Protein 3D36 (pdb70)

Foldseek 3Di:
DKDKDKAPDDDLCCQLVVLQVLLVVLQVCLVVCVPDPVSSVVSNVSSVLSVLSNVLSCLQPPPQDDPDDFDKDWDFPQVLLVVLCVVCVVVCPVQAEAEDEDDDRFTAIATSSLVSSLSNLVQVVQSVQRNRHWYWYWDWDDDPQWIKTKIKIQGQWDDPVLNVCQLPFQDDPPPSNDGSHNVVSNSVRLVVSVKMWMKMTDGNGIIMIMITGHTDD/DVQKDKDDWDDDDDDLCVQLVVLQVLLVVLVCVVPVDPDDPVSNVVSNVSSVLSVLSNVLSCLQPPPQDDPDDFDKDWDFPQVLLVVLCVVCVVVLVQQAEAEAEDDDRFIAIATSSLVSSLSNLVQVVQSVQRNNYWYWYWYWDDDPQKIKTKTKIQGQWDGNVLVVCQLPFQDDPPPSSDGSHRVVSNQVRLVVQVKIWMKMTGGNGIIMIIIIGHTDD/DLPDDPVVLLVVLVVCVVVVHDPVVNVVSCVSCVVVVNNVSD

Nearest PDB structures (foldseek):
  3d36-assembly1_B  TM=1.005E+00  e=6.137E-46  Geobacillus stearothermophilu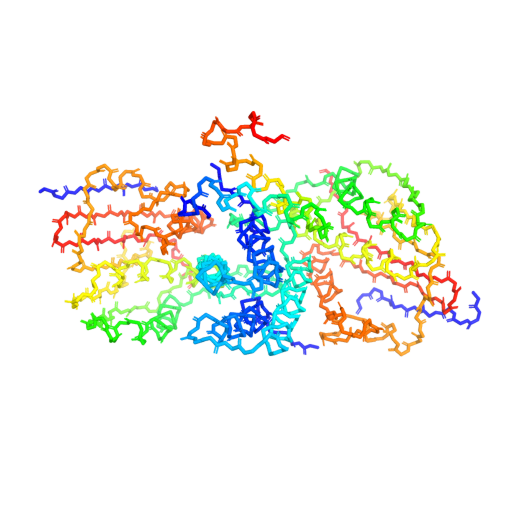s 10
  3d36-assembly1_A  TM=9.663E-01  e=4.145E-41  Geobacillus stearothermophilus 10
  4u7o-assembly1_A  TM=7.704E-01  e=1.238E-16  Lactiplantibacillus plantarum JDM1
  4zki-assembly1_B  TM=6.682E-01  e=3.887E-17  Lactiplantibacillus plantarum JDM1
  4zki-assembly1_A  TM=7.642E-01  e=3.774E-15  Lactiplantibacillus plantarum JDM1

Solvent-accessible surface area: 23468 Å² total; per-residue (Å²): 81,78,64,76,6,96,112,207,20,25,25,10,7,113,15,0,68,64,1,13,28,8,0,69,1,2,1,64,0,0,46,35,12,91,181,23,54,110,54,26,100,54,0,0,125,16,0,15,70,28,5,59,63,0,69,26,0,0,21,22,19,5,25,20,24,120,8,39,31,38,104,100,75,123,0,47,0,72,85,6,0,65,122,0,19,95,87,9,153,90,72,1,90,195,18,98,10,77,39,91,57,91,29,23,85,52,19,1,111,6,41,80,25,51,0,33,9,0,0,4,6,5,1,55,47,4,3,66,18,2,84,138,30,24,38,1,89,2,82,9,23,98,56,148,53,112,0,7,0,100,2,24,13,76,5,90,1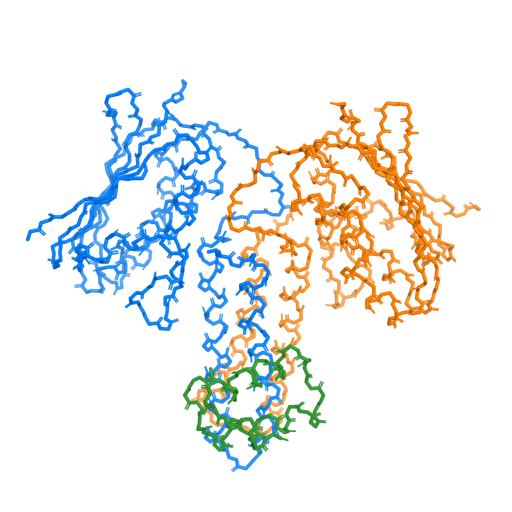0,36,49,104,142,55,1,89,113,28,12,77,36,91,42,51,98,91,56,95,185,6,11,17,0,9,13,4,3,0,34,76,8,2,134,58,18,114,13,56,2,96,0,83,3,32,77,146,143,8,14,44,12,14,0,40,0,49,90,14,133,60,130,113,84,30,78,61,69,60,220,202,161,31,25,32,10,7,98,14,0,62,86,4,11,94,33,0,83,35,55,0,52,65,10,22,86,99,120,40,68,42,82,91,15,127,68,44,10,142,57,0,21,66,35,4,56,58,0,66,25,0,0,16,19,18,5,18,12,25,112,19,35,30,38,97,77,81,121,0,47,0,73,107,4,0,60,113,0,4,78,60,8,123,89,64,0,112,153,22,100,9,70,43,94,51,91,36,26,94,62,20,1,96,6,43,69,25,54,0,52,7,0,0,3,5,3,0,59,46,5,1,63,18,2,86,139,24,26,28,1,83,2,96,7,27,73,66,143,49,76,0,6,0,85,1,15,14,68,8,87,10,33,50,118,100,56,3,106,112,21,17,71,16,92,42,47,97,86,55,128,173,7,16,17,0,9,15,7,8,0,54,70,8,2,126,61,16,124,14,27,3,80,0,58,2,10,61,147,123,7,12,34,12,5,0,20,0,64,73,16,136,38,145,149,3,61,72,133,8,0,30,51,0,7,87,49,0,96,139,80,131,12,36,104,111,2,23,71,48,0,40,113,16,0,100,135,50,90,28,71,140,120,77

Sequence (480 aa):
GPHMVIRLAASISHEIRNPLTAARGFIQLIEEQPLAADKRRQYARIAIEELDRAEAIITDYLTFAKPAPETPEKLNVKLEIERVIDILRPLANMSCVDIQATLAPFSVIGEREKFRQCLLNVMKNAIEAMPNGGTLQVYVSIDNGRVLIRIADTGVGMTKEQLERLGEPYFTTKGVKGTGLGMMVVYRIIESMNGTIRIESEIHKGTTVSIYLPLASGPHMVIRAEKHLAASISHEIRNPLTAARGFIQLIEEQPLAADKRRQYARIAIEELDRAEAIITDYLTFAKPAPETPEKLNVKLEIERVIDILRPLANMSCVDIQATLAPFSVIGEREKFRQCLLNVMKNAIEAMPNGGTLQVYVSIDNGRVLIRIADTGVGMTKEQLERLGEPYFTTKGVKGTGLGMMVVYRIIESMNGTIRIESEIHKGTTVSIYLPLASMKHLSDELLIESYFKAKELNLSPEFIELIEKEIQRRSLTHKI

CATH classification: 3.30.565.10 (+1 more: 1.10.287.130)

Structure (mmCIF, N/CA/C/O backbone):
data_3D36
#
_entry.id   3D36
#
_cell.length_a   66.111
_cell.length_b   66.111
_cell.length_c   315.572
_cell.angle_alpha   90.000
_cell.angle_beta   90.000
_cell.angle_gamma   120.000
#
_symmetry.space_group_name_H-M   'P 32 2 1'
#
loop_
_entity.id
_entity.type
_entity.pdbx_description
1 polymer 'Sporulation kinase B'
2 polymer 'Sporulation kinase inhibitor Sda'
3 non-polymer 'MAGNESIUM ION'
4 non-polymer "ADENOSINE-5'-DIPHOSPHATE"
5 non-polymer (4S)-2-METHYL-2,4-PENTANEDIOL
6 water water
#
loop_
_atom_site.group_PDB
_atom_site.id
_atom_site.type_symbol
_atom_site.label_atom_id
_atom_site.label_alt_id
_atom_site.label_comp_id
_atom_site.label_asym_id
_atom_site.label_entity_id
_atom_site.label_seq_id
_atom_site.pdbx_PDB_ins_code
_atom_site.Cartn_x
_atom_site.Cartn_y
_atom_site.Cartn_z
_atom_site.occupancy
_atom_site.B_iso_or_equiv
_atom_site.auth_seq_id
_atom_site.auth_comp_id
_atom_site.auth_asym_id
_atom_site.auth_atom_id
_atom_site.pdbx_PDB_model_num
ATOM 1 N N . GLY A 1 1 ? -11.253 -5.723 104.359 1.00 43.19 191 GLY A N 1
ATOM 2 C CA . GLY A 1 1 ? -10.366 -4.738 105.040 1.00 43.21 191 GLY A CA 1
ATOM 3 C C . GLY A 1 1 ? -9.510 -3.947 104.062 1.00 43.28 191 GLY A C 1
ATOM 4 O O . GLY A 1 1 ? -8.776 -4.536 103.266 1.00 43.14 191 GLY A O 1
ATOM 5 N N . PRO A 1 2 ? -9.601 -2.603 104.116 1.00 43.36 192 PRO A N 1
ATOM 6 C CA . PRO A 1 2 ? -8.773 -1.728 103.281 1.00 43.47 192 PRO A CA 1
ATOM 7 C C . PRO A 1 2 ? -7.333 -1.615 103.784 1.00 43.53 192 PRO A C 1
ATOM 8 O O . PRO A 1 2 ? -7.064 -1.843 104.966 1.00 43.33 192 PRO A O 1
ATOM 12 N N . HIS A 1 3 ? -6.424 -1.266 102.878 1.00 43.69 193 HIS A N 1
ATOM 13 C CA . HIS A 1 3 ? -5.009 -1.080 103.198 1.00 43.90 193 HIS A CA 1
ATOM 14 C C . HIS A 1 3 ? -4.466 0.170 102.501 1.00 43.99 193 HIS A C 1
ATOM 15 O O . HIS A 1 3 ? -5.094 0.687 101.577 1.00 43.91 193 HIS A O 1
ATOM 22 N N . MET A 1 4 ? -3.309 0.655 102.950 1.00 44.16 194 MET A N 1
ATOM 23 C CA . MET A 1 4 ? -2.689 1.841 102.359 1.00 44.57 194 MET A CA 1
ATOM 24 C C . MET A 1 4 ? -1.163 1.779 102.342 1.00 44.42 194 MET A C 1
ATOM 25 O O . MET A 1 4 ? -0.534 1.350 103.313 1.00 44.03 194 MET A O 1
ATOM 30 N N . VAL A 1 5 ? -0.590 2.211 101.218 1.00 44.50 195 VAL A N 1
ATOM 31 C CA . VAL A 1 5 ? 0.858 2.383 101.067 1.00 44.70 195 VAL A CA 1
ATOM 32 C C . VAL A 1 5 ? 1.213 3.860 100.860 1.00 44.84 195 VAL A C 1
ATOM 33 O O . VAL A 1 5 ? 0.512 4.581 100.145 1.00 44.74 195 VAL A O 1
ATOM 37 N N . ILE A 1 6 ? 2.294 4.299 101.501 1.00 45.14 196 ILE A N 1
ATOM 38 C CA . ILE A 1 6 ? 2.786 5.671 101.368 1.00 45.62 196 ILE A CA 1
ATOM 39 C C . ILE A 1 6 ? 4.168 5.669 100.710 1.00 46.05 196 ILE A C 1
ATOM 40 O O . ILE A 1 6 ? 5.070 4.953 101.153 1.00 46.02 196 ILE A O 1
ATOM 45 N N . ARG A 1 7 ? 4.321 6.467 99.653 1.00 46.55 197 ARG A N 1
ATOM 46 C CA . ARG A 1 7 ? 5.608 6.626 98.969 1.00 47.06 197 ARG A CA 1
ATOM 47 C C . ARG A 1 7 ? 6.081 8.078 99.022 1.00 47.13 197 ARG A C 1
ATOM 48 O O . ARG A 1 7 ? 6.472 8.577 100.080 1.00 47.36 197 ARG A O 1
ATOM 56 N N . LEU A 1 17 ? 14.980 -3.026 88.846 1.00 47.80 207 LEU A N 1
ATOM 57 C CA . LEU A 1 17 ? 15.506 -2.167 87.784 1.00 47.55 207 LEU A CA 1
ATOM 58 C C . LEU A 1 17 ? 14.745 -2.314 86.472 1.00 46.72 207 LEU A C 1
ATOM 59 O O . LEU A 1 17 ? 14.579 -3.419 85.955 1.00 47.41 207 LEU A O 1
ATOM 64 N N . ALA A 1 18 ? 14.292 -1.191 85.929 1.00 45.51 208 ALA A N 1
ATOM 65 C CA . ALA A 1 18 ? 13.642 -1.197 84.627 1.00 43.97 208 ALA A CA 1
ATOM 66 C C . ALA A 1 18 ? 14.683 -1.005 83.529 1.00 42.89 208 ALA A C 1
ATOM 67 O O . ALA A 1 18 ? 15.677 -0.304 83.722 1.00 42.48 208 ALA A O 1
ATOM 69 N N . ALA A 1 19 ? 14.453 -1.653 82.389 1.00 41.75 209 ALA A N 1
ATOM 70 C CA . ALA A 1 19 ? 15.285 -1.478 81.198 1.00 40.74 209 ALA A CA 1
ATOM 71 C C . ALA A 1 19 ? 15.172 -0.050 80.676 1.00 40.12 209 ALA A C 1
ATOM 72 O O . ALA A 1 19 ? 14.177 0.635 80.939 1.00 39.83 209 ALA A O 1
ATOM 74 N N . SER A 1 20 ? 16.181 0.403 79.932 1.00 39.32 210 SER A N 1
ATOM 75 C CA . SER A 1 20 ? 16.090 1.691 79.254 1.00 38.71 210 SER A CA 1
ATOM 76 C C . SER A 1 20 ? 14.910 1.636 78.288 1.00 38.28 210 SER A C 1
ATOM 77 O O . SER A 1 20 ? 14.428 0.546 77.941 1.00 37.84 210 SER A O 1
ATOM 80 N N . ILE A 1 21 ? 14.435 2.806 77.880 1.00 37.54 211 ILE A N 1
ATOM 81 C CA . ILE A 1 21 ? 13.300 2.901 76.966 1.00 37.53 211 ILE A CA 1
ATOM 82 C C . ILE A 1 21 ? 13.562 2.189 75.628 1.00 37.52 211 ILE A C 1
ATOM 83 O O . ILE A 1 21 ? 12.675 1.498 75.116 1.00 37.55 211 ILE A O 1
ATOM 88 N N . SER A 1 22 ? 14.767 2.345 75.075 1.00 37.63 212 SER A N 1
ATOM 89 C CA . SER A 1 22 ? 15.092 1.705 73.790 1.00 38.15 212 SER A CA 1
ATOM 90 C C . SER A 1 22 ? 15.092 0.189 73.909 1.00 38.35 212 SER A C 1
ATOM 91 O O . SER A 1 22 ? 14.550 -0.497 73.046 1.00 38.35 212 SER A O 1
ATOM 94 N N . HIS A 1 23 ? 15.681 -0.337 74.980 1.00 39.00 213 HIS A N 1
ATOM 95 C CA . HIS A 1 23 ? 15.654 -1.783 75.198 1.00 39.84 213 HIS A CA 1
ATOM 96 C C . HIS A 1 23 ? 14.226 -2.304 75.383 1.00 39.55 213 HIS A C 1
ATOM 97 O O . HIS A 1 23 ? 13.870 -3.353 74.841 1.00 39.37 213 HIS A O 1
ATOM 104 N N . GLU A 1 24 ? 13.415 -1.566 76.140 1.00 39.25 214 GLU A N 1
ATOM 105 C CA . GLU A 1 24 ? 12.034 -1.967 76.425 1.00 39.14 214 GLU A CA 1
ATOM 106 C C . GLU A 1 24 ? 11.173 -2.025 75.156 1.00 39.08 214 GLU A C 1
ATOM 107 O O . GLU A 1 24 ? 10.311 -2.894 75.026 1.00 38.20 214 GLU A O 1
ATOM 113 N N . ILE A 1 25 ? 11.402 -1.087 74.238 1.00 39.00 215 ILE A N 1
ATOM 114 C CA . ILE A 1 25 ? 10.657 -1.038 72.983 1.00 39.56 215 ILE A CA 1
ATOM 115 C C . ILE A 1 25 ? 11.283 -1.944 71.912 1.00 39.81 215 ILE A C 1
ATOM 116 O O . ILE A 1 25 ? 10.561 -2.591 71.147 1.00 40.37 215 ILE A O 1
ATOM 121 N N . ARG A 1 26 ? 12.613 -1.990 71.854 1.00 39.93 216 ARG A N 1
ATOM 122 C CA . ARG A 1 26 ? 13.297 -2.802 70.837 1.00 39.94 216 ARG A CA 1
ATOM 123 C C . ARG A 1 26 ? 13.084 -4.299 71.015 1.00 39.82 216 ARG A C 1
ATOM 124 O O . ARG A 1 26 ? 13.021 -5.025 70.023 1.00 39.48 216 ARG A O 1
ATOM 132 N N . ASN A 1 27 ? 12.997 -4.757 72.265 1.00 39.95 217 ASN A N 1
ATOM 133 C CA . ASN A 1 27 ? 12.734 -6.172 72.541 1.00 40.50 217 ASN A CA 1
ATOM 134 C C . ASN A 1 27 ? 11.519 -6.713 71.765 1.00 40.26 217 ASN A C 1
ATOM 135 O O . ASN A 1 27 ? 11.677 -7.639 70.968 1.00 40.41 217 ASN A O 1
ATOM 140 N N . PRO A 1 28 ? 10.308 -6.152 71.993 1.00 40.32 218 PRO A N 1
ATOM 141 C CA . PRO A 1 28 ? 9.158 -6.643 71.222 1.00 40.14 218 PRO A CA 1
ATOM 142 C C . PRO A 1 28 ? 9.233 -6.392 69.716 1.00 39.91 218 PRO A C 1
ATOM 143 O O . PRO A 1 28 ? 8.714 -7.201 68.948 1.00 39.60 218 PRO A O 1
ATOM 147 N N . LEU A 1 29 ? 9.861 -5.292 69.298 1.00 39.17 219 LEU A N 1
ATOM 148 C CA . LEU A 1 29 ? 9.997 -5.002 67.868 1.00 39.36 219 LEU A CA 1
ATOM 149 C C . LEU A 1 29 ? 10.967 -5.970 67.173 1.00 39.06 219 LEU A C 1
ATOM 150 O O . LEU A 1 29 ? 10.778 -6.309 66.007 1.00 39.25 219 LEU A O 1
ATOM 155 N N . THR A 1 30 ? 11.997 -6.399 67.894 1.00 38.96 220 THR A N 1
ATOM 156 C CA . THR A 1 30 ? 12.909 -7.445 67.430 1.00 39.25 220 THR A CA 1
ATOM 157 C C . THR A 1 30 ? 12.126 -8.745 67.187 1.00 39.20 220 THR A C 1
ATOM 158 O O . THR A 1 30 ? 12.261 -9.370 66.128 1.00 39.28 220 THR A O 1
ATOM 162 N N . ALA A 1 31 ? 11.305 -9.131 68.163 1.00 38.99 221 ALA A N 1
ATOM 163 C CA . ALA A 1 31 ? 10.503 -10.355 68.065 1.00 39.04 221 ALA A CA 1
ATOM 164 C C . ALA A 1 31 ? 9.497 -10.265 66.916 1.00 39.06 221 ALA A C 1
ATOM 165 O O . ALA A 1 31 ? 9.364 -11.203 66.132 1.00 38.82 221 ALA A O 1
ATOM 167 N N . ALA A 1 32 ? 8.808 -9.129 66.806 1.00 38.88 222 ALA A N 1
ATOM 168 C CA . ALA A 1 32 ? 7.846 -8.918 65.726 1.00 39.51 222 ALA A CA 1
ATOM 169 C C . ALA A 1 32 ? 8.498 -9.019 64.341 1.00 39.86 222 ALA A C 1
ATOM 170 O O . ALA A 1 32 ? 7.973 -9.685 63.461 1.00 39.74 222 ALA A O 1
ATOM 172 N N . ARG A 1 33 ? 9.647 -8.365 64.173 1.00 40.06 223 ARG A N 1
ATOM 173 C CA . ARG A 1 33 ? 10.398 -8.376 62.913 1.00 40.45 223 ARG A CA 1
ATOM 174 C C . ARG A 1 33 ? 10.790 -9.795 62.501 1.00 39.51 223 ARG A C 1
ATOM 175 O O . ARG A 1 33 ? 10.648 -10.171 61.333 1.00 38.86 223 ARG A O 1
ATOM 183 N N . GLY A 1 34 ? 11.294 -10.565 63.462 1.00 38.83 224 GLY A N 1
ATOM 184 C CA . GLY A 1 34 ? 11.730 -11.935 63.202 1.00 38.56 224 GLY A CA 1
ATOM 185 C C . GLY A 1 34 ? 10.593 -12.858 62.798 1.00 38.38 224 GLY A C 1
ATOM 186 O O . GLY A 1 34 ? 10.707 -13.596 61.812 1.00 38.11 224 GLY A O 1
ATOM 187 N N . PHE A 1 35 ? 9.489 -12.813 63.546 1.00 38.12 225 PHE A N 1
ATOM 188 C CA . PHE A 1 35 ? 8.332 -13.666 63.234 1.00 38.27 225 PHE A CA 1
ATOM 189 C C . PHE A 1 35 ? 7.605 -13.259 61.946 1.00 38.16 225 PHE A C 1
ATOM 190 O O . PHE A 1 35 ? 7.091 -14.116 61.229 1.00 38.51 225 PHE A O 1
ATOM 198 N N . ILE A 1 36 ? 7.571 -11.962 61.651 1.00 38.44 226 ILE A N 1
ATOM 199 C CA . ILE A 1 36 ? 7.078 -11.493 60.347 1.00 38.58 226 ILE A CA 1
ATOM 200 C C . ILE A 1 36 ? 7.881 -12.129 59.208 1.00 38.55 226 ILE A C 1
ATOM 201 O O . ILE A 1 36 ? 7.305 -12.647 58.244 1.00 38.88 226 ILE A O 1
ATOM 206 N N . GLN A 1 37 ? 9.205 -12.107 59.337 1.00 38.31 227 GLN A N 1
ATOM 207 C CA . GLN A 1 37 ? 10.097 -12.661 58.319 1.00 39.05 227 GLN A CA 1
ATOM 208 C C . GLN A 1 37 ? 10.019 -14.189 58.208 1.00 38.58 227 GLN A C 1
ATOM 209 O O . GLN A 1 37 ? 10.307 -14.753 57.149 1.00 39.15 227 GLN A O 1
ATOM 215 N N . LEU A 1 38 ? 9.612 -14.853 59.289 1.00 37.86 228 LEU A N 1
ATOM 216 C CA . LEU A 1 38 ? 9.445 -16.307 59.279 1.00 37.81 228 LEU A CA 1
ATOM 217 C C . LEU A 1 38 ? 8.161 -16.799 58.606 1.00 37.55 228 LEU A C 1
ATOM 218 O O . LEU A 1 38 ? 8.058 -17.978 58.258 1.00 37.60 228 LEU A O 1
ATOM 223 N N . ILE A 1 39 ? 7.182 -15.915 58.430 1.00 37.97 229 ILE A N 1
ATOM 224 C CA . ILE A 1 39 ? 5.903 -16.291 57.808 1.00 38.35 229 ILE A CA 1
ATOM 225 C C . ILE A 1 39 ? 6.113 -17.013 56.468 1.00 39.20 229 ILE A C 1
ATOM 226 O O . ILE A 1 39 ? 5.534 -18.074 56.224 1.00 38.86 229 ILE A O 1
ATOM 231 N N . GLU A 1 40 ? 6.963 -16.460 55.612 1.00 39.85 230 GLU A N 1
ATOM 232 C CA . GLU A 1 40 ? 7.173 -17.086 54.307 1.00 41.18 230 GLU A CA 1
ATOM 233 C C . GLU A 1 40 ? 8.014 -18.363 54.373 1.00 40.86 230 GLU A C 1
ATOM 234 O O . GLU A 1 40 ? 8.199 -19.057 53.376 1.00 41.07 230 GLU A O 1
ATOM 240 N N . GLU A 1 41 ? 8.481 -18.683 55.574 1.00 40.84 231 GLU A N 1
ATOM 241 C CA . GLU A 1 41 ? 9.233 -19.900 55.800 1.00 40.72 231 GLU A CA 1
ATOM 242 C C . GLU A 1 41 ? 8.327 -21.071 56.220 1.00 40.10 231 GLU A C 1
ATOM 243 O O . GLU A 1 41 ? 8.805 -22.181 56.492 1.00 39.61 231 GLU A O 1
ATOM 249 N N . GLN A 1 42 ? 7.015 -20.830 56.236 1.00 39.39 232 GLN A N 1
ATOM 250 C CA . GLN A 1 42 ? 6.024 -21.905 56.414 1.00 39.02 232 GLN A CA 1
ATOM 251 C C . GLN A 1 42 ? 5.015 -21.956 55.253 1.00 38.76 232 GLN A C 1
ATOM 252 O O . GLN A 1 42 ? 3.813 -21.808 55.474 1.00 38.40 232 GLN A O 1
ATOM 258 N N . PRO A 1 43 ? 5.492 -22.183 54.010 1.00 38.83 233 PRO A N 1
ATOM 259 C CA . PRO A 1 43 ? 4.598 -22.080 52.850 1.00 38.68 233 PRO A CA 1
ATOM 260 C C . PRO A 1 43 ? 3.505 -23.159 52.756 1.00 38.90 233 PRO A C 1
ATOM 261 O O . PRO A 1 43 ? 2.555 -22.999 51.989 1.00 38.76 233 PRO A O 1
ATOM 265 N N . LEU A 1 44 ? 3.631 -24.232 53.535 1.00 38.72 234 LEU A N 1
ATOM 266 C CA . LEU A 1 44 ? 2.666 -25.328 53.492 1.00 38.99 234 LEU A CA 1
ATOM 267 C C . LEU A 1 44 ? 1.755 -25.401 54.720 1.00 38.62 234 LEU A C 1
ATOM 268 O O . LEU A 1 44 ? 0.809 -26.193 54.753 1.00 39.11 234 LEU A O 1
ATOM 273 N N . ALA A 1 45 ? 2.032 -24.580 55.726 1.00 38.06 235 ALA A N 1
ATOM 274 C CA . ALA A 1 45 ? 1.280 -24.651 56.974 1.00 37.34 235 ALA A CA 1
ATOM 275 C C . ALA A 1 45 ? 0.660 -23.309 57.339 1.00 37.02 235 ALA A C 1
ATOM 276 O O . ALA A 1 45 ? 1.294 -22.470 57.980 1.00 36.74 235 ALA A O 1
ATOM 278 N N . ALA A 1 46 ? -0.590 -23.119 56.925 1.00 36.53 236 ALA A N 1
ATOM 279 C CA . ALA A 1 46 ? -1.332 -21.894 57.219 1.00 36.23 236 ALA A CA 1
ATOM 280 C C . ALA A 1 46 ? -1.456 -21.616 58.722 1.00 36.00 236 ALA A C 1
ATOM 281 O O . ALA A 1 46 ? -1.459 -20.459 59.135 1.00 35.63 236 ALA A O 1
ATOM 283 N N . ASP A 1 47 ? -1.562 -22.669 59.532 1.00 35.94 237 ASP A N 1
ATOM 284 C CA . ASP A 1 47 ? -1.672 -22.484 60.978 1.00 36.09 237 ASP A CA 1
ATOM 285 C C . ASP A 1 47 ? -0.386 -21.954 61.624 1.00 36.18 237 ASP A C 1
ATOM 286 O O . ASP A 1 47 ? -0.449 -21.189 62.585 1.00 36.47 237 ASP A O 1
ATOM 291 N N . LYS A 1 48 ? 0.764 -22.353 61.090 1.00 36.22 238 LYS A N 1
ATOM 292 C CA . LYS A 1 48 ? 2.054 -21.872 61.582 1.00 36.51 238 LYS A CA 1
ATOM 293 C C . LYS A 1 48 ? 2.305 -20.436 61.139 1.00 36.93 238 LYS A C 1
ATOM 294 O O . LYS A 1 48 ? 2.856 -19.640 61.905 1.00 37.12 238 LYS A O 1
ATOM 300 N N . ARG A 1 49 ? 1.900 -20.111 59.907 1.00 37.03 239 ARG A N 1
ATOM 301 C CA . ARG A 1 49 ? 1.971 -18.741 59.405 1.00 37.71 239 ARG A CA 1
ATOM 302 C C . ARG A 1 49 ? 1.114 -17.839 60.269 1.00 38.18 239 ARG A C 1
ATOM 303 O O . ARG A 1 49 ? 1.535 -16.737 60.623 1.00 37.90 239 ARG A O 1
ATOM 311 N N . ARG A 1 50 ? -0.089 -18.314 60.595 1.00 38.48 240 ARG A N 1
ATOM 312 C CA . ARG A 1 50 ? -1.014 -17.555 61.433 1.00 39.57 240 ARG A CA 1
ATOM 313 C C . ARG A 1 50 ? -0.495 -17.345 62.858 1.00 39.15 240 ARG A C 1
ATOM 314 O O . ARG A 1 50 ? -0.696 -16.278 63.435 1.00 39.08 240 ARG A O 1
ATOM 322 N N . GLN A 1 51 ? 0.150 -18.363 63.423 1.00 39.32 241 GLN A N 1
ATOM 323 C CA . GLN A 1 51 ? 0.738 -18.238 64.758 1.00 39.57 241 GLN A CA 1
ATOM 324 C C . GLN A 1 51 ? 1.851 -17.190 64.785 1.00 38.92 241 GLN A C 1
ATOM 325 O O . GLN A 1 51 ? 1.914 -16.377 65.709 1.00 38.44 241 GLN A O 1
ATOM 331 N N . TYR A 1 52 ? 2.718 -17.218 63.772 1.00 38.29 242 TYR A N 1
ATOM 332 C CA . TYR A 1 52 ? 3.774 -16.216 63.608 1.00 38.24 242 TYR A CA 1
ATOM 333 C C . TYR A 1 52 ? 3.199 -14.804 63.539 1.00 38.56 242 TYR A C 1
ATOM 334 O O . TYR A 1 52 ? 3.713 -13.887 64.183 1.00 38.11 242 TYR A O 1
ATOM 343 N N . ALA A 1 53 ? 2.140 -14.641 62.742 1.00 38.68 243 ALA A N 1
ATOM 344 C CA . ALA A 1 53 ? 1.497 -13.341 62.562 1.00 39.01 243 ALA A CA 1
ATOM 345 C C . ALA A 1 53 ? 0.879 -12.866 63.878 1.00 39.31 243 ALA A C 1
ATOM 346 O O . ALA A 1 53 ? 0.969 -11.685 64.218 1.00 38.96 243 ALA A O 1
ATOM 348 N N . ARG A 1 54 ? 0.272 -13.800 64.613 1.00 39.27 244 ARG A N 1
ATOM 349 C CA . ARG A 1 54 ? -0.355 -13.508 65.902 1.00 40.28 244 ARG A CA 1
ATOM 350 C C . ARG A 1 54 ? 0.664 -13.064 66.942 1.00 40.02 244 ARG A C 1
ATOM 351 O O . ARG A 1 54 ? 0.402 -12.135 67.705 1.00 40.23 244 ARG A O 1
ATOM 359 N N . ILE A 1 55 ? 1.815 -13.733 66.968 1.00 40.01 245 ILE A N 1
ATOM 360 C CA . ILE A 1 55 ? 2.903 -13.364 67.877 1.00 40.25 245 ILE A CA 1
ATOM 361 C C . ILE A 1 55 ? 3.453 -11.992 67.524 1.00 40.03 245 ILE A C 1
ATOM 362 O O . ILE A 1 55 ? 3.663 -11.168 68.412 1.00 39.95 245 ILE A O 1
ATOM 367 N N . ALA A 1 56 ? 3.674 -11.747 66.231 1.00 39.73 246 ALA A N 1
ATOM 368 C CA . ALA A 1 56 ? 4.144 -10.444 65.765 1.00 39.37 246 ALA A CA 1
ATOM 369 C C . ALA A 1 56 ? 3.200 -9.324 66.198 1.00 39.34 246 ALA A C 1
ATOM 370 O O . ALA A 1 56 ? 3.647 -8.291 66.710 1.00 39.05 246 ALA A O 1
ATOM 372 N N . ILE A 1 57 ? 1.901 -9.530 65.990 1.00 38.93 247 ILE A N 1
ATOM 373 C CA . ILE A 1 57 ? 0.900 -8.540 66.373 1.00 39.19 247 ILE A CA 1
ATOM 374 C C . ILE A 1 57 ? 0.891 -8.316 67.897 1.00 39.57 247 ILE A C 1
ATOM 375 O O . ILE A 1 57 ? 0.820 -7.173 68.364 1.00 39.14 247 ILE A O 1
ATOM 380 N N . GLU A 1 58 ? 0.975 -9.408 68.658 1.00 39.56 248 GLU A N 1
ATOM 381 C CA . GLU A 1 58 ? 1.072 -9.329 70.114 1.00 40.07 248 GLU A CA 1
ATOM 382 C C . GLU A 1 58 ? 2.265 -8.482 70.573 1.00 39.75 248 GLU A C 1
ATOM 383 O O . GLU A 1 58 ? 2.132 -7.674 71.493 1.00 39.31 248 GLU A O 1
ATOM 389 N N . GLU A 1 59 ? 3.417 -8.680 69.931 1.00 39.53 249 GLU A N 1
ATOM 390 C CA . GLU A 1 59 ? 4.645 -7.944 70.265 1.00 39.90 249 GLU A CA 1
ATOM 391 C C . GLU A 1 59 ? 4.555 -6.467 69.888 1.00 39.84 249 GLU A C 1
ATOM 392 O O . GLU A 1 59 ? 5.047 -5.597 70.616 1.00 39.89 249 GLU A O 1
ATOM 398 N N . LEU A 1 60 ? 3.920 -6.188 68.752 1.00 39.51 250 LEU A N 1
ATOM 399 C CA . LEU A 1 60 ? 3.625 -4.817 68.349 1.00 39.80 250 LEU A CA 1
ATOM 400 C C . LEU A 1 60 ? 2.687 -4.136 69.349 1.00 39.95 250 LEU A C 1
ATOM 401 O O . LEU A 1 60 ? 2.850 -2.955 69.652 1.00 39.98 250 LEU A O 1
ATOM 406 N N . ASP A 1 61 ? 1.717 -4.885 69.872 1.00 40.01 251 ASP A N 1
ATOM 407 C CA . ASP A 1 61 ? 0.821 -4.349 70.894 1.00 40.32 251 ASP A CA 1
ATOM 408 C C . ASP A 1 61 ? 1.548 -4.076 72.215 1.00 40.36 251 ASP A C 1
ATOM 409 O O . ASP A 1 61 ? 1.208 -3.127 72.921 1.00 40.47 251 ASP A O 1
ATOM 414 N N . ARG A 1 62 ? 2.546 -4.903 72.530 1.00 40.46 252 ARG A N 1
ATOM 415 C CA . ARG A 1 62 ? 3.439 -4.673 73.672 1.00 40.73 252 ARG A CA 1
ATOM 416 C C . ARG A 1 62 ? 4.205 -3.358 73.523 1.00 40.09 252 ARG A C 1
ATOM 417 O O . ARG A 1 62 ? 4.261 -2.559 74.460 1.00 40.02 252 ARG A O 1
ATOM 425 N N . ALA A 1 63 ? 4.799 -3.149 72.349 1.00 39.71 253 ALA A N 1
ATOM 426 C CA . ALA A 1 63 ? 5.469 -1.891 72.022 1.00 39.62 253 ALA A CA 1
ATOM 427 C C . ALA A 1 63 ? 4.537 -0.693 72.217 1.00 39.43 253 ALA A C 1
ATOM 428 O O . ALA A 1 63 ? 4.945 0.319 72.775 1.00 39.70 253 ALA A O 1
ATOM 430 N N . GLU A 1 64 ? 3.290 -0.825 71.766 1.00 39.48 254 GLU A N 1
ATOM 431 C CA . GLU A 1 64 ? 2.277 0.225 71.901 1.00 39.55 254 GLU A CA 1
ATOM 432 C C . GLU A 1 64 ? 1.937 0.511 73.371 1.00 39.24 254 GLU A C 1
ATOM 433 O O . GLU A 1 64 ? 1.732 1.668 73.754 1.00 39.37 254 GLU A O 1
ATOM 439 N N . ALA A 1 65 ? 1.900 -0.539 74.189 1.00 38.62 255 ALA A N 1
ATOM 440 C CA . ALA A 1 65 ? 1.658 -0.388 75.624 1.00 38.43 255 ALA A CA 1
ATOM 441 C C . ALA A 1 65 ? 2.786 0.387 76.311 1.00 38.26 255 ALA A C 1
ATOM 442 O O . ALA A 1 65 ? 2.525 1.251 77.159 1.00 38.33 255 ALA A O 1
ATOM 444 N N . ILE A 1 66 ? 4.029 0.070 75.947 1.00 37.97 256 ILE A N 1
ATOM 445 C CA . ILE A 1 66 ? 5.213 0.756 76.477 1.00 38.08 256 ILE A CA 1
ATOM 446 C C . ILE A 1 66 ? 5.195 2.243 76.088 1.00 38.09 256 ILE A C 1
ATOM 447 O O . ILE A 1 66 ? 5.439 3.113 76.927 1.00 38.14 256 ILE A O 1
ATOM 452 N N . ILE A 1 67 ? 4.891 2.521 74.820 1.00 37.77 257 ILE A N 1
ATOM 453 C CA . ILE A 1 67 ? 4.741 3.896 74.328 1.00 38.00 257 ILE A CA 1
ATOM 454 C C . ILE A 1 67 ? 3.692 4.670 75.142 1.00 37.74 257 ILE A C 1
ATOM 455 O O . ILE A 1 67 ? 3.919 5.825 75.524 1.00 37.69 257 ILE A O 1
ATOM 460 N N . THR A 1 68 ? 2.565 4.020 75.422 1.00 37.49 258 THR A N 1
ATOM 461 C CA . THR A 1 68 ? 1.496 4.612 76.229 1.00 37.69 258 THR A CA 1
ATOM 462 C C . THR A 1 68 ? 1.982 4.979 77.640 1.00 37.32 258 THR A C 1
ATOM 463 O O . THR A 1 68 ? 1.730 6.090 78.117 1.00 37.21 258 THR A O 1
ATOM 467 N N . ASP A 1 69 ? 2.695 4.055 78.284 1.00 37.04 259 ASP A N 1
ATOM 468 C CA . ASP A 1 69 ? 3.197 4.263 79.651 1.00 37.08 259 ASP A CA 1
ATOM 469 C C . ASP A 1 69 ? 4.293 5.328 79.760 1.00 36.94 259 ASP A C 1
ATOM 470 O O . ASP A 1 69 ? 4.378 6.028 80.772 1.00 36.84 259 ASP A O 1
ATOM 475 N N . TYR A 1 70 ? 5.132 5.421 78.730 1.00 36.81 260 TYR A N 1
ATOM 476 C CA . TYR A 1 70 ? 6.366 6.205 78.786 1.00 37.16 260 TYR A CA 1
ATOM 477 C C . TYR A 1 70 ? 6.365 7.472 77.943 1.00 37.32 260 TYR A C 1
ATOM 478 O O . TYR A 1 70 ? 7.059 8.439 78.272 1.00 37.25 260 TYR A O 1
ATOM 487 N N . LEU A 1 71 ? 5.621 7.456 76.839 1.00 37.48 261 LEU A N 1
ATOM 488 C CA . LEU A 1 71 ? 5.843 8.435 75.777 1.00 37.54 261 LEU A CA 1
ATOM 489 C C . LEU A 1 71 ? 4.582 9.070 75.183 1.00 37.47 261 LEU A C 1
ATOM 490 O O . LEU A 1 71 ? 4.623 9.586 74.066 1.00 37.69 261 LEU A O 1
ATOM 495 N N . THR A 1 72 ? 3.473 9.043 75.917 1.00 37.13 262 THR A N 1
ATOM 496 C CA . THR A 1 72 ? 2.209 9.592 75.412 1.00 36.91 262 THR A CA 1
ATOM 497 C C . THR A 1 72 ? 2.311 11.085 75.067 1.00 37.02 262 THR A C 1
ATOM 498 O O . THR A 1 72 ? 1.727 11.539 74.082 1.00 36.95 262 THR A O 1
ATOM 502 N N . PHE A 1 73 ? 3.077 11.829 75.861 1.00 36.83 263 PHE A N 1
ATOM 503 C CA . PHE A 1 73 ? 3.156 13.279 75.719 1.00 36.95 263 PHE A CA 1
ATOM 504 C C . PHE A 1 73 ? 4.543 13.774 75.315 1.00 37.11 263 PHE A C 1
ATOM 505 O O . PHE A 1 73 ? 4.682 14.912 74.856 1.00 37.70 263 PHE A O 1
ATOM 513 N N . ALA A 1 74 ? 5.557 12.932 75.513 1.00 37.07 264 ALA A N 1
ATOM 514 C CA . ALA A 1 74 ? 6.950 13.291 75.265 1.00 37.78 264 ALA A CA 1
ATOM 515 C C . ALA A 1 74 ? 7.171 13.879 73.869 1.00 38.21 264 ALA A C 1
ATOM 516 O O . ALA A 1 74 ? 6.741 13.304 72.866 1.00 37.97 264 ALA A O 1
ATOM 518 N N . LYS A 1 75 ? 7.828 15.034 73.828 1.00 38.83 265 LYS A N 1
ATOM 519 C CA . LYS A 1 75 ? 8.207 15.689 72.577 1.00 39.65 265 LYS A CA 1
ATOM 520 C C . LYS A 1 75 ? 9.725 15.599 72.415 1.00 40.17 265 LYS A C 1
ATOM 521 O O . LYS A 1 75 ? 10.443 15.473 73.417 1.00 40.02 265 LYS A O 1
ATOM 527 N N . PRO A 1 76 ? 10.225 15.657 71.159 1.00 40.58 266 PRO A N 1
ATOM 528 C CA . PRO A 1 76 ? 11.667 15.530 70.911 1.00 41.13 266 PRO A CA 1
ATOM 529 C C . PRO A 1 76 ? 12.460 16.809 71.213 1.00 41.57 266 PRO A C 1
ATOM 530 O O . PRO A 1 76 ? 13.100 17.386 70.319 1.00 42.25 266 PRO A O 1
ATOM 534 N N . ALA A 1 77 ? 12.409 17.237 72.470 1.00 41.96 267 ALA A N 1
ATOM 535 C CA . ALA A 1 77 ? 13.102 18.426 72.950 1.00 42.07 267 ALA A CA 1
ATOM 536 C C . ALA A 1 77 ? 13.170 18.333 74.476 1.00 42.09 267 ALA A C 1
ATOM 537 O O . ALA A 1 77 ? 12.224 17.844 75.100 1.00 42.61 267 ALA A O 1
ATOM 539 N N . PRO A 1 78 ? 14.287 18.778 75.084 1.00 41.65 268 PRO A N 1
ATOM 540 C CA . PRO A 1 78 ? 14.329 18.772 76.549 1.00 41.35 268 PRO A CA 1
ATOM 541 C C . PRO A 1 78 ? 13.276 19.713 77.131 1.00 41.10 268 PRO A C 1
ATOM 542 O O . PRO A 1 78 ? 13.074 20.814 76.612 1.00 40.66 268 PRO A O 1
ATOM 546 N N . GLU A 1 79 ? 12.593 19.258 78.179 1.00 41.13 269 GLU A N 1
ATOM 547 C CA . GLU A 1 79 ? 11.585 20.066 78.862 1.00 41.15 269 GLU A CA 1
ATOM 548 C C . GLU A 1 79 ? 12.231 21.040 79.840 1.00 41.23 269 GLU A C 1
ATOM 549 O O . GLU A 1 79 ? 13.336 20.800 80.334 1.00 40.97 269 GLU A O 1
ATOM 555 N N . THR A 1 80 ? 11.535 22.142 80.104 1.00 41.64 270 THR A N 1
ATOM 556 C CA . THR A 1 80 ? 11.934 23.087 81.148 1.00 42.08 270 THR A CA 1
ATOM 557 C C . THR A 1 80 ? 10.821 23.197 82.199 1.00 42.09 270 THR A C 1
ATOM 558 O O . THR A 1 80 ? 9.638 23.206 81.842 1.00 42.05 270 THR A O 1
ATOM 562 N N . PRO A 1 81 ? 11.196 23.248 83.497 1.00 42.14 271 PRO A N 1
ATOM 563 C CA . PRO A 1 81 ? 10.223 23.356 84.593 1.00 42.13 271 PRO A CA 1
ATOM 564 C C . PRO A 1 81 ? 9.321 24.577 84.442 1.00 42.01 271 PRO A C 1
ATOM 565 O O . PRO A 1 81 ? 9.784 25.653 84.065 1.00 41.88 271 PRO A O 1
ATOM 569 N N . GLU A 1 82 ? 8.041 24.392 84.747 1.00 42.06 272 GLU A N 1
ATOM 570 C CA . GLU A 1 82 ? 7.016 25.379 84.445 1.00 42.01 272 GLU A CA 1
ATOM 571 C C . GLU A 1 82 ? 5.923 25.409 85.513 1.00 41.77 272 GLU A C 1
ATOM 572 O O . GLU A 1 82 ? 5.662 24.408 86.181 1.00 41.54 272 GLU A O 1
ATOM 578 N N . LYS A 1 83 ? 5.293 26.572 85.658 1.00 41.60 273 LYS A N 1
ATOM 579 C CA . LYS A 1 83 ? 4.122 26.741 86.509 1.00 41.49 273 LYS A CA 1
ATOM 580 C C . LYS A 1 83 ? 2.907 26.112 85.819 1.00 41.36 273 LYS A C 1
ATOM 581 O O . LYS A 1 83 ? 2.396 26.649 84.831 1.00 41.46 273 LYS A O 1
ATOM 587 N N . LEU A 1 84 ? 2.453 24.975 86.341 1.00 41.12 274 LEU A N 1
ATOM 588 C CA . LEU A 1 84 ? 1.387 24.195 85.707 1.00 41.02 274 LEU A CA 1
ATOM 589 C C . LEU A 1 84 ? 0.025 24.371 86.377 1.00 40.90 274 LEU A C 1
ATOM 590 O O . LEU A 1 84 ? -0.119 24.136 87.577 1.00 40.72 274 LEU A O 1
ATOM 595 N N . ASN A 1 85 ? -0.966 24.775 85.585 1.00 40.87 275 ASN A N 1
ATOM 596 C CA . ASN A 1 85 ? -2.354 24.843 86.034 1.00 40.89 275 ASN A CA 1
ATOM 597 C C . ASN A 1 85 ? -2.940 23.437 86.118 1.00 40.97 275 ASN A C 1
ATOM 598 O O . ASN A 1 85 ? -3.306 22.843 85.104 1.00 41.03 275 ASN A O 1
ATOM 603 N N . VAL A 1 86 ? -3.028 22.922 87.341 1.00 41.02 276 VAL A N 1
ATOM 604 C CA . VAL A 1 86 ? -3.453 21.546 87.603 1.00 41.06 276 VAL A CA 1
ATOM 605 C C . VAL A 1 86 ? -4.846 21.213 87.041 1.00 40.93 276 VAL A C 1
ATOM 606 O O . VAL A 1 86 ? -5.058 20.115 86.526 1.00 40.81 276 VAL A O 1
ATOM 610 N N . LYS A 1 87 ? -5.776 22.166 87.124 1.00 40.88 277 LYS A N 1
ATOM 611 C CA . LYS A 1 87 ? -7.118 21.998 86.553 1.00 40.85 277 LYS A CA 1
ATOM 612 C C . LYS A 1 87 ? -7.069 21.751 85.041 1.00 40.92 277 LYS A C 1
ATOM 613 O O . LYS A 1 87 ? -7.715 20.830 84.537 1.00 40.80 277 LYS A O 1
ATOM 619 N N . LEU A 1 88 ? -6.298 22.574 84.333 1.00 41.00 278 LEU A N 1
ATOM 620 C CA . LEU A 1 88 ? -6.156 22.459 82.880 1.00 41.22 278 LEU A CA 1
ATOM 621 C C . LEU A 1 88 ? -5.473 21.157 82.458 1.00 41.25 278 LEU A C 1
ATOM 622 O O . LEU A 1 88 ? -5.897 20.518 81.494 1.00 41.27 278 LEU A O 1
ATOM 627 N N . GLU A 1 89 ? -4.428 20.770 83.189 1.00 41.33 279 GLU A N 1
ATOM 628 C CA . GLU A 1 89 ? -3.679 19.548 82.898 1.00 41.50 279 GLU A CA 1
ATOM 629 C C . GLU A 1 89 ? -4.527 18.294 83.093 1.00 41.57 279 GLU A C 1
ATOM 630 O O . GLU A 1 89 ? -4.475 17.376 82.274 1.00 41.45 279 GLU A O 1
ATOM 636 N N . ILE A 1 90 ? -5.303 18.262 84.176 1.00 41.67 280 ILE A N 1
ATOM 637 C CA . ILE A 1 90 ? -6.204 17.142 84.452 1.00 41.88 280 ILE A CA 1
ATOM 638 C C . ILE A 1 90 ? -7.295 17.033 83.382 1.00 42.04 280 ILE A C 1
ATOM 639 O O . ILE A 1 90 ? -7.564 15.941 82.880 1.00 42.13 280 ILE A O 1
ATOM 644 N N . GLU A 1 91 ? -7.901 18.168 83.033 1.00 42.31 281 GLU A N 1
ATOM 645 C CA . GLU A 1 91 ? -8.955 18.227 82.011 1.00 42.65 281 GLU A CA 1
ATOM 646 C C . GLU A 1 91 ? -8.522 17.676 80.650 1.00 42.80 281 GLU A C 1
ATOM 647 O O . GLU A 1 91 ? -9.308 17.013 79.969 1.00 42.78 281 GLU A O 1
ATOM 653 N N . ARG A 1 92 ? -7.279 17.956 80.262 1.00 43.04 282 ARG A N 1
ATOM 654 C CA . ARG A 1 92 ? -6.729 17.461 78.998 1.00 43.36 282 ARG A CA 1
ATOM 655 C C . ARG A 1 92 ? -6.486 15.955 79.030 1.00 43.15 282 ARG A C 1
ATOM 656 O O . ARG A 1 92 ? -6.775 15.257 78.058 1.00 43.05 282 ARG A O 1
ATOM 664 N N . VAL A 1 93 ? -5.963 15.465 80.152 1.00 43.10 283 VAL A N 1
ATOM 665 C CA . VAL A 1 93 ? -5.785 14.028 80.371 1.00 42.98 283 VAL A CA 1
ATOM 666 C C . VAL A 1 93 ? -7.143 13.312 80.384 1.00 43.02 283 VAL A C 1
ATOM 667 O O . VAL A 1 93 ? -7.290 12.239 79.789 1.00 42.86 283 VAL A O 1
ATOM 671 N N . ILE A 1 94 ? -8.127 13.918 81.052 1.00 43.06 284 ILE A N 1
ATOM 672 C CA . ILE A 1 94 ? -9.498 13.397 81.077 1.00 43.20 284 ILE A CA 1
ATOM 673 C C . ILE A 1 94 ? -10.099 13.339 79.667 1.00 43.29 284 ILE A C 1
ATOM 674 O O . ILE A 1 94 ? -10.693 12.328 79.289 1.00 43.32 284 ILE A O 1
ATOM 679 N N . ASP A 1 95 ? -9.926 14.413 78.896 1.00 43.43 285 ASP A N 1
ATOM 680 C CA . ASP A 1 95 ? -10.386 14.460 77.503 1.00 43.61 285 ASP A CA 1
ATOM 681 C C . ASP A 1 95 ? -9.801 13.325 76.655 1.00 43.60 285 ASP A C 1
ATOM 682 O O . ASP A 1 95 ? -10.488 12.765 75.798 1.00 43.66 285 ASP A O 1
ATOM 687 N N . ILE A 1 96 ? -8.536 12.997 76.907 1.00 43.60 286 ILE A N 1
ATOM 688 C CA . ILE A 1 96 ? -7.835 11.925 76.197 1.00 43.72 286 ILE A CA 1
ATOM 689 C C . ILE A 1 96 ? -8.372 10.541 76.585 1.00 43.89 286 ILE A C 1
ATOM 690 O O . ILE A 1 96 ? -8.541 9.671 75.728 1.00 43.91 286 ILE A O 1
ATOM 695 N N . LEU A 1 97 ? -8.650 10.352 77.872 1.00 44.06 287 LEU A N 1
ATOM 696 C CA . LEU A 1 97 ? -9.148 9.071 78.374 1.00 44.25 287 LEU A CA 1
ATOM 697 C C . LEU A 1 97 ? -10.676 8.952 78.325 1.00 44.44 287 LEU A C 1
ATOM 698 O O . LEU A 1 97 ? -11.231 7.900 78.651 1.00 44.48 287 LEU A O 1
ATOM 703 N N . ARG A 1 98 ? -11.339 10.027 77.898 1.00 44.68 288 ARG A N 1
ATOM 704 C CA . ARG A 1 98 ? -12.804 10.081 77.809 1.00 45.04 288 ARG A CA 1
ATOM 705 C C . ARG A 1 98 ? -13.422 8.968 76.937 1.00 45.15 288 ARG A C 1
ATOM 706 O O . ARG A 1 98 ? -14.408 8.353 77.353 1.00 45.19 288 ARG A O 1
ATOM 714 N N . PRO A 1 99 ? -12.862 8.711 75.731 1.00 45.30 289 PRO A N 1
ATOM 715 C CA . PRO A 1 99 ? -13.349 7.579 74.930 1.00 45.44 289 PRO A CA 1
ATOM 716 C C . PRO A 1 99 ? -13.144 6.207 75.582 1.00 45.59 289 PRO A C 1
ATOM 717 O O . PRO A 1 99 ? -13.927 5.291 75.325 1.00 45.57 289 PRO A O 1
ATOM 721 N N . LEU A 1 100 ? -12.103 6.069 76.404 1.00 45.76 290 LEU A N 1
ATOM 722 C CA . LEU A 1 100 ? -11.835 4.815 77.115 1.00 45.97 290 LEU A CA 1
ATOM 723 C C . LEU A 1 100 ? -12.819 4.597 78.267 1.00 46.02 290 LEU A C 1
ATOM 724 O O . LEU A 1 100 ? -13.167 3.457 78.582 1.00 46.04 290 LEU A O 1
ATOM 729 N N . ALA A 1 101 ? -13.254 5.693 78.889 1.00 46.17 291 ALA A N 1
ATOM 730 C CA . ALA A 1 101 ? -14.270 5.652 79.943 1.00 46.27 291 ALA A CA 1
ATOM 731 C C . ALA A 1 101 ? -15.610 5.185 79.376 1.00 46.45 291 ALA A C 1
ATOM 732 O O . ALA A 1 101 ? -16.318 4.395 80.004 1.00 46.42 291 ALA A O 1
ATOM 734 N N . ASN A 1 102 ? -15.947 5.683 78.187 1.00 46.62 292 ASN A N 1
ATOM 735 C CA . ASN A 1 102 ? -17.030 5.119 77.389 1.00 46.85 292 ASN A CA 1
ATOM 736 C C . ASN A 1 102 ? -16.579 3.769 76.843 1.00 46.98 292 ASN A C 1
ATOM 737 O O . ASN A 1 102 ? -15.379 3.511 76.751 1.00 47.04 292 ASN A O 1
ATOM 742 N N . MET A 1 103 ? -17.532 2.908 76.491 1.00 47.16 293 MET A N 1
ATOM 743 C CA . MET A 1 103 ? -17.227 1.534 76.065 1.00 47.35 293 MET A CA 1
ATOM 744 C C . MET A 1 103 ? -17.025 0.634 77.290 1.00 47.13 293 MET A C 1
ATOM 745 O O . MET A 1 103 ? -17.390 -0.544 77.268 1.00 47.18 293 MET A O 1
ATOM 750 N N . SER A 1 104 ? -16.448 1.201 78.350 1.00 46.91 294 SER A N 1
ATOM 751 C CA . SER A 1 104 ? -16.323 0.522 79.641 1.00 46.69 294 SER A CA 1
ATOM 752 C C . SER A 1 104 ? -17.293 1.093 80.686 1.00 46.54 294 SER A C 1
ATOM 753 O O . SER A 1 104 ? -17.236 0.725 81.863 1.00 46.54 294 SER A O 1
ATOM 756 N N . CYS A 1 105 ? -18.176 1.989 80.239 1.00 46.34 295 CYS A N 1
ATOM 757 C CA . CYS A 1 105 ? -19.253 2.571 81.060 1.00 46.21 295 CYS A CA 1
ATOM 758 C C . CYS A 1 105 ? -18.785 3.240 82.359 1.00 46.06 295 CYS A C 1
ATOM 759 O O . CYS A 1 105 ? -19.383 3.046 83.420 1.00 46.08 295 CYS A O 1
ATOM 762 N N . VAL A 1 106 ? -17.724 4.035 82.261 1.00 45.88 296 VAL A N 1
ATOM 763 C CA . VAL A 1 106 ? -17.165 4.736 83.418 1.00 45.68 296 VAL A CA 1
ATOM 764 C C . VAL A 1 106 ? -17.618 6.198 83.452 1.00 45.52 296 VAL A C 1
ATOM 765 O O . VAL A 1 106 ? -17.433 6.941 82.485 1.00 45.56 296 VAL A O 1
ATOM 769 N N . ASP A 1 107 ? -18.219 6.591 84.572 1.00 45.29 297 ASP A N 1
ATOM 770 C CA . ASP A 1 107 ? -18.659 7.965 84.789 1.00 45.07 297 ASP A CA 1
ATOM 771 C C . ASP A 1 107 ? -17.534 8.780 85.425 1.00 44.85 297 ASP A C 1
ATOM 772 O O . ASP A 1 107 ? -17.090 8.479 86.534 1.00 44.85 297 ASP A O 1
ATOM 777 N N . ILE A 1 108 ? -17.069 9.803 84.711 1.00 44.58 298 ILE A N 1
ATOM 778 C CA . ILE A 1 108 ? -16.024 10.687 85.225 1.00 44.29 298 ILE A CA 1
ATOM 779 C C . ILE A 1 108 ? -16.653 11.876 85.948 1.00 44.07 298 ILE A C 1
ATOM 780 O O . ILE A 1 108 ? -17.447 12.621 85.368 1.00 44.03 298 ILE A O 1
ATOM 785 N N . GLN A 1 109 ? -16.295 12.034 87.220 1.00 43.78 299 GLN A N 1
ATOM 786 C CA . GLN A 1 109 ? -16.751 13.160 88.031 1.00 43.50 299 GLN A CA 1
ATOM 787 C C . GLN A 1 109 ? -15.564 14.034 88.425 1.00 43.31 299 GLN A C 1
ATOM 788 O O . GLN A 1 109 ? -14.725 13.635 89.239 1.00 43.27 299 GLN A O 1
ATOM 794 N N . ALA A 1 110 ? -15.500 15.224 87.834 1.00 43.04 300 ALA A N 1
ATOM 795 C CA . ALA A 1 110 ? -14.369 16.124 88.030 1.00 42.75 300 ALA A CA 1
ATOM 796 C C . ALA A 1 110 ? -14.732 17.357 88.852 1.00 42.54 300 ALA A C 1
ATOM 797 O O . ALA A 1 110 ? -15.458 18.243 88.388 1.00 42.52 300 ALA A O 1
ATOM 799 N N . THR A 1 111 ? -14.232 17.390 90.085 1.00 42.21 301 THR A N 1
ATOM 800 C CA . THR A 1 111 ? -14.295 18.579 90.925 1.00 41.90 301 THR A CA 1
ATOM 801 C C . THR A 1 111 ? -12.872 19.118 91.034 1.00 41.67 301 THR A C 1
ATOM 802 O O . THR A 1 111 ? -12.044 18.574 91.769 1.00 41.56 301 THR A O 1
ATOM 806 N N . LEU A 1 112 ? -12.592 20.180 90.284 1.00 41.42 302 LEU A N 1
ATOM 807 C CA . LEU A 1 112 ? -11.226 20.674 90.129 1.00 41.20 302 LEU A CA 1
ATOM 808 C C . LEU A 1 112 ? -11.062 22.135 90.539 1.00 41.02 302 LEU A C 1
ATOM 809 O O . LEU A 1 112 ? -12.030 22.900 90.566 1.00 40.99 302 LEU A O 1
ATOM 814 N N . ALA A 1 113 ? -9.823 22.505 90.860 1.00 40.79 303 ALA A N 1
ATOM 815 C CA . ALA A 1 113 ? -9.466 23.885 91.187 1.00 40.60 303 ALA A CA 1
ATOM 816 C C . ALA A 1 113 ? -8.141 24.267 90.514 1.00 40.40 303 ALA A C 1
ATOM 817 O O . ALA A 1 113 ? -7.201 23.470 90.507 1.00 40.32 303 ALA A O 1
ATOM 819 N N . PRO A 1 114 ? -8.064 25.490 89.947 1.00 40.22 304 PRO A N 1
ATOM 820 C CA . PRO A 1 114 ? -6.882 25.919 89.192 1.00 40.02 304 PRO A CA 1
ATOM 821 C C . PRO A 1 114 ? -5.673 26.304 90.057 1.00 39.83 304 PRO A C 1
ATOM 822 O O . PRO A 1 114 ? -5.158 27.420 89.941 1.00 39.81 304 PRO A O 1
ATOM 826 N N . PHE A 1 115 ? -5.223 25.383 90.908 1.00 39.59 305 PHE A N 1
ATOM 827 C CA . PHE A 1 115 ? -3.993 25.588 91.674 1.00 39.40 305 PHE A CA 1
ATOM 828 C C . PHE A 1 115 ? -2.770 25.326 90.798 1.00 39.18 305 PHE A C 1
ATOM 829 O O . PHE A 1 115 ? -2.846 24.578 89.821 1.00 39.08 305 PHE A O 1
ATOM 837 N N . SER A 1 116 ? -1.646 25.941 91.158 1.00 38.92 306 SER A N 1
ATOM 838 C CA . SER A 1 116 ? -0.409 25.802 90.393 1.00 38.60 306 SER A CA 1
ATOM 839 C C . SER A 1 116 ? 0.660 24.995 91.126 1.00 38.30 306 SER A C 1
ATOM 840 O O . SER A 1 116 ? 0.826 25.118 92.343 1.00 38.05 306 SER A O 1
ATOM 843 N N . VAL A 1 117 ? 1.368 24.161 90.367 1.00 37.96 307 VAL A N 1
ATOM 844 C CA . VAL A 1 117 ? 2.537 23.424 90.857 1.00 37.64 307 VAL A CA 1
ATOM 845 C C . VAL A 1 117 ? 3.689 23.593 89.867 1.00 37.62 307 VAL A C 1
ATOM 846 O O . VAL A 1 117 ? 3.463 23.908 88.697 1.00 37.56 307 VAL A O 1
ATOM 850 N N . ILE A 1 118 ? 4.918 23.390 90.333 1.00 37.55 308 ILE A N 1
ATOM 851 C CA . ILE A 1 118 ? 6.080 23.427 89.444 1.00 37.50 308 ILE A CA 1
ATOM 852 C C . ILE A 1 118 ? 6.411 22.027 88.932 1.00 37.46 308 ILE A C 1
ATOM 853 O O . ILE A 1 118 ? 6.553 21.080 89.709 1.00 37.32 308 ILE A O 1
ATOM 858 N N . GLY A 1 119 ? 6.523 21.908 87.614 1.00 37.41 309 GLY A N 1
ATOM 859 C CA . GLY A 1 119 ? 6.855 20.639 86.985 1.00 37.46 309 GLY A CA 1
ATOM 860 C C . GLY A 1 119 ? 7.087 20.779 85.497 1.00 37.51 309 GLY A C 1
ATOM 861 O O . GLY A 1 119 ? 7.117 21.892 84.963 1.00 37.36 309 GLY A O 1
ATOM 862 N N . GLU A 1 120 ? 7.257 19.638 84.838 1.00 37.53 310 GLU A N 1
ATOM 863 C CA . GLU A 1 120 ? 7.419 19.569 83.392 1.00 37.79 310 GLU A CA 1
ATOM 864 C C . GLU A 1 120 ? 6.134 19.006 82.790 1.00 37.38 310 GLU A C 1
ATOM 865 O O . GLU A 1 120 ? 5.736 17.883 83.101 1.00 37.25 310 GLU A O 1
ATOM 871 N N . ARG A 1 121 ? 5.497 19.801 81.933 1.00 37.05 311 ARG A N 1
ATOM 872 C CA . ARG A 1 121 ? 4.138 19.537 81.451 1.00 36.91 311 ARG A CA 1
ATOM 873 C C . ARG A 1 121 ? 3.898 18.112 80.927 1.00 36.48 311 ARG A C 1
ATOM 874 O O . ARG A 1 121 ? 2.946 17.445 81.350 1.00 35.96 311 ARG A O 1
ATOM 882 N N . GLU A 1 122 ? 4.764 17.662 80.019 1.00 35.99 312 GLU A N 1
ATOM 883 C CA . GLU A 1 122 ? 4.630 16.343 79.382 1.00 35.99 312 GLU A CA 1
ATOM 884 C C . GLU A 1 122 ? 4.697 15.194 80.398 1.00 35.94 312 GLU A C 1
ATOM 885 O O . GLU A 1 122 ? 3.837 14.312 80.400 1.00 35.76 312 GLU A O 1
ATOM 891 N N . LYS A 1 123 ? 5.706 15.232 81.268 1.00 36.27 313 LYS A N 1
ATOM 892 C CA . LYS A 1 123 ? 5.862 14.248 82.347 1.00 36.63 313 LYS A CA 1
ATOM 893 C C . LYS A 1 123 ? 4.699 14.256 83.344 1.00 36.51 313 LYS A C 1
ATOM 894 O O . LYS A 1 123 ? 4.244 13.195 83.778 1.00 36.45 313 LYS A O 1
ATOM 900 N N . PHE A 1 124 ? 4.222 15.447 83.704 1.00 36.63 314 PHE A N 1
ATOM 901 C CA . PHE A 1 124 ? 3.108 15.566 84.647 1.00 36.48 314 PHE A CA 1
ATOM 902 C C . PHE A 1 124 ? 1.837 14.972 84.057 1.00 36.40 314 PHE A C 1
ATOM 903 O O . PHE A 1 124 ? 1.104 14.266 84.747 1.00 36.05 314 PHE A O 1
ATOM 911 N N . ARG A 1 125 ? 1.595 15.251 82.777 1.00 36.37 315 ARG A N 1
ATOM 912 C CA . ARG A 1 125 ? 0.470 14.667 82.050 1.00 36.66 315 ARG A CA 1
ATOM 913 C C . ARG A 1 125 ? 0.595 13.144 81.962 1.00 36.77 315 ARG A C 1
ATOM 914 O O . ARG A 1 125 ? -0.399 12.429 82.101 1.00 36.93 315 ARG A O 1
ATOM 922 N N . GLN A 1 126 ? 1.819 12.660 81.740 1.00 36.86 316 GLN A N 1
ATOM 923 C CA . GLN A 1 126 ? 2.108 11.224 81.684 1.00 37.02 316 GLN A CA 1
ATOM 924 C C . GLN A 1 126 ? 1.777 10.541 83.013 1.00 37.39 316 GLN A C 1
ATOM 925 O O . GLN A 1 126 ? 1.162 9.470 83.038 1.00 37.13 316 GLN A O 1
ATOM 931 N N . CYS A 1 127 ? 2.205 11.173 84.104 1.00 38.03 317 CYS A N 1
ATOM 932 C CA . CYS A 1 127 ? 1.925 10.711 85.459 1.00 37.80 317 CYS A CA 1
ATOM 933 C C . CYS A 1 127 ? 0.420 10.594 85.696 1.00 37.37 317 CYS A C 1
ATOM 934 O O . CYS A 1 127 ? -0.062 9.544 86.121 1.00 37.52 317 CYS A O 1
ATOM 937 N N . LEU A 1 128 ? -0.313 11.666 85.397 1.00 36.97 318 LEU A N 1
ATOM 938 C CA . LEU A 1 128 ? -1.772 11.698 85.541 1.00 36.61 318 LEU A CA 1
ATOM 939 C C . LEU A 1 128 ? -2.485 10.647 84.689 1.00 36.46 318 LEU A C 1
ATOM 940 O O . LEU A 1 128 ? -3.418 9.991 85.157 1.00 36.35 318 LEU A O 1
ATOM 945 N N . LEU A 1 129 ? -2.044 10.496 83.440 1.00 36.28 319 LEU A N 1
ATOM 946 C CA . LEU A 1 129 ? -2.618 9.507 82.526 1.00 36.10 319 LEU A CA 1
ATOM 947 C C . LEU A 1 129 ? -2.478 8.088 83.062 1.00 35.77 319 LEU A C 1
ATOM 948 O O . LEU A 1 129 ? -3.436 7.312 83.038 1.00 35.83 319 LEU A O 1
ATOM 953 N N . ASN A 1 130 ? -1.279 7.751 83.530 1.00 35.65 320 ASN A N 1
ATOM 954 C CA . ASN A 1 130 ? -0.998 6.403 84.017 1.00 35.64 320 ASN A CA 1
ATOM 955 C C . ASN A 1 130 ? -1.872 6.008 85.202 1.00 35.60 320 ASN A C 1
ATOM 956 O O . ASN A 1 130 ? -2.360 4.879 85.270 1.00 35.57 320 ASN A O 1
ATOM 961 N N . VAL A 1 131 ? -2.072 6.948 86.122 1.00 35.68 321 VAL A N 1
ATOM 962 C CA . VAL A 1 131 ? -2.936 6.730 87.288 1.00 35.65 321 VAL A CA 1
ATOM 963 C C . VAL A 1 131 ? -4.402 6.567 86.872 1.00 35.87 321 VAL A C 1
ATOM 964 O O . VAL A 1 131 ? -5.069 5.609 87.279 1.00 35.99 321 VAL A O 1
ATOM 968 N N . MET A 1 132 ? -4.887 7.504 86.060 1.00 36.02 322 MET A N 1
ATOM 969 C CA . MET A 1 132 ? -6.282 7.525 85.622 1.00 36.29 322 MET A CA 1
ATOM 970 C C . MET A 1 132 ? -6.647 6.366 84.694 1.00 35.94 322 MET A C 1
ATOM 971 O O . MET A 1 132 ? -7.781 5.883 84.725 1.00 35.90 322 MET A O 1
ATOM 976 N N . LYS A 1 133 ? -5.693 5.932 83.871 1.00 35.75 323 LYS A N 1
ATOM 977 C CA . LYS A 1 133 ? -5.905 4.800 82.966 1.00 35.49 323 LYS A CA 1
ATOM 978 C C . LYS A 1 133 ? -6.054 3.503 83.755 1.00 35.42 323 LYS A C 1
ATOM 979 O O . LYS A 1 133 ? -6.909 2.676 83.443 1.00 35.51 323 LYS A O 1
ATOM 985 N N . ASN A 1 134 ? -5.210 3.337 84.770 1.00 35.33 324 ASN A N 1
ATOM 986 C CA . ASN A 1 134 ? -5.327 2.234 85.723 1.00 35.35 324 ASN A CA 1
ATOM 987 C C . ASN A 1 134 ? -6.692 2.181 86.400 1.00 35.31 324 ASN A C 1
ATOM 988 O O . ASN A 1 134 ? -7.251 1.099 86.595 1.00 35.60 324 ASN A O 1
ATOM 993 N N . ALA A 1 135 ? -7.216 3.351 86.761 1.00 35.18 325 ALA A N 1
ATOM 994 C CA . ALA A 1 135 ? -8.506 3.452 87.436 1.00 35.14 325 ALA A CA 1
ATOM 995 C C . ALA A 1 135 ? -9.650 3.005 86.526 1.00 35.14 325 ALA A C 1
ATOM 996 O O . ALA A 1 135 ? -10.563 2.309 86.969 1.00 35.04 325 ALA A O 1
ATOM 998 N N . ILE A 1 136 ? -9.578 3.398 85.254 1.00 35.08 326 ILE A N 1
ATOM 999 C CA . ILE A 1 136 ? -10.573 3.019 84.249 1.00 35.07 326 ILE A CA 1
ATOM 1000 C C . ILE A 1 136 ? -10.499 1.521 83.937 1.00 35.11 326 ILE A C 1
ATOM 1001 O O . ILE A 1 136 ? -11.530 0.860 83.789 1.00 35.15 326 ILE A O 1
ATOM 1006 N N . GLU A 1 137 ? -9.277 0.995 83.859 1.00 35.19 327 GLU A N 1
ATOM 1007 C CA . GLU A 1 137 ? -9.045 -0.428 83.591 1.00 35.26 327 GLU A CA 1
ATOM 1008 C C . GLU A 1 137 ? -9.458 -1.333 84.754 1.00 35.31 327 GLU A C 1
ATOM 1009 O O . GLU A 1 137 ? -9.699 -2.528 84.561 1.00 35.31 327 GLU A O 1
ATOM 1015 N N . ALA A 1 138 ? -9.536 -0.758 85.952 1.00 35.36 328 ALA A N 1
ATOM 1016 C CA . ALA A 1 138 ? -10.023 -1.468 87.136 1.00 35.42 328 ALA A CA 1
ATOM 1017 C C . ALA A 1 138 ? -11.545 -1.583 87.135 1.00 35.55 328 ALA A C 1
ATOM 1018 O O . ALA A 1 138 ? -12.118 -2.330 87.932 1.00 35.52 328 ALA A O 1
ATOM 1020 N N . MET A 1 139 ? -12.191 -0.842 86.235 1.00 35.69 329 MET A N 1
ATOM 1021 C CA . MET A 1 139 ? -13.647 -0.847 86.106 1.00 35.85 329 MET A CA 1
ATOM 1022 C C . MET A 1 139 ? -14.074 -1.282 84.694 1.00 36.10 329 MET A C 1
ATOM 1023 O O . MET A 1 139 ? -14.650 -0.482 83.953 1.00 36.07 329 MET A O 1
ATOM 1028 N N . PRO A 1 140 ? -13.806 -2.556 84.321 1.00 36.40 330 PRO A N 1
ATOM 1029 C CA . PRO A 1 140 ? -14.052 -3.003 82.943 1.00 36.72 330 PRO A CA 1
ATOM 1030 C C . PRO A 1 140 ? -15.527 -2.991 82.527 1.00 37.06 330 PRO A C 1
ATOM 1031 O O . PRO A 1 140 ? -15.834 -2.695 81.369 1.00 37.24 330 PRO A O 1
ATOM 1035 N N . ASN A 1 141 ? -16.424 -3.316 83.455 1.00 37.24 331 ASN A N 1
ATOM 1036 C CA . ASN A 1 141 ? -17.857 -3.310 83.169 1.00 37.52 331 ASN A CA 1
ATOM 1037 C C . ASN A 1 141 ? -18.641 -2.349 84.066 1.00 37.63 331 ASN A C 1
ATOM 1038 O O . ASN A 1 141 ? -19.506 -2.761 84.844 1.00 37.59 331 ASN A O 1
ATOM 1043 N N . GLY A 1 142 ? -18.322 -1.063 83.946 1.00 37.77 332 GLY A N 1
ATOM 1044 C CA . GLY A 1 142 ? -19.030 -0.015 84.676 1.00 37.93 332 GLY A CA 1
ATOM 1045 C C . GLY A 1 142 ? -18.320 0.430 85.939 1.00 38.01 332 GLY A C 1
ATOM 1046 O O . GLY A 1 142 ? -17.609 -0.354 86.572 1.00 38.02 332 GLY A O 1
ATOM 1047 N N . GLY A 1 143 ? -18.521 1.695 86.302 1.00 38.08 333 GLY A N 1
ATOM 1048 C CA . GLY A 1 143 ? -17.940 2.264 87.517 1.00 38.22 333 GLY A CA 1
ATOM 1049 C C . GLY A 1 143 ? -18.018 3.779 87.581 1.00 38.29 333 GLY A C 1
ATOM 1050 O O . GLY A 1 143 ? -18.738 4.408 86.803 1.00 38.31 333 GLY A O 1
ATOM 1051 N N . THR A 1 144 ? -17.275 4.359 88.522 1.00 38.34 334 THR A N 1
ATOM 1052 C CA . THR A 1 144 ? -17.222 5.810 88.703 1.00 38.41 334 THR A CA 1
ATOM 1053 C C . THR A 1 144 ? -15.781 6.262 88.955 1.00 38.48 334 THR A C 1
ATOM 1054 O O . THR A 1 144 ? -15.100 5.733 89.834 1.00 38.46 334 THR A O 1
ATOM 1058 N N . LEU A 1 145 ? -15.325 7.230 88.164 1.00 38.59 335 LEU A N 1
ATOM 1059 C CA . LEU A 1 145 ? -14.000 7.820 88.333 1.00 38.70 335 LEU A CA 1
ATOM 1060 C C . LEU A 1 145 ? -14.119 9.213 88.938 1.00 38.86 335 LEU A C 1
ATOM 1061 O O . LEU A 1 145 ? -14.756 10.097 88.360 1.00 38.88 335 LEU A O 1
ATOM 1066 N N . GLN A 1 146 ? -13.502 9.399 90.102 1.00 39.03 336 GLN A N 1
ATOM 1067 C CA . GLN A 1 146 ? -13.547 10.679 90.804 1.00 39.22 336 GLN A CA 1
ATOM 1068 C C . GLN A 1 146 ? -12.180 11.345 90.823 1.00 39.17 336 GLN A C 1
ATOM 1069 O O . GLN A 1 146 ? -11.200 10.756 91.280 1.00 39.28 336 GLN A O 1
ATOM 1075 N N . VAL A 1 147 ? -12.122 12.570 90.309 1.00 39.22 337 VAL A N 1
ATOM 1076 C CA . VAL A 1 147 ? -10.900 13.369 90.340 1.00 39.22 337 VAL A CA 1
ATOM 1077 C C . VAL A 1 147 ? -11.163 14.623 91.173 1.00 39.34 337 VAL A C 1
ATOM 1078 O O . VAL A 1 147 ? -12.100 15.376 90.897 1.00 39.40 337 VAL A O 1
ATOM 1082 N N . TYR A 1 148 ? -10.332 14.833 92.192 1.00 39.42 338 TYR A N 1
ATOM 1083 C CA . TYR A 1 148 ? -10.579 15.864 93.198 1.00 39.51 338 TYR A CA 1
ATOM 1084 C C . TYR A 1 148 ? -9.330 16.688 93.502 1.00 39.47 338 TYR A C 1
ATOM 1085 O O . TYR A 1 148 ? -8.269 16.141 93.805 1.00 39.38 338 TYR A O 1
ATOM 1094 N N . VAL A 1 149 ? -9.469 18.008 93.414 1.00 39.53 339 VAL A N 1
ATOM 1095 C CA . VAL A 1 149 ? -8.376 18.931 93.714 1.00 39.62 339 VAL A CA 1
ATOM 1096 C C . VAL A 1 149 ? -8.723 19.774 94.942 1.00 39.77 339 VAL A C 1
ATOM 1097 O O . VAL A 1 149 ? -9.801 20.366 95.012 1.00 39.69 339 VAL A O 1
ATOM 1101 N N . SER A 1 150 ? -7.802 19.811 95.904 1.00 40.01 340 SER A N 1
ATOM 1102 C CA . SER A 1 150 ? -7.955 20.614 97.116 1.00 40.51 340 SER A CA 1
ATOM 1103 C C . SER A 1 150 ? -6.599 20.943 97.734 1.00 40.77 340 SER A C 1
ATOM 1104 O O . SER A 1 150 ? -5.567 20.418 97.308 1.00 40.67 340 SER A O 1
ATOM 1107 N N . ILE A 1 151 ? -6.610 21.825 98.732 1.00 41.10 341 ILE A N 1
ATOM 1108 C CA . ILE A 1 151 ? -5.423 22.104 99.531 1.00 41.51 341 ILE A CA 1
ATOM 1109 C C . ILE A 1 151 ? -5.469 21.217 100.770 1.00 41.77 341 ILE A C 1
ATOM 1110 O O . ILE A 1 151 ? -6.429 21.263 101.541 1.00 41.80 341 ILE A O 1
ATOM 1115 N N . ASP A 1 152 ? -4.437 20.398 100.942 1.00 42.12 342 ASP A N 1
ATOM 1116 C CA . ASP A 1 152 ? -4.322 19.547 102.117 1.00 42.53 342 ASP A CA 1
ATOM 1117 C C . ASP A 1 152 ? -3.069 19.937 102.890 1.00 42.71 342 ASP A C 1
ATOM 1118 O O . ASP A 1 152 ? -1.946 19.651 102.462 1.00 42.84 342 ASP A O 1
ATOM 1123 N N . ASN A 1 153 ? -3.285 20.616 104.014 1.00 42.92 343 ASN A N 1
ATOM 1124 C CA . ASN A 1 153 ? -2.220 21.086 104.906 1.00 43.09 343 ASN A CA 1
ATOM 1125 C C . ASN A 1 153 ? -1.035 21.748 104.190 1.00 43.01 343 ASN A C 1
ATOM 1126 O O . ASN A 1 153 ? 0.117 21.327 104.335 1.00 43.02 343 ASN A O 1
ATOM 1131 N N . GLY A 1 154 ? -1.344 22.783 103.410 1.00 42.94 344 GLY A N 1
ATOM 1132 C CA . GLY A 1 154 ? -0.331 23.612 102.760 1.00 42.93 344 GLY A CA 1
ATOM 1133 C C . GLY A 1 154 ? 0.088 23.166 101.371 1.00 43.01 344 GLY A C 1
ATOM 1134 O O . GLY A 1 154 ? 0.837 23.871 100.692 1.00 43.05 344 GLY A O 1
ATOM 1135 N N . ARG A 1 155 ? -0.394 22.001 100.944 1.00 42.93 345 ARG A N 1
ATOM 1136 C CA . ARG A 1 155 ? 0.031 21.408 99.674 1.00 43.08 345 ARG A CA 1
ATOM 1137 C C . ARG A 1 155 ? -1.142 21.026 98.768 1.00 42.55 345 ARG A C 1
ATOM 1138 O O . ARG A 1 155 ? -2.242 20.738 99.245 1.00 42.59 345 ARG A O 1
ATOM 1146 N N . VAL A 1 156 ? -0.896 21.030 97.458 1.00 42.08 346 VAL A N 1
ATOM 1147 C CA . VAL A 1 156 ? -1.905 20.652 96.469 1.00 41.46 346 VAL A CA 1
ATOM 1148 C C . VAL A 1 156 ? -2.160 19.147 96.532 1.00 41.10 346 VAL A C 1
ATOM 1149 O O . VAL A 1 156 ? -1.240 18.346 96.361 1.00 41.06 346 VAL A O 1
ATOM 1153 N N . LEU A 1 157 ? -3.411 18.777 96.796 1.00 40.58 347 LEU A N 1
ATOM 1154 C CA . LEU A 1 157 ? -3.818 17.376 96.794 1.00 40.12 347 LEU A CA 1
ATOM 1155 C C . LEU A 1 157 ? -4.644 17.032 95.559 1.00 39.88 347 LEU A C 1
ATOM 1156 O O . LEU A 1 157 ? -5.681 17.646 95.294 1.00 39.80 347 LEU A O 1
ATOM 1161 N N . ILE A 1 158 ? -4.163 16.045 94.812 1.00 39.60 348 ILE A N 1
ATOM 1162 C CA . ILE A 1 158 ? -4.913 15.462 93.714 1.00 39.38 348 ILE A CA 1
ATOM 1163 C C . ILE A 1 158 ? -5.211 14.018 94.092 1.00 39.35 348 ILE A C 1
ATOM 1164 O O . ILE A 1 158 ? -4.293 13.211 94.242 1.00 39.38 348 ILE A O 1
ATOM 1169 N N . ARG A 1 159 ? -6.486 13.691 94.262 1.00 39.28 349 ARG A N 1
ATOM 1170 C CA . ARG A 1 159 ? -6.853 12.299 94.506 1.00 39.39 349 ARG A CA 1
ATOM 1171 C C . ARG A 1 159 ? -7.736 11.721 93.407 1.00 39.34 349 ARG A C 1
ATOM 1172 O O . ARG A 1 159 ? -8.633 12.390 92.887 1.00 39.36 349 ARG A O 1
ATOM 1180 N N . ILE A 1 160 ? -7.439 10.474 93.055 1.00 39.36 350 ILE A N 1
ATOM 1181 C CA . ILE A 1 160 ? -8.075 9.779 91.946 1.00 39.42 350 ILE A CA 1
ATOM 1182 C C . ILE A 1 160 ? -8.702 8.501 92.483 1.00 39.14 350 ILE A C 1
ATOM 1183 O O . ILE A 1 160 ? -7.998 7.531 92.775 1.00 39.12 350 ILE A O 1
ATOM 1188 N N . ALA A 1 161 ? -10.026 8.512 92.610 1.00 39.05 351 ALA A N 1
ATOM 1189 C CA . ALA A 1 161 ? -10.762 7.385 93.172 1.00 38.88 351 ALA A CA 1
ATOM 1190 C C . ALA A 1 161 ? -11.549 6.620 92.115 1.00 38.77 351 ALA A C 1
ATOM 1191 O O . ALA A 1 161 ? -12.125 7.210 91.198 1.00 38.86 351 ALA A O 1
ATOM 1193 N N . ASP A 1 162 ? -11.560 5.299 92.257 1.00 38.68 352 ASP A N 1
ATOM 1194 C CA . ASP A 1 162 ? -12.340 4.422 91.394 1.00 38.51 352 ASP A CA 1
ATOM 1195 C C . ASP A 1 162 ? -13.125 3.415 92.231 1.00 38.48 352 ASP A C 1
ATOM 1196 O O . ASP A 1 162 ? -12.757 3.122 93.370 1.00 38.32 352 ASP A O 1
ATOM 1201 N N . THR A 1 163 ? -14.203 2.892 91.656 1.00 38.48 353 THR A N 1
ATOM 1202 C CA . THR A 1 163 ? -15.024 1.882 92.315 1.00 38.61 353 THR A CA 1
ATOM 1203 C C . THR A 1 163 ? -14.748 0.510 91.699 1.00 38.68 353 THR A C 1
ATOM 1204 O O . THR A 1 163 ? -15.657 -0.309 91.536 1.00 38.77 353 THR A O 1
ATOM 1208 N N . GLY A 1 164 ? -13.480 0.269 91.374 1.00 38.69 354 GLY A N 1
ATOM 1209 C CA . GLY A 1 164 ? -13.072 -0.917 90.629 1.00 38.76 354 GLY A CA 1
ATOM 1210 C C . GLY A 1 164 ? -12.740 -2.148 91.446 1.00 38.71 354 GLY A C 1
ATOM 1211 O O . GLY A 1 164 ? -13.179 -2.286 92.588 1.00 38.82 354 GLY A O 1
ATOM 1212 N N . VAL A 1 165 ? -11.949 -3.036 90.846 1.00 38.74 355 VAL A N 1
ATOM 1213 C CA . VAL A 1 165 ? -11.624 -4.345 91.423 1.00 38.80 355 VAL A CA 1
ATOM 1214 C C . VAL A 1 165 ? -10.815 -4.283 92.725 1.00 38.87 355 VAL A C 1
ATOM 1215 O O . VAL A 1 165 ? -10.847 -5.221 93.525 1.00 38.80 355 VAL A O 1
ATOM 1219 N N . GLY A 1 166 ? -10.098 -3.180 92.928 1.00 38.82 356 GLY A N 1
ATOM 1220 C CA . GLY A 1 166 ? -9.278 -2.993 94.122 1.00 38.85 356 GLY A CA 1
ATOM 1221 C C . GLY A 1 166 ? -8.009 -3.827 94.113 1.00 38.90 356 GLY A C 1
ATOM 1222 O O . GLY A 1 166 ? -7.696 -4.499 93.123 1.00 38.95 356 GLY A O 1
ATOM 1223 N N . MET A 1 167 ? -7.274 -3.766 95.219 1.00 38.82 357 MET A N 1
ATOM 1224 C CA . MET A 1 167 ? -6.060 -4.553 95.398 1.00 38.96 357 MET A CA 1
ATOM 1225 C C . MET A 1 167 ? -6.010 -5.180 96.786 1.00 39.01 357 MET A C 1
ATOM 1226 O O . MET A 1 167 ? -6.470 -4.581 97.760 1.00 39.08 357 MET A O 1
ATOM 1231 N N . THR A 1 168 ? -5.446 -6.385 96.866 1.00 39.16 358 THR A N 1
ATOM 1232 C CA . THR A 1 168 ? -5.137 -7.017 98.149 1.00 39.44 358 THR A CA 1
ATOM 1233 C C . THR A 1 168 ? -3.939 -6.291 98.762 1.00 39.74 358 THR A C 1
ATOM 1234 O O . THR A 1 168 ? -3.315 -5.455 98.104 1.00 39.33 358 THR A O 1
ATOM 1238 N N . LYS A 1 169 ? -3.622 -6.611 100.015 1.00 39.95 359 LYS A N 1
ATOM 1239 C CA . LYS A 1 169 ? -2.459 -6.034 100.689 1.00 40.53 359 LYS A CA 1
ATOM 1240 C C . LYS A 1 169 ? -1.152 -6.372 99.961 1.00 40.75 359 LYS A C 1
ATOM 1241 O O . LYS A 1 169 ? -0.278 -5.516 99.824 1.00 40.67 359 LYS A O 1
ATOM 1247 N N . GLU A 1 170 ? -1.036 -7.617 99.497 1.00 41.22 360 GLU A N 1
ATOM 1248 C CA . GLU A 1 170 ? 0.146 -8.089 98.771 1.00 41.72 360 GLU A CA 1
ATOM 1249 C C . GLU A 1 170 ? 0.363 -7.314 97.476 1.00 41.74 360 GLU A C 1
ATOM 1250 O O . GLU A 1 170 ? 1.475 -6.861 97.200 1.00 41.84 360 GLU A O 1
ATOM 1256 N N . GLN A 1 171 ? -0.707 -7.166 96.695 1.00 41.85 361 GLN A N 1
ATOM 1257 C CA . GLN A 1 171 ? -0.676 -6.437 95.424 1.00 41.93 361 GLN A CA 1
ATOM 1258 C C . GLN A 1 171 ? -0.322 -4.968 95.624 1.00 41.81 361 GLN A C 1
ATOM 1259 O O . GLN A 1 171 ? 0.471 -4.404 94.867 1.00 41.84 361 GLN A O 1
ATOM 1265 N N . LEU A 1 172 ? -0.919 -4.366 96.651 1.00 41.71 362 LEU A N 1
ATOM 1266 C CA . LEU A 1 172 ? -0.747 -2.947 96.950 1.00 41.62 362 LEU A CA 1
ATOM 1267 C C . LEU A 1 172 ? 0.686 -2.595 97.349 1.00 41.57 362 LEU A C 1
ATOM 1268 O O . LEU A 1 172 ? 1.193 -1.537 96.974 1.00 41.59 362 LEU A O 1
ATOM 1273 N N . GLU A 1 173 ? 1.326 -3.484 98.107 1.00 41.53 363 GLU A N 1
ATOM 1274 C CA . GLU A 1 173 ? 2.722 -3.306 98.507 1.00 41.55 363 GLU A CA 1
ATOM 1275 C C . GLU A 1 173 ? 3.685 -3.512 97.331 1.00 41.35 363 GLU A C 1
ATOM 1276 O O . GLU A 1 173 ? 4.826 -3.053 97.375 1.00 41.48 363 GLU A O 1
ATOM 1282 N N . ARG A 1 174 ? 3.218 -4.198 96.288 1.00 41.14 364 ARG A N 1
ATOM 1283 C CA . ARG A 1 174 ? 4.020 -4.428 95.078 1.00 40.94 364 ARG A CA 1
ATOM 1284 C C . ARG A 1 174 ? 3.704 -3.439 93.950 1.00 40.63 364 ARG A C 1
ATOM 1285 O O . ARG A 1 174 ? 4.375 -3.432 92.916 1.00 40.62 364 ARG A O 1
ATOM 1293 N N . LEU A 1 175 ? 2.680 -2.613 94.156 1.00 40.25 365 LEU A N 1
ATOM 1294 C CA . LEU A 1 175 ? 2.274 -1.607 93.179 1.00 39.84 365 LEU A CA 1
ATOM 1295 C C . LEU A 1 175 ? 3.432 -0.657 92.879 1.00 39.44 365 LEU A C 1
ATOM 1296 O O . LEU A 1 175 ? 3.958 -0.004 93.779 1.00 39.39 365 LEU A O 1
ATOM 1301 N N . GLY A 1 176 ? 3.836 -0.607 91.612 1.00 38.98 366 GLY A N 1
ATOM 1302 C CA . GLY A 1 176 ? 4.936 0.258 91.188 1.00 38.45 366 GLY A CA 1
ATOM 1303 C C . GLY A 1 176 ? 6.279 -0.440 91.068 1.00 38.04 366 GLY A C 1
ATOM 1304 O O . GLY A 1 176 ? 7.242 0.150 90.567 1.00 37.97 366 GLY A O 1
ATOM 1305 N N . GLU A 1 177 ? 6.350 -1.680 91.556 1.00 37.41 367 GLU A N 1
ATOM 1306 C CA . GLU A 1 177 ? 7.487 -2.565 91.301 1.00 37.25 367 GLU A CA 1
ATOM 1307 C C . GLU A 1 177 ? 7.580 -2.790 89.789 1.00 36.83 367 GLU A C 1
ATOM 1308 O O . GLU A 1 177 ? 6.569 -3.109 89.152 1.00 36.71 367 GLU A O 1
ATOM 1314 N N . PRO A 1 178 ? 8.780 -2.602 89.207 1.00 36.37 368 PRO A N 1
ATOM 1315 C CA . PRO A 1 178 ? 8.912 -2.764 87.760 1.00 36.07 368 PRO A CA 1
ATOM 1316 C C . PRO A 1 178 ? 8.501 -4.165 87.310 1.00 35.61 368 PRO A C 1
ATOM 1317 O O . PRO A 1 178 ? 8.916 -5.163 87.912 1.00 35.39 368 PRO A O 1
ATOM 1321 N N . TYR A 1 179 ? 7.657 -4.209 86.278 1.00 35.12 369 TYR A N 1
ATOM 1322 C CA . TYR A 1 179 ? 7.165 -5.450 85.661 1.00 34.87 369 TYR A CA 1
ATOM 1323 C C . TYR A 1 179 ? 6.120 -6.226 86.476 1.00 35.00 369 TYR A C 1
ATOM 1324 O O . TYR A 1 179 ? 5.693 -7.309 86.064 1.00 35.01 369 TYR A O 1
ATOM 1333 N N . PHE A 1 180 ? 5.701 -5.688 87.619 1.00 35.08 370 PHE A N 1
ATOM 1334 C CA . PHE A 1 180 ? 4.614 -6.324 88.366 1.00 35.33 370 PHE A CA 1
ATOM 1335 C C . PHE A 1 180 ? 3.277 -5.904 87.772 1.00 35.16 370 PHE A C 1
ATOM 1336 O O . PHE A 1 180 ? 2.927 -4.724 87.770 1.00 35.07 370 PHE A O 1
ATOM 1344 N N . THR A 1 181 ? 2.544 -6.886 87.262 1.00 35.10 371 THR A N 1
ATOM 1345 C CA . THR A 1 181 ? 1.249 -6.656 86.640 1.00 35.30 371 THR A CA 1
ATOM 1346 C C . THR A 1 181 ? 0.329 -7.858 86.863 1.00 35.51 371 THR A C 1
ATOM 1347 O O . THR A 1 181 ? 0.798 -8.991 86.990 1.00 35.44 371 THR A O 1
ATOM 1351 N N . THR A 1 182 ? -0.974 -7.594 86.919 1.00 35.85 372 THR A N 1
ATOM 1352 C CA . THR A 1 182 ? -1.985 -8.644 87.029 1.00 36.28 372 THR A CA 1
ATOM 1353 C C . THR A 1 182 ? -2.841 -8.718 85.763 1.00 36.56 372 THR A C 1
ATOM 1354 O O . THR A 1 182 ? -3.866 -9.398 85.737 1.00 36.70 372 THR A O 1
ATOM 1358 N N . LYS A 1 183 ? -2.411 -8.024 84.713 1.00 37.05 373 LYS A N 1
ATOM 1359 C CA . LYS A 1 183 ? -3.227 -7.864 83.508 1.00 37.39 373 LYS A CA 1
ATOM 1360 C C . LYS A 1 183 ? -2.844 -8.805 82.365 1.00 37.60 373 LYS A C 1
ATOM 1361 O O . LYS A 1 183 ? -3.340 -8.663 81.241 1.00 37.68 373 LYS A O 1
ATOM 1367 N N . GLY A 1 184 ? -1.979 -9.772 82.663 1.00 37.82 374 GLY A N 1
ATOM 1368 C CA . GLY A 1 184 ? -1.523 -10.744 81.670 1.00 38.08 374 GLY A CA 1
ATOM 1369 C C . GLY A 1 184 ? -0.698 -10.101 80.573 1.00 38.16 374 GLY A C 1
ATOM 1370 O O . GLY A 1 184 ? 0.167 -9.264 80.844 1.00 38.36 374 GLY A O 1
ATOM 1371 N N . VAL A 1 185 ? -0.993 -10.476 79.331 1.00 38.28 375 VAL A N 1
ATOM 1372 C CA . VAL A 1 185 ? -0.237 -10.027 78.157 1.00 38.49 375 VAL A CA 1
ATOM 1373 C C . VAL A 1 185 ? -0.390 -8.521 77.886 1.00 38.60 375 VAL A C 1
ATOM 1374 O O . VAL A 1 185 ? 0.517 -7.885 77.340 1.00 38.57 375 VAL A O 1
ATOM 1378 N N . LYS A 1 186 ? -1.531 -7.958 78.279 1.00 38.71 376 LYS A N 1
ATOM 1379 C CA . LYS A 1 186 ? -1.794 -6.526 78.096 1.00 38.90 376 LYS A CA 1
ATOM 1380 C C . LYS A 1 186 ? -1.109 -5.642 79.145 1.00 38.56 376 LYS A C 1
ATOM 1381 O O . LYS A 1 186 ? -1.049 -4.420 78.993 1.00 38.81 376 LYS A O 1
ATOM 1387 N N . GLY A 1 187 ? -0.589 -6.262 80.201 1.00 38.35 377 GLY A N 1
ATOM 1388 C CA . GLY A 1 187 ? 0.090 -5.535 81.270 1.00 37.65 377 GLY A CA 1
ATOM 1389 C C . GLY A 1 187 ? 1.566 -5.312 80.998 1.00 37.34 377 GLY A C 1
ATOM 1390 O O . GLY A 1 187 ? 2.205 -6.112 80.307 1.00 37.20 377 GLY A O 1
ATOM 1391 N N . THR A 1 188 ? 2.097 -4.211 81.534 1.00 36.72 378 THR A N 1
ATOM 1392 C CA . THR A 1 188 ? 3.533 -3.917 81.494 1.00 36.16 378 THR A CA 1
ATOM 1393 C C . THR A 1 188 ? 4.134 -3.881 82.905 1.00 36.08 378 THR A C 1
ATOM 1394 O O . THR A 1 188 ? 5.282 -4.277 83.111 1.00 36.05 378 THR A O 1
ATOM 1398 N N . GLY A 1 189 ? 3.357 -3.391 83.869 1.00 35.89 379 GLY A N 1
ATOM 1399 C CA . GLY A 1 189 ? 3.847 -3.197 85.232 1.00 35.76 379 GLY A CA 1
ATOM 1400 C C . GLY A 1 189 ? 4.860 -2.065 85.339 1.00 35.85 379 GLY A C 1
ATOM 1401 O O . GLY A 1 189 ? 5.674 -2.039 86.265 1.00 35.57 379 GLY A O 1
ATOM 1402 N N . LEU A 1 190 ? 4.802 -1.130 84.390 1.00 35.78 380 LEU A N 1
ATOM 1403 C CA . LEU A 1 190 ? 5.752 -0.017 84.318 1.00 35.92 380 LEU A CA 1
ATOM 1404 C C . LEU A 1 190 ? 5.082 1.354 84.444 1.00 36.14 380 LEU A C 1
ATOM 1405 O O . LEU A 1 190 ? 5.766 2.375 84.592 1.00 36.04 380 LEU A O 1
ATOM 1410 N N . GLY A 1 191 ? 3.751 1.369 84.385 1.00 36.30 381 GLY A N 1
ATOM 1411 C CA . GLY A 1 191 ? 2.977 2.607 84.444 1.00 36.82 381 GLY A CA 1
ATOM 1412 C C . GLY A 1 191 ? 3.061 3.308 85.788 1.00 37.43 381 GLY A C 1
ATOM 1413 O O . GLY A 1 191 ? 3.330 4.509 85.856 1.00 37.48 381 GLY A O 1
ATOM 1414 N N . MET A 1 192 ? 2.834 2.563 86.865 1.00 37.94 382 MET A N 1
ATOM 1415 C CA . MET A 1 192 ? 2.901 3.153 88.199 1.00 38.68 382 MET A CA 1
ATOM 1416 C C . MET A 1 192 ? 4.321 3.513 88.624 1.00 38.38 382 MET A C 1
ATOM 1417 O O . MET A 1 192 ? 4.525 4.492 89.340 1.00 38.54 382 MET A O 1
ATOM 1422 N N . MET A 1 193 ? 5.293 2.726 88.171 1.00 38.26 383 MET A N 1
ATOM 1423 C CA . MET A 1 193 ? 6.708 3.001 88.418 1.00 38.40 383 MET A CA 1
ATOM 1424 C C . MET A 1 193 ? 7.116 4.414 87.975 1.00 38.31 383 MET A C 1
ATOM 1425 O O . MET A 1 193 ? 7.829 5.117 88.694 1.00 37.89 383 MET A O 1
ATOM 1430 N N . VAL A 1 194 ? 6.675 4.825 86.788 1.00 38.21 384 VAL A N 1
ATOM 1431 C CA . VAL A 1 194 ? 6.996 6.171 86.317 1.00 38.19 384 VAL A CA 1
ATOM 1432 C C . VAL A 1 194 ? 6.193 7.246 87.055 1.00 37.84 384 VAL A C 1
ATOM 1433 O O . VAL A 1 194 ? 6.683 8.352 87.240 1.00 37.90 384 VAL A O 1
ATOM 1437 N N . VAL A 1 195 ? 4.975 6.913 87.482 1.00 37.76 385 VAL A N 1
ATOM 1438 C CA . VAL A 1 195 ? 4.192 7.799 88.355 1.00 37.59 385 VAL A CA 1
ATOM 1439 C C . VAL A 1 195 ? 5.015 8.184 89.590 1.00 37.70 385 VAL A C 1
ATOM 1440 O O . VAL A 1 195 ? 5.139 9.373 89.911 1.00 37.40 385 VAL A O 1
ATOM 1444 N N . TYR A 1 196 ? 5.589 7.181 90.257 1.00 37.66 386 TYR A N 1
ATOM 1445 C CA . TYR A 1 196 ? 6.408 7.405 91.451 1.00 37.92 386 TYR A CA 1
ATOM 1446 C C . TYR A 1 196 ? 7.600 8.314 91.156 1.00 37.98 386 TYR A C 1
ATOM 1447 O O . TYR A 1 196 ? 7.839 9.281 91.880 1.00 37.82 386 TYR A O 1
ATOM 1456 N N . ARG A 1 197 ? 8.333 7.985 90.093 1.00 37.84 387 ARG A N 1
ATOM 1457 C CA . ARG A 1 197 ? 9.532 8.725 89.689 1.00 38.25 387 ARG A CA 1
ATOM 1458 C C . ARG A 1 197 ? 9.216 10.185 89.367 1.00 37.75 387 ARG A C 1
ATOM 1459 O O . ARG A 1 197 ? 9.952 11.078 89.781 1.00 37.86 387 ARG A O 1
ATOM 1467 N N . ILE A 1 198 ? 8.120 10.421 88.643 1.00 37.41 388 ILE A N 1
ATOM 1468 C CA . ILE A 1 198 ? 7.699 11.786 88.297 1.00 37.35 388 ILE A CA 1
ATOM 1469 C C . ILE A 1 198 ? 7.289 12.574 89.550 1.00 37.35 388 ILE A C 1
ATOM 1470 O O . ILE A 1 198 ? 7.707 13.720 89.725 1.00 37.43 388 ILE A O 1
ATOM 1475 N N . ILE A 1 199 ? 6.493 11.955 90.421 1.00 37.33 389 ILE A N 1
ATOM 1476 C CA . ILE A 1 199 ? 6.061 12.611 91.668 1.00 37.42 389 ILE A CA 1
ATOM 1477 C C . ILE A 1 199 ? 7.254 12.988 92.544 1.00 37.60 389 ILE A C 1
ATOM 1478 O O . ILE A 1 199 ? 7.316 14.105 93.066 1.00 37.60 389 ILE A O 1
ATOM 1483 N N . GLU A 1 200 ? 8.204 12.065 92.679 1.00 37.92 390 GLU A N 1
ATOM 1484 C CA . GLU A 1 200 ? 9.435 12.318 93.423 1.00 38.81 390 GLU A CA 1
ATOM 1485 C C . GLU A 1 200 ? 10.209 13.516 92.867 1.00 38.35 390 GLU A C 1
ATOM 1486 O O . GLU A 1 200 ? 10.676 14.364 93.631 1.00 38.34 390 GLU A O 1
ATOM 1492 N N . SER A 1 201 ? 10.328 13.584 91.541 1.00 38.23 391 SER A N 1
ATOM 1493 C CA . SER A 1 201 ? 11.082 14.649 90.877 1.00 38.07 391 SER A CA 1
ATOM 1494 C C . SER A 1 201 ? 10.435 16.020 91.069 1.00 37.91 391 SER A C 1
ATOM 1495 O O . SER A 1 201 ? 11.108 17.047 90.975 1.00 38.01 391 SER A O 1
ATOM 1498 N N . MET A 1 202 ? 9.131 16.021 91.341 1.00 37.78 392 MET A N 1
ATOM 1499 C CA . MET A 1 202 ? 8.368 17.244 91.582 1.00 37.77 392 MET A CA 1
ATOM 1500 C C . MET A 1 202 ? 8.308 17.584 93.074 1.00 37.84 392 MET A C 1
ATOM 1501 O O . MET A 1 202 ? 7.532 18.451 93.494 1.00 37.66 392 MET A O 1
ATOM 1506 N N . ASN A 1 203 ? 9.144 16.900 93.858 1.00 37.83 393 ASN A N 1
ATOM 1507 C CA . ASN A 1 203 ? 9.174 17.028 95.317 1.00 37.92 393 ASN A CA 1
ATOM 1508 C C . ASN A 1 203 ? 7.811 16.783 95.970 1.00 37.69 393 ASN A C 1
ATOM 1509 O O . ASN A 1 203 ? 7.423 17.476 96.911 1.00 37.67 393 ASN A O 1
ATOM 1514 N N . GLY A 1 204 ? 7.097 15.784 95.458 1.00 37.40 394 GLY A N 1
ATOM 1515 C CA . GLY A 1 204 ? 5.786 15.423 95.979 1.00 37.25 394 GLY A CA 1
ATOM 1516 C C . GLY A 1 204 ? 5.772 14.080 96.686 1.00 36.97 394 GLY A C 1
ATOM 1517 O O . GLY A 1 204 ? 6.805 13.413 96.798 1.00 36.74 394 GLY A O 1
ATOM 1518 N N . THR A 1 205 ? 4.594 13.695 97.172 1.00 36.99 395 THR A N 1
ATOM 1519 C CA . THR A 1 205 ? 4.380 12.383 97.789 1.00 36.96 395 THR A CA 1
ATOM 1520 C C . THR A 1 205 ? 3.097 11.762 97.251 1.00 36.89 395 THR A C 1
ATOM 1521 O O . THR A 1 205 ? 2.239 12.462 96.703 1.00 36.77 395 THR A O 1
ATOM 1525 N N . ILE A 1 206 ? 2.966 10.449 97.424 1.00 36.91 396 ILE A N 1
ATOM 1526 C CA . ILE A 1 206 ? 1.810 9.711 96.922 1.00 37.13 396 ILE A CA 1
ATOM 1527 C C . ILE A 1 206 ? 1.331 8.663 97.932 1.00 37.12 396 ILE A C 1
ATOM 1528 O O . ILE A 1 206 ? 2.138 7.957 98.542 1.00 37.08 396 ILE A O 1
ATOM 1533 N N . ARG A 1 207 ? 0.015 8.597 98.118 1.00 36.99 397 ARG A N 1
ATOM 1534 C CA . ARG A 1 207 ? -0.610 7.560 98.930 1.00 36.92 397 ARG A CA 1
ATOM 1535 C C . ARG A 1 207 ? -1.635 6.810 98.101 1.00 36.82 397 ARG A C 1
ATOM 1536 O O . ARG A 1 207 ? -2.394 7.418 97.345 1.00 36.80 397 ARG A O 1
ATOM 1544 N N . ILE A 1 208 ? -1.655 5.490 98.252 1.00 36.82 398 ILE A N 1
ATOM 1545 C CA . ILE A 1 208 ? -2.645 4.653 97.584 1.00 36.76 398 ILE A CA 1
ATOM 1546 C C . ILE A 1 208 ? -3.391 3.788 98.603 1.00 36.81 398 ILE A C 1
ATOM 1547 O O . ILE A 1 208 ? -2.796 2.937 99.265 1.00 36.61 398 ILE A O 1
ATOM 1552 N N . GLU A 1 209 ? -4.694 4.023 98.715 1.00 36.88 399 GLU A N 1
ATOM 1553 C CA . GLU A 1 209 ? -5.569 3.195 99.537 1.00 37.27 399 GLU A CA 1
ATOM 1554 C C . GLU A 1 209 ? -6.439 2.349 98.614 1.00 37.47 399 GLU A C 1
ATOM 1555 O O . GLU A 1 209 ? -6.977 2.858 97.626 1.00 37.59 399 GLU A O 1
ATOM 1561 N N . SER A 1 210 ? -6.554 1.058 98.920 1.00 37.56 400 SER A N 1
ATOM 1562 C CA . SER A 1 210 ? -7.457 0.178 98.179 1.00 37.84 400 SER A CA 1
ATOM 1563 C C . SER A 1 210 ? -7.985 -0.992 99.004 1.00 37.80 400 SER A C 1
ATOM 1564 O O . SER A 1 210 ? -7.356 -1.438 99.971 1.00 37.73 400 SER A O 1
ATOM 1567 N N . GLU A 1 211 ? -9.161 -1.465 98.610 1.00 37.79 401 GLU A N 1
ATOM 1568 C CA . GLU A 1 211 ? -9.775 -2.639 99.206 1.00 37.83 401 GLU A CA 1
ATOM 1569 C C . GLU A 1 211 ? -10.333 -3.487 98.078 1.00 38.03 401 GLU A C 1
ATOM 1570 O O . GLU A 1 211 ? -11.054 -2.981 97.213 1.00 38.23 401 GLU A O 1
ATOM 1576 N N . ILE A 1 212 ? -9.982 -4.770 98.082 1.00 38.12 402 ILE A N 1
ATOM 1577 C CA . ILE A 1 212 ? -10.414 -5.693 97.035 1.00 38.36 402 ILE A CA 1
ATOM 1578 C C . ILE A 1 212 ? -11.939 -5.650 96.841 1.00 38.31 402 ILE A C 1
ATOM 1579 O O . ILE A 1 212 ? -12.700 -5.631 97.815 1.00 38.30 402 ILE A O 1
ATOM 1584 N N . HIS A 1 213 ? -12.352 -5.599 95.574 1.00 38.28 403 HIS A N 1
ATOM 1585 C CA . HIS A 1 213 ? -13.763 -5.555 95.144 1.00 38.33 403 HIS A CA 1
ATOM 1586 C C . HIS A 1 213 ? -14.453 -4.192 95.330 1.00 38.32 403 HIS A C 1
ATOM 1587 O O . HIS A 1 213 ? -15.504 -3.947 94.734 1.00 38.41 403 HIS A O 1
ATOM 1594 N N . LYS A 1 214 ? -13.864 -3.312 96.138 1.00 38.21 404 LYS A N 1
ATOM 1595 C CA . LYS A 1 214 ? -14.486 -2.020 96.448 1.00 38.14 404 LYS A CA 1
ATOM 1596 C C . LYS A 1 214 ? -13.926 -0.848 95.635 1.00 38.24 404 LYS A C 1
ATOM 1597 O O . LYS A 1 214 ? -14.688 -0.005 95.159 1.00 38.37 404 LYS A O 1
ATOM 1603 N N . GLY A 1 215 ? -12.605 -0.794 95.482 1.00 38.03 405 GLY A N 1
ATOM 1604 C CA . GLY A 1 215 ? -11.977 0.255 94.682 1.00 38.01 405 GLY A CA 1
ATOM 1605 C C . GLY A 1 215 ? -10.619 0.719 95.171 1.00 37.91 405 GLY A C 1
ATOM 1606 O O . GLY A 1 215 ? -10.002 0.078 96.024 1.00 37.93 405 GLY A O 1
ATOM 1607 N N . THR A 1 216 ? -10.162 1.845 94.625 1.00 37.75 406 THR A N 1
ATOM 1608 C CA . THR A 1 216 ? -8.821 2.362 94.891 1.00 37.61 406 THR A CA 1
ATOM 1609 C C . THR A 1 216 ? -8.798 3.890 94.855 1.00 37.68 406 THR A C 1
ATOM 1610 O O . THR A 1 216 ? -9.345 4.500 93.936 1.00 37.70 406 THR A O 1
ATOM 1614 N N . THR A 1 217 ? -8.159 4.496 95.854 1.00 37.64 407 THR A N 1
ATOM 1615 C CA . THR A 1 217 ? -7.931 5.940 95.879 1.00 37.75 407 THR A CA 1
ATOM 1616 C C . THR A 1 217 ? -6.434 6.253 95.852 1.00 37.71 407 THR A C 1
ATOM 1617 O O . THR A 1 217 ? -5.686 5.828 96.733 1.00 37.75 407 THR A O 1
ATOM 1621 N N . VAL A 1 218 ? -6.009 6.987 94.826 1.00 37.79 408 VAL A N 1
ATOM 1622 C CA . VAL A 1 218 ? -4.627 7.452 94.711 1.00 37.67 408 VAL A CA 1
ATOM 1623 C C . VAL A 1 218 ? -4.567 8.929 95.094 1.00 37.80 408 VAL A C 1
ATOM 1624 O O . VAL A 1 218 ? -5.280 9.750 94.522 1.00 37.98 408 VAL A O 1
ATOM 1628 N N . SER A 1 219 ? -3.732 9.253 96.077 1.00 37.84 409 SER A N 1
ATOM 1629 C CA . SER A 1 219 ? -3.595 10.623 96.567 1.00 37.65 409 SER A CA 1
ATOM 1630 C C . SER A 1 219 ? -2.211 11.189 96.246 1.00 37.89 409 SER A C 1
ATOM 1631 O O . SER A 1 219 ? -1.194 10.692 96.733 1.00 38.06 409 SER A O 1
ATOM 1634 N N . ILE A 1 220 ? -2.190 12.225 95.411 1.00 37.68 410 ILE A N 1
ATOM 1635 C CA . ILE A 1 220 ? -0.959 12.899 95.016 1.00 37.70 410 ILE A CA 1
ATOM 1636 C C . ILE A 1 220 ? -0.842 14.232 95.751 1.00 37.65 410 ILE A C 1
ATOM 1637 O O . ILE A 1 220 ? -1.746 15.065 95.682 1.00 37.54 410 ILE A O 1
ATOM 1642 N N . TYR A 1 221 ? 0.272 14.427 96.451 1.00 37.80 411 TYR A N 1
ATOM 1643 C CA . TYR A 1 221 ? 0.512 15.668 97.194 1.00 38.26 411 TYR A CA 1
ATOM 1644 C C . TYR A 1 221 ? 1.681 16.435 96.579 1.00 38.46 411 TYR A C 1
ATOM 1645 O O . TYR A 1 221 ? 2.791 15.911 96.488 1.00 38.59 411 TYR A O 1
ATOM 1654 N N . LEU A 1 222 ? 1.430 17.672 96.159 1.00 38.74 412 LEU A N 1
ATOM 1655 C CA . LEU A 1 222 ? 2.453 18.484 95.497 1.00 39.14 412 LEU A CA 1
ATOM 1656 C C . LEU A 1 222 ? 2.610 19.864 96.141 1.00 39.54 412 LEU A C 1
ATOM 1657 O O . LEU A 1 222 ? 1.630 20.434 96.631 1.00 39.50 412 LEU A O 1
ATOM 1662 N N . PRO A 1 223 ? 3.848 20.403 96.152 1.00 39.90 413 PRO A N 1
ATOM 1663 C CA . PRO A 1 223 ? 4.080 21.741 96.689 1.00 40.26 413 PRO A CA 1
ATOM 1664 C C . PRO A 1 223 ? 3.333 22.802 95.885 1.00 40.66 413 PRO A C 1
ATOM 1665 O O . PRO A 1 223 ? 3.317 22.751 94.652 1.00 40.46 413 PRO A O 1
ATOM 1669 N N . LEU A 1 224 ? 2.714 23.745 96.590 1.00 40.96 414 LEU A N 1
ATOM 1670 C CA . LEU A 1 224 ? 1.957 24.818 95.956 1.00 41.55 414 LEU A CA 1
ATOM 1671 C C . LEU A 1 224 ? 2.886 25.893 95.396 1.00 41.96 414 LEU A C 1
ATOM 1672 O O . LEU A 1 224 ? 3.784 26.376 96.091 1.00 42.16 414 LEU A O 1
ATOM 1677 N N . ALA A 1 225 ? 2.665 26.253 94.135 1.00 42.41 415 ALA A N 1
ATOM 1678 C CA . ALA A 1 225 ? 3.372 27.364 93.504 1.00 42.91 415 ALA A CA 1
ATOM 1679 C C . ALA A 1 225 ? 2.541 28.637 93.634 1.00 43.29 415 ALA A C 1
ATOM 1680 O O . ALA A 1 225 ? 1.308 28.575 93.667 1.00 43.43 415 ALA A O 1
ATOM 1682 N N . SER A 1 226 ? 3.214 29.784 93.711 1.00 43.70 416 SER A N 1
ATOM 1683 C CA . SER A 1 226 ? 2.533 31.072 93.861 1.00 44.12 416 SER A CA 1
ATOM 1684 C C . SER A 1 226 ? 1.929 31.545 92.541 1.00 44.26 416 SER A C 1
ATOM 1685 O O . SER A 1 226 ? 0.965 30.962 92.044 1.00 44.47 416 SER A O 1
ATOM 1688 N N . GLY B 1 1 ? 39.054 24.573 51.193 1.00 41.86 191 GLY B N 1
ATOM 1689 C CA . GLY B 1 1 ? 39.017 24.934 49.746 1.00 41.89 191 GLY B CA 1
ATOM 1690 C C . GLY B 1 1 ? 37.896 25.906 49.413 1.00 41.96 191 GLY B C 1
ATOM 1691 O O . GLY B 1 1 ? 37.190 26.370 50.313 1.00 41.96 191 GLY B O 1
ATOM 1692 N N . PRO B 1 2 ? 37.703 26.197 48.113 1.00 41.90 192 PRO B N 1
ATOM 1693 C CA . PRO B 1 2 ? 36.769 27.246 47.684 1.00 41.92 192 PRO B CA 1
ATOM 1694 C C . PRO B 1 2 ? 35.277 26.927 47.858 1.00 41.85 192 PRO B C 1
ATOM 1695 O O . PRO B 1 2 ? 34.448 27.836 47.759 1.00 41.72 192 PRO B O 1
ATOM 1699 N N . HIS B 1 3 ? 34.944 25.665 48.127 1.00 41.77 193 HIS B N 1
ATOM 1700 C CA . HIS B 1 3 ? 33.551 25.250 48.321 1.00 42.05 193 HIS B CA 1
ATOM 1701 C C . HIS B 1 3 ? 33.165 25.177 49.803 1.00 41.95 193 HIS B C 1
ATOM 1702 O O . HIS B 1 3 ? 32.039 24.812 50.145 1.00 41.52 193 HIS B O 1
ATOM 1709 N N . MET B 1 4 ? 34.110 25.542 50.666 1.00 41.98 194 MET B N 1
ATOM 1710 C CA . MET B 1 4 ? 33.922 25.529 52.111 1.00 42.16 194 MET B CA 1
ATOM 1711 C C . MET B 1 4 ? 32.752 26.422 52.504 1.00 41.28 194 MET B C 1
ATOM 1712 O O . MET B 1 4 ? 32.672 27.574 52.080 1.00 40.85 194 MET B O 1
ATOM 1717 N N . VAL B 1 5 ? 31.838 25.869 53.293 1.00 40.68 195 VAL B N 1
ATOM 1718 C CA . VAL B 1 5 ? 30.683 26.608 53.798 1.00 40.19 195 VAL B CA 1
ATOM 1719 C C . VAL B 1 5 ? 30.596 26.448 55.317 1.00 40.23 195 VAL B C 1
ATOM 1720 O O . VAL B 1 5 ? 31.042 25.442 55.869 1.00 39.56 195 VAL B O 1
ATOM 1724 N N . ILE B 1 6 ? 30.044 27.457 55.984 1.00 40.37 196 ILE B N 1
ATOM 1725 C CA . ILE B 1 6 ? 30.046 27.508 57.441 1.00 40.77 196 ILE B CA 1
ATOM 1726 C C . ILE B 1 6 ? 28.655 27.769 57.991 1.00 41.21 196 ILE B C 1
ATOM 1727 O O . ILE B 1 6 ? 27.855 28.481 57.386 1.00 40.96 196 ILE B O 1
ATOM 1732 N N . ARG B 1 7 ? 28.380 27.163 59.138 1.00 41.82 197 ARG B N 1
ATOM 1733 C CA . ARG B 1 7 ? 27.231 27.513 59.940 1.00 43.17 197 ARG B CA 1
ATOM 1734 C C . ARG B 1 7 ? 27.733 28.008 61.290 1.00 43.47 197 ARG B C 1
ATOM 1735 O O . ARG B 1 7 ? 28.307 27.237 62.070 1.00 43.30 197 ARG B O 1
ATOM 1743 N N . ALA B 1 8 ? 27.493 29.290 61.545 1.00 43.62 198 ALA B N 1
ATOM 1744 C CA . ALA B 1 8 ? 28.001 29.987 62.721 1.00 44.35 198 ALA B CA 1
ATOM 1745 C C . ALA B 1 8 ? 27.251 29.622 63.999 1.00 44.74 198 ALA B C 1
ATOM 1746 O O . ALA B 1 8 ? 26.084 29.228 63.953 1.00 44.37 198 ALA B O 1
ATOM 1748 N N . GLU B 1 9 ? 27.936 29.777 65.132 1.00 45.66 199 GLU B N 1
ATOM 1749 C CA . GLU B 1 9 ? 27.327 29.644 66.458 1.00 46.58 199 GLU B CA 1
ATOM 1750 C C . GLU B 1 9 ? 26.057 30.489 66.544 1.00 47.49 199 GLU B C 1
ATOM 1751 O O . GLU B 1 9 ? 26.054 31.659 66.144 1.00 47.67 199 GLU B O 1
ATOM 1757 N N . LYS B 1 10 ? 24.984 29.883 67.052 1.00 48.44 200 LYS B N 1
ATOM 1758 C CA . LYS B 1 10 ? 23.646 30.500 67.084 1.00 49.69 200 LYS B CA 1
ATOM 1759 C C . LYS B 1 10 ? 23.176 30.928 65.691 1.00 49.76 200 LYS B C 1
ATOM 1760 O O . LYS B 1 10 ? 22.054 31.411 65.521 1.00 50.37 200 LYS B O 1
ATOM 1766 N N . HIS B 1 16 ? 11.318 24.595 61.784 1.00 52.36 206 HIS B N 1
ATOM 1767 C CA . HIS B 1 16 ? 10.494 24.549 62.989 1.00 52.19 206 HIS B CA 1
ATOM 1768 C C . HIS B 1 16 ? 9.311 23.583 62.850 1.00 51.37 206 HIS B C 1
ATOM 1769 O O . HIS B 1 16 ? 8.643 23.574 61.809 1.00 51.96 206 HIS B O 1
ATOM 1776 N N . LEU B 1 17 ? 9.083 22.781 63.898 1.00 49.73 207 LEU B N 1
ATOM 1777 C CA . LEU B 1 17 ? 7.866 21.937 64.115 1.00 48.26 207 LEU B CA 1
ATOM 1778 C C . LEU B 1 17 ? 7.944 20.428 63.764 1.00 46.66 207 LEU B C 1
ATOM 1779 O O . LEU B 1 17 ? 7.777 20.026 62.611 1.00 46.58 207 LEU B O 1
ATOM 1784 N N . ALA B 1 18 ? 8.165 19.594 64.775 1.00 44.73 208 ALA B N 1
ATOM 1785 C CA . ALA B 1 18 ? 8.156 18.140 64.588 1.00 42.69 208 ALA B CA 1
ATOM 1786 C C . ALA B 1 18 ? 7.014 17.483 65.365 1.00 41.68 208 ALA B C 1
ATOM 1787 O O . ALA B 1 18 ? 6.507 18.052 66.339 1.00 41.25 208 ALA B O 1
ATOM 1789 N N . ALA B 1 19 ? 6.611 16.292 64.926 1.00 39.85 209 ALA B N 1
ATOM 1790 C CA . ALA B 1 19 ? 5.615 15.495 65.641 1.00 38.90 209 ALA B CA 1
ATOM 1791 C C . ALA B 1 19 ? 6.130 15.072 67.017 1.00 38.04 209 ALA B C 1
ATOM 1792 O O . ALA B 1 19 ? 7.343 14.950 67.232 1.00 37.17 209 ALA B O 1
ATOM 1794 N N . SER B 1 20 ? 5.204 14.849 67.947 1.00 37.64 210 SER B N 1
ATOM 1795 C CA . SER B 1 20 ? 5.553 14.257 69.233 1.00 37.32 210 SER B CA 1
ATOM 1796 C C . SER B 1 20 ? 6.173 12.876 69.003 1.00 37.27 210 SER B C 1
ATOM 1797 O O . SER B 1 20 ? 5.979 12.270 67.941 1.00 36.62 210 SER B O 1
ATOM 1800 N N . ILE B 1 21 ? 6.922 12.386 69.987 1.00 37.32 211 ILE B N 1
ATOM 1801 C CA . ILE B 1 21 ? 7.615 11.097 69.853 1.00 37.74 211 ILE B CA 1
ATOM 1802 C C . ILE B 1 21 ? 6.644 9.935 69.597 1.00 38.13 211 ILE B C 1
ATOM 1803 O O . ILE B 1 21 ? 6.904 9.068 68.746 1.00 38.21 211 ILE B O 1
ATOM 1808 N N . SER B 1 22 ? 5.521 9.933 70.315 1.00 38.30 212 SER B N 1
ATOM 1809 C CA . SER B 1 22 ? 4.529 8.867 70.177 1.00 38.55 212 SER B CA 1
ATOM 1810 C C . SER B 1 22 ? 3.935 8.881 68.777 1.00 38.85 212 SER B C 1
ATOM 1811 O O . SER B 1 22 ? 3.774 7.831 68.167 1.00 38.60 212 SER B O 1
ATOM 1814 N N . HIS B 1 23 ? 3.630 10.075 68.273 1.00 39.49 213 HIS B N 1
ATOM 1815 C CA . HIS B 1 23 ? 3.069 10.211 66.932 1.00 40.55 213 HIS B CA 1
ATOM 1816 C C . HIS B 1 23 ? 4.048 9.705 65.868 1.00 40.01 213 HIS B C 1
ATOM 1817 O O . HIS B 1 23 ? 3.664 8.956 64.961 1.00 39.49 213 HIS B O 1
ATOM 1824 N N . GLU B 1 24 ? 5.312 10.099 66.010 1.00 39.74 214 GLU B N 1
ATOM 1825 C CA . GLU B 1 24 ? 6.369 9.708 65.073 1.00 39.51 214 GLU B CA 1
ATOM 1826 C C . GLU B 1 24 ? 6.627 8.202 65.049 1.00 39.65 214 GLU B C 1
ATOM 1827 O O . GLU B 1 24 ? 6.911 7.633 63.991 1.00 39.68 214 GLU B O 1
ATOM 1833 N N . ILE B 1 25 ? 6.538 7.553 66.205 1.00 39.44 215 ILE B N 1
ATOM 1834 C CA . ILE B 1 25 ? 6.738 6.103 66.261 1.00 39.82 215 ILE B CA 1
ATOM 1835 C C . ILE B 1 25 ? 5.458 5.345 65.911 1.00 39.50 215 ILE B C 1
ATOM 1836 O O . ILE B 1 25 ? 5.518 4.321 65.232 1.00 39.02 215 ILE B O 1
ATOM 1841 N N . ARG B 1 26 ? 4.311 5.856 66.360 1.00 39.35 216 ARG B N 1
ATOM 1842 C CA . ARG B 1 26 ? 3.031 5.186 66.122 1.00 39.61 216 ARG B CA 1
ATOM 1843 C C . ARG B 1 26 ? 2.626 5.097 64.651 1.00 39.66 216 ARG B C 1
ATOM 1844 O O . ARG B 1 26 ? 2.006 4.118 64.254 1.00 39.63 216 ARG B O 1
ATOM 1852 N N . ASN B 1 27 ? 2.951 6.116 63.858 1.00 39.83 217 ASN B N 1
ATOM 1853 C CA . ASN B 1 27 ? 2.648 6.071 62.422 1.00 40.24 217 ASN B CA 1
ATOM 1854 C C . ASN B 1 27 ? 3.172 4.789 61.736 1.00 40.12 217 ASN B C 1
ATOM 1855 O O . ASN B 1 27 ? 2.376 4.037 61.176 1.00 39.74 217 ASN B O 1
ATOM 1860 N N . PRO B 1 28 ? 4.502 4.537 61.777 1.00 39.98 218 PRO B N 1
ATOM 1861 C CA . PRO B 1 28 ? 4.982 3.290 61.181 1.00 40.17 218 PRO B CA 1
ATOM 1862 C C . PRO B 1 28 ? 4.521 2.019 61.900 1.00 40.64 218 PRO B C 1
ATOM 1863 O O . PRO B 1 28 ? 4.250 1.015 61.243 1.00 40.30 218 PRO B O 1
ATOM 1867 N N . LEU B 1 29 ? 4.421 2.065 63.229 1.00 40.97 219 LEU B N 1
ATOM 1868 C CA . LEU B 1 29 ? 3.983 0.906 64.003 1.00 41.97 219 LEU B CA 1
ATOM 1869 C C . LEU B 1 29 ? 2.556 0.465 63.654 1.00 41.58 219 LEU B C 1
ATOM 1870 O O . LEU B 1 29 ? 2.286 -0.736 63.502 1.00 41.39 219 LEU B O 1
ATOM 1875 N N . THR B 1 30 ? 1.665 1.445 63.522 1.00 41.40 220 THR B N 1
ATOM 1876 C CA . THR B 1 30 ? 0.277 1.227 63.113 1.00 41.62 220 THR B CA 1
ATOM 1877 C C . THR B 1 30 ? 0.201 0.560 61.736 1.00 41.01 220 THR B C 1
ATOM 1878 O O . THR B 1 30 ? -0.571 -0.382 61.534 1.00 41.10 220 THR B O 1
ATOM 1882 N N . ALA B 1 31 ? 0.999 1.060 60.797 1.00 40.20 221 ALA B N 1
ATOM 1883 C CA . ALA B 1 31 ? 1.060 0.495 59.451 1.00 39.84 221 ALA B CA 1
ATOM 1884 C C . ALA B 1 31 ? 1.572 -0.944 59.455 1.00 39.51 221 ALA B C 1
ATOM 1885 O O . ALA B 1 31 ? 0.985 -1.803 58.803 1.00 39.47 221 ALA B O 1
ATOM 1887 N N . ALA B 1 32 ? 2.655 -1.202 60.188 1.00 39.45 222 ALA B N 1
ATOM 1888 C CA . ALA B 1 32 ? 3.200 -2.562 60.311 1.00 39.61 222 ALA B CA 1
ATOM 1889 C C . ALA B 1 32 ? 2.169 -3.526 60.875 1.00 39.96 222 ALA B C 1
ATOM 1890 O O . ALA B 1 32 ? 2.005 -4.635 60.358 1.00 39.63 222 ALA B O 1
ATOM 1892 N N . ARG B 1 33 ? 1.484 -3.104 61.941 1.00 39.85 223 ARG B N 1
ATOM 1893 C CA . ARG B 1 33 ? 0.448 -3.932 62.569 1.00 39.56 223 ARG B CA 1
ATOM 1894 C C . ARG B 1 33 ? -0.693 -4.191 61.596 1.00 39.45 223 ARG B C 1
ATOM 1895 O O . ARG B 1 33 ? -1.184 -5.314 61.498 1.00 39.43 223 ARG B O 1
ATOM 1903 N N . GLY B 1 34 ? -1.109 -3.138 60.894 1.00 39.12 224 GLY B N 1
ATOM 1904 C CA . GLY B 1 34 ? -2.164 -3.210 59.893 1.00 38.78 224 GLY B CA 1
ATOM 1905 C C . GLY B 1 34 ? -1.884 -4.224 58.798 1.00 38.49 224 GLY B C 1
ATOM 1906 O O . GLY B 1 34 ? -2.760 -5.004 58.437 1.00 38.11 224 GLY B O 1
ATOM 1907 N N . PHE B 1 35 ? -0.663 -4.215 58.271 1.00 38.29 225 PHE B N 1
ATOM 1908 C CA . PHE B 1 35 ? -0.278 -5.180 57.237 1.00 38.35 225 PHE B CA 1
ATOM 1909 C C . PHE B 1 35 ? -0.209 -6.624 57.732 1.00 38.55 225 PHE B C 1
ATOM 1910 O O . PHE B 1 35 ? -0.588 -7.548 57.008 1.00 38.34 225 PHE B O 1
ATOM 1918 N N . ILE B 1 36 ? 0.273 -6.823 58.957 1.00 38.66 226 ILE B N 1
ATOM 1919 C CA . ILE B 1 36 ? 0.339 -8.180 59.524 1.00 38.83 226 ILE B CA 1
ATOM 1920 C C . ILE B 1 36 ? -1.061 -8.673 59.890 1.00 39.11 226 ILE B C 1
ATOM 1921 O O . ILE B 1 36 ? -1.365 -9.868 59.758 1.00 39.03 226 ILE B O 1
ATOM 1926 N N . GLN B 1 37 ? -1.919 -7.744 60.316 1.00 39.35 227 GLN B N 1
ATOM 1927 C CA . GLN B 1 37 ? -3.327 -8.045 60.585 1.00 39.88 227 GLN B CA 1
ATOM 1928 C C . GLN B 1 37 ? -4.023 -8.611 59.345 1.00 39.80 227 GLN B C 1
ATOM 1929 O O . GLN B 1 37 ? -4.872 -9.497 59.460 1.00 39.27 227 GLN B O 1
ATOM 1935 N N . LEU B 1 38 ? -3.661 -8.096 58.168 1.00 39.78 228 LEU B N 1
ATOM 1936 C CA . LEU B 1 38 ? -4.211 -8.598 56.901 1.00 40.15 228 LEU B CA 1
ATOM 1937 C C . LEU B 1 38 ? -3.843 -10.063 56.677 1.00 40.15 228 LEU B C 1
ATOM 1938 O O . LEU B 1 38 ? -4.671 -10.855 56.225 1.00 40.52 228 LEU B O 1
ATOM 1943 N N . ILE B 1 39 ? -2.600 -10.406 57.009 1.00 40.30 229 ILE B N 1
ATOM 1944 C CA . ILE B 1 39 ? -2.097 -11.773 56.900 1.00 40.28 229 ILE B CA 1
ATOM 1945 C C . ILE B 1 39 ? -2.766 -12.690 57.930 1.00 40.69 229 ILE B C 1
ATOM 1946 O O . ILE B 1 39 ? -3.096 -13.834 57.622 1.00 40.38 229 ILE B O 1
ATOM 1951 N N . GLU B 1 40 ? -2.973 -12.173 59.140 1.00 41.10 230 GLU B N 1
ATOM 1952 C CA . GLU B 1 40 ? -3.536 -12.958 60.242 1.00 41.86 230 GLU B CA 1
ATOM 1953 C C . GLU B 1 40 ? -5.024 -13.287 60.060 1.00 42.15 230 GLU B C 1
ATOM 1954 O O . GLU B 1 40 ? -5.439 -14.426 60.279 1.00 42.12 230 GLU B O 1
ATOM 1960 N N . GLU B 1 41 ? -5.811 -12.289 59.660 1.00 42.56 231 GLU B N 1
ATOM 1961 C CA . GLU B 1 41 ? -7.276 -12.370 59.719 1.00 43.16 231 GLU B CA 1
ATOM 1962 C C . GLU B 1 41 ? -7.921 -13.359 58.743 1.00 43.31 231 GLU B C 1
ATOM 1963 O O . GLU B 1 41 ? -9.024 -13.851 58.995 1.00 43.24 231 GLU B O 1
ATOM 1969 N N . GLN B 1 42 ? -7.236 -13.637 57.636 1.00 43.56 232 GLN B N 1
ATOM 1970 C CA . GLN B 1 42 ? -7.713 -14.593 56.636 1.00 43.89 232 GLN B CA 1
ATOM 1971 C C . GLN B 1 42 ? -6.543 -15.131 55.813 1.00 43.57 232 GLN B C 1
ATOM 1972 O O . GLN B 1 42 ? -5.512 -14.470 55.714 1.00 43.52 232 GLN B O 1
ATOM 1978 N N . PRO B 1 43 ? -6.689 -16.341 55.234 1.00 43.38 233 PRO B N 1
ATOM 1979 C CA . PRO B 1 43 ? -5.621 -16.866 54.378 1.00 43.07 233 PRO B CA 1
ATOM 1980 C C . PRO B 1 43 ? -5.474 -16.059 53.084 1.00 42.48 233 PRO B C 1
ATOM 1981 O O . PRO B 1 43 ? -6.428 -15.932 52.314 1.00 42.74 233 PRO B O 1
ATOM 1985 N N . LEU B 1 44 ? -4.286 -15.501 52.874 1.00 41.83 234 LEU B N 1
ATOM 1986 C CA . LEU B 1 44 ? -3.968 -14.763 51.654 1.00 40.89 234 LEU B CA 1
ATOM 1987 C C . LEU B 1 44 ? -2.987 -15.570 50.817 1.00 40.30 234 LEU B C 1
ATOM 1988 O O . LEU B 1 44 ? -2.282 -16.435 51.342 1.00 40.16 234 LEU B O 1
ATOM 1993 N N . ALA B 1 45 ? -2.941 -15.286 49.519 1.00 39.62 235 ALA B N 1
ATOM 1994 C CA . ALA B 1 45 ? -1.982 -15.929 48.621 1.00 39.18 235 ALA B CA 1
ATOM 1995 C C . ALA B 1 45 ? -0.558 -15.496 48.964 1.00 38.68 235 ALA B C 1
ATOM 1996 O O . ALA B 1 45 ? -0.354 -14.447 49.573 1.00 38.34 235 ALA B O 1
ATOM 1998 N N . ALA B 1 46 ? 0.420 -16.307 48.566 1.00 38.24 236 ALA B N 1
ATOM 1999 C CA . ALA B 1 46 ? 1.809 -16.094 48.965 1.00 38.22 236 ALA B CA 1
ATOM 2000 C C . ALA B 1 46 ? 2.380 -14.752 48.503 1.00 38.11 236 ALA B C 1
ATOM 2001 O O . ALA B 1 46 ? 3.168 -14.148 49.225 1.00 37.91 236 ALA B O 1
ATOM 2003 N N . ASP B 1 47 ? 1.977 -14.283 47.319 1.00 38.02 237 ASP B N 1
ATOM 2004 C CA . ASP B 1 47 ? 2.491 -13.008 46.788 1.00 38.34 237 ASP B CA 1
ATOM 2005 C C . ASP B 1 47 ? 2.097 -11.800 47.642 1.00 37.90 237 ASP B C 1
ATOM 2006 O O . ASP B 1 47 ? 2.913 -10.905 47.884 1.00 37.69 237 ASP B O 1
ATOM 2011 N N . LYS B 1 48 ? 0.853 -11.793 48.109 1.00 37.82 238 LYS B N 1
ATOM 2012 C CA . LYS B 1 48 ? 0.359 -10.730 48.972 1.00 38.10 238 LYS B CA 1
ATOM 2013 C C . LYS B 1 48 ? 0.967 -10.789 50.374 1.00 37.60 238 LYS B C 1
ATOM 2014 O O . LYS B 1 48 ? 1.324 -9.756 50.935 1.00 37.44 238 LYS B O 1
ATOM 2020 N N . ARG B 1 49 ? 1.082 -11.996 50.932 1.00 37.27 239 ARG B N 1
ATOM 2021 C CA . ARG B 1 49 ? 1.730 -12.180 52.232 1.00 37.18 239 ARG B CA 1
ATOM 2022 C C . ARG B 1 49 ? 3.155 -11.640 52.201 1.00 37.25 239 ARG B C 1
ATOM 2023 O O . ARG B 1 49 ? 3.571 -10.954 53.121 1.00 37.08 239 ARG B O 1
ATOM 2031 N N . ARG B 1 50 ? 3.894 -11.986 51.146 1.00 37.34 240 ARG B N 1
ATOM 2032 C CA . ARG B 1 50 ? 5.275 -11.557 50.975 1.00 37.98 240 ARG B CA 1
ATOM 2033 C C . ARG B 1 50 ? 5.375 -10.029 50.901 1.00 37.56 240 ARG B C 1
ATOM 2034 O O . ARG B 1 50 ? 6.227 -9.417 51.555 1.00 37.21 240 ARG B O 1
ATOM 2042 N N . GLN B 1 51 ? 4.497 -9.422 50.104 1.00 37.44 241 GLN B N 1
ATOM 2043 C CA . GLN B 1 51 ? 4.476 -7.972 49.948 1.00 37.25 241 GLN B CA 1
ATOM 2044 C C . GLN B 1 51 ? 4.097 -7.266 51.254 1.00 37.43 241 GLN B C 1
ATOM 2045 O O . GLN B 1 51 ? 4.744 -6.286 51.644 1.00 37.15 241 GLN B O 1
ATOM 2051 N N . TYR B 1 52 ? 3.058 -7.764 51.922 1.00 37.10 242 TYR B N 1
ATOM 2052 C CA . TYR B 1 52 ? 2.594 -7.139 53.155 1.00 37.67 242 TYR B CA 1
ATOM 2053 C C . TYR B 1 52 ? 3.640 -7.231 54.258 1.00 37.57 242 TYR B C 1
ATOM 2054 O O . TYR B 1 52 ? 3.815 -6.284 55.026 1.00 37.67 242 TYR B O 1
ATOM 2063 N N . ALA B 1 53 ? 4.334 -8.368 54.318 1.00 37.22 243 ALA B N 1
ATOM 2064 C CA . ALA B 1 53 ? 5.418 -8.571 55.277 1.00 37.27 243 ALA B CA 1
ATOM 2065 C C . ALA B 1 53 ? 6.595 -7.622 55.009 1.00 37.21 243 ALA B C 1
ATOM 2066 O O . ALA B 1 53 ? 7.159 -7.062 55.943 1.00 37.32 243 ALA B O 1
ATOM 2068 N N . ARG B 1 54 ? 6.946 -7.441 53.735 1.00 37.04 244 ARG B N 1
ATOM 2069 C CA . ARG B 1 54 ? 8.039 -6.547 53.342 1.00 37.15 244 ARG B CA 1
ATOM 2070 C C . ARG B 1 54 ? 7.748 -5.092 53.747 1.00 37.10 244 ARG B C 1
ATOM 2071 O O . ARG B 1 54 ? 8.617 -4.411 54.305 1.00 36.91 244 ARG B O 1
ATOM 2079 N N . ILE B 1 55 ? 6.531 -4.622 53.463 1.00 37.13 245 ILE B N 1
ATOM 2080 C CA . ILE B 1 55 ? 6.133 -3.255 53.831 1.00 37.25 245 ILE B CA 1
ATOM 2081 C C . ILE B 1 55 ? 6.143 -3.069 55.353 1.00 37.46 245 ILE B C 1
ATOM 2082 O O . ILE B 1 55 ? 6.597 -2.029 55.860 1.00 37.16 245 ILE B O 1
ATOM 2087 N N . ALA B 1 56 ? 5.634 -4.075 56.065 1.00 37.34 246 ALA B N 1
ATOM 2088 C CA . ALA B 1 56 ? 5.658 -4.087 57.528 1.00 37.61 246 ALA B CA 1
ATOM 2089 C C . ALA B 1 56 ? 7.069 -3.937 58.068 1.00 37.88 246 ALA B C 1
ATOM 2090 O O . ALA B 1 56 ? 7.285 -3.166 58.998 1.00 38.16 246 ALA B O 1
ATOM 2092 N N . ILE B 1 57 ? 8.019 -4.678 57.493 1.00 37.70 247 ILE B N 1
ATOM 2093 C CA . ILE B 1 57 ? 9.416 -4.628 57.932 1.00 38.10 247 ILE B CA 1
ATOM 2094 C C . ILE B 1 57 ? 10.057 -3.261 57.659 1.00 38.18 247 ILE B C 1
ATOM 2095 O O . ILE B 1 57 ? 10.783 -2.737 58.505 1.00 37.95 247 ILE B O 1
ATOM 2100 N N . GLU B 1 58 ? 9.776 -2.683 56.490 1.00 38.29 248 GLU B N 1
ATOM 2101 C CA . GLU B 1 58 ? 10.254 -1.337 56.169 1.00 39.35 248 GLU B CA 1
ATOM 2102 C C . GLU B 1 58 ? 9.718 -0.315 57.183 1.00 39.02 248 GLU B C 1
ATOM 2103 O O . GLU B 1 58 ? 10.432 0.608 57.587 1.00 38.81 248 GLU B O 1
ATOM 2109 N N . GLU B 1 59 ? 8.456 -0.473 57.571 1.00 38.82 249 GLU B N 1
ATOM 2110 C CA . GLU B 1 59 ? 7.857 0.430 58.548 1.00 39.04 249 GLU B CA 1
ATOM 2111 C C . GLU B 1 59 ? 8.489 0.238 59.928 1.00 38.89 249 GLU B C 1
ATOM 2112 O O . GLU B 1 59 ? 8.693 1.203 60.656 1.00 38.60 249 GLU B O 1
ATOM 2118 N N . LEU B 1 60 ? 8.825 -1.006 60.264 1.00 38.90 250 LEU B N 1
ATOM 2119 C CA . LEU B 1 60 ? 9.609 -1.279 61.477 1.00 39.08 250 LEU B CA 1
ATOM 2120 C C . LEU B 1 60 ? 11.010 -0.674 61.414 1.00 39.06 250 LEU B C 1
ATOM 2121 O O . LEU B 1 60 ? 11.529 -0.218 62.438 1.00 39.28 250 LEU B O 1
ATOM 2126 N N . ASP B 1 61 ? 11.614 -0.656 60.222 1.00 39.16 251 ASP B N 1
ATOM 2127 C CA . ASP B 1 61 ? 12.873 0.075 60.004 1.00 39.35 251 ASP B CA 1
ATOM 2128 C C . ASP B 1 61 ? 12.716 1.562 60.355 1.00 39.10 251 ASP B C 1
ATOM 2129 O O . ASP B 1 61 ? 13.593 2.147 60.988 1.00 38.62 251 ASP B O 1
ATOM 2134 N N . ARG B 1 62 ? 11.597 2.159 59.935 1.00 38.93 252 ARG B N 1
ATOM 2135 C CA . ARG B 1 62 ? 11.285 3.556 60.255 1.00 38.18 252 ARG B CA 1
ATOM 2136 C C . ARG B 1 62 ? 11.190 3.792 61.770 1.00 38.28 252 ARG B C 1
ATOM 2137 O O . ARG B 1 62 ? 11.819 4.709 62.302 1.00 38.36 252 ARG B O 1
ATOM 2145 N N . ALA B 1 63 ? 10.400 2.965 62.451 1.00 37.78 253 ALA B N 1
ATOM 2146 C CA . ALA B 1 63 ? 10.282 3.040 63.911 1.00 38.25 253 ALA B CA 1
ATOM 2147 C C . ALA B 1 63 ? 11.659 2.983 64.575 1.00 38.27 253 ALA B C 1
ATOM 2148 O O . ALA B 1 63 ? 11.936 3.749 65.493 1.00 38.34 253 ALA B O 1
ATOM 2150 N N . GLU B 1 64 ? 12.513 2.079 64.095 1.00 38.42 254 GLU B N 1
ATOM 2151 C CA . GLU B 1 64 ? 13.847 1.888 64.656 1.00 38.71 254 GLU B CA 1
ATOM 2152 C C . GLU B 1 64 ? 14.757 3.106 64.448 1.00 38.31 254 GLU B C 1
ATOM 2153 O O . GLU B 1 64 ? 15.553 3.446 65.330 1.00 38.25 254 GLU B O 1
ATOM 2159 N N . ALA B 1 65 ? 14.626 3.762 63.292 1.00 37.55 255 ALA B N 1
ATOM 2160 C CA . ALA B 1 65 ? 15.338 5.001 63.013 1.00 37.72 255 ALA B CA 1
ATOM 2161 C C . ALA B 1 65 ? 14.928 6.130 63.972 1.00 37.52 255 ALA B C 1
ATOM 2162 O O . ALA B 1 65 ? 15.778 6.864 64.457 1.00 37.41 255 ALA B O 1
ATOM 2164 N N . ILE B 1 66 ? 13.631 6.252 64.248 1.00 37.61 256 ILE B N 1
ATOM 2165 C CA . ILE B 1 66 ? 13.129 7.271 65.177 1.00 37.56 256 ILE B CA 1
ATOM 2166 C C . ILE B 1 66 ? 13.622 6.975 66.603 1.00 37.65 256 ILE B C 1
ATOM 2167 O O . ILE B 1 66 ? 14.065 7.879 67.313 1.00 37.81 256 ILE B O 1
ATOM 2172 N N . ILE B 1 67 ? 13.535 5.711 67.009 1.00 36.97 257 ILE B N 1
ATOM 2173 C CA . ILE B 1 67 ? 14.081 5.260 68.300 1.00 37.08 257 ILE B CA 1
ATOM 2174 C C . ILE B 1 67 ? 15.557 5.649 68.420 1.00 36.50 257 ILE B C 1
ATOM 2175 O O . ILE B 1 67 ? 15.987 6.156 69.456 1.00 36.69 257 ILE B O 1
ATOM 2180 N N . THR B 1 68 ? 16.318 5.422 67.352 1.00 36.08 258 THR B N 1
ATOM 2181 C CA . THR B 1 68 ? 17.733 5.793 67.298 1.00 36.19 258 THR B CA 1
ATOM 2182 C C . THR B 1 68 ? 17.959 7.298 67.535 1.00 35.97 258 THR B C 1
ATOM 2183 O O . THR B 1 68 ? 18.765 7.674 68.395 1.00 36.00 258 THR B O 1
ATOM 2187 N N . ASP B 1 69 ? 17.234 8.144 66.796 1.00 35.79 259 ASP B N 1
ATOM 2188 C CA . ASP B 1 69 ? 17.383 9.613 66.898 1.00 35.83 259 ASP B CA 1
ATOM 2189 C C . ASP B 1 69 ? 16.964 10.176 68.265 1.00 35.82 259 ASP B C 1
ATOM 2190 O O . ASP B 1 69 ? 17.525 11.174 68.724 1.00 35.46 259 ASP B O 1
ATOM 2195 N N . TYR B 1 70 ? 15.956 9.557 68.883 1.00 35.86 260 TYR B N 1
ATOM 2196 C CA . TYR B 1 70 ? 15.263 10.155 70.029 1.00 36.16 260 TYR B CA 1
ATOM 2197 C C . TYR B 1 70 ? 15.478 9.447 71.371 1.00 36.48 260 TYR B C 1
ATOM 2198 O O . TYR B 1 70 ? 15.441 10.089 72.431 1.00 36.14 260 TYR B O 1
ATOM 2207 N N . LEU B 1 71 ? 15.659 8.130 71.329 1.00 36.52 261 LEU B N 1
ATOM 2208 C CA . LEU B 1 71 ? 15.514 7.313 72.535 1.00 36.90 261 LEU B CA 1
ATOM 2209 C C . LEU B 1 71 ? 16.628 6.307 72.766 1.00 36.77 261 LEU B C 1
ATOM 2210 O O . LEU B 1 71 ? 16.440 5.370 73.543 1.00 37.49 261 LEU B O 1
ATOM 2215 N N . THR B 1 72 ? 17.778 6.484 72.111 1.00 36.41 262 THR B N 1
ATOM 2216 C CA . THR B 1 72 ? 18.876 5.502 72.230 1.00 36.03 262 THR B CA 1
ATOM 2217 C C . THR B 1 72 ? 19.317 5.258 73.690 1.00 36.12 262 THR B C 1
ATOM 2218 O O . THR B 1 72 ? 19.627 4.121 74.068 1.00 35.33 262 THR B O 1
ATOM 2222 N N . PHE B 1 73 ? 19.311 6.319 74.499 1.00 35.90 263 PHE B N 1
ATOM 2223 C CA . PHE B 1 73 ? 19.810 6.259 75.874 1.00 36.38 263 PHE B CA 1
ATOM 2224 C C . PHE B 1 73 ? 18.736 6.551 76.924 1.00 36.68 263 PHE B C 1
ATOM 2225 O O . PHE B 1 73 ? 18.924 6.243 78.100 1.00 36.94 263 PHE B O 1
ATOM 2233 N N . ALA B 1 74 ? 17.625 7.152 76.499 1.00 37.09 264 ALA B N 1
ATOM 2234 C CA . ALA B 1 74 ? 16.586 7.617 77.423 1.00 37.97 264 ALA B CA 1
ATOM 2235 C C . ALA B 1 74 ? 16.117 6.511 78.359 1.00 38.49 264 ALA B C 1
ATOM 2236 O O . ALA B 1 74 ? 15.836 5.391 77.924 1.00 38.32 264 ALA B O 1
ATOM 2238 N N . LYS B 1 75 ? 16.064 6.832 79.648 1.00 39.35 265 LYS B N 1
ATOM 2239 C CA . LYS B 1 75 ? 15.580 5.901 80.656 1.00 40.15 265 LYS B CA 1
ATOM 2240 C C . LYS B 1 75 ? 14.231 6.388 81.188 1.00 40.71 265 LYS B C 1
ATOM 2241 O O . LYS B 1 75 ? 13.936 7.583 81.116 1.00 40.22 265 LYS B O 1
ATOM 2247 N N . PRO B 1 76 ? 13.389 5.466 81.701 1.00 41.44 266 PRO B N 1
ATOM 2248 C CA . PRO B 1 76 ? 12.068 5.930 82.136 1.00 42.36 266 PRO B CA 1
ATOM 2249 C C . PRO B 1 76 ? 12.093 6.980 83.273 1.00 43.49 266 PRO B C 1
ATOM 2250 O O . PRO B 1 76 ? 11.204 7.835 83.337 1.00 44.28 266 PRO B O 1
ATOM 2254 N N . ALA B 1 77 ? 13.121 6.967 84.118 1.00 44.11 267 ALA B N 1
ATOM 2255 C CA . ALA B 1 77 ? 13.245 7.973 85.188 1.00 44.07 267 ALA B CA 1
ATOM 2256 C C . ALA B 1 77 ? 13.684 9.368 84.691 1.00 44.31 267 ALA B C 1
ATOM 2257 O O . ALA B 1 77 ? 14.658 9.485 83.937 1.00 44.36 267 ALA B O 1
ATOM 2259 N N . PRO B 1 78 ? 12.962 10.433 85.113 1.00 44.09 268 PRO B N 1
ATOM 2260 C CA . PRO B 1 78 ? 13.355 11.801 84.757 1.00 43.99 268 PRO B CA 1
ATOM 2261 C C . PRO B 1 78 ? 14.787 12.099 85.187 1.00 43.71 268 PRO B C 1
ATOM 2262 O O . PRO B 1 78 ? 15.189 11.759 86.302 1.00 43.58 268 PRO B O 1
ATOM 2266 N N . GLU B 1 79 ? 15.541 12.714 84.285 1.00 43.71 269 GLU B N 1
ATOM 2267 C CA . GLU B 1 79 ? 16.966 12.969 84.471 1.00 43.60 269 GLU B CA 1
ATOM 2268 C C . GLU B 1 79 ? 17.242 14.148 85.386 1.00 43.80 269 GLU B C 1
ATOM 2269 O O . GLU B 1 79 ? 16.454 15.090 85.453 1.00 44.16 269 GLU B O 1
ATOM 2275 N N . THR B 1 80 ? 18.376 14.084 86.079 1.00 43.87 270 THR B N 1
ATOM 2276 C CA . THR B 1 80 ? 18.908 15.206 86.845 1.00 44.03 270 THR B CA 1
ATOM 2277 C C . THR B 1 80 ? 20.261 15.593 86.241 1.00 43.87 270 THR B C 1
ATOM 2278 O O . THR B 1 80 ? 21.038 14.707 85.873 1.00 43.88 270 THR B O 1
ATOM 2282 N N . PRO B 1 81 ? 20.545 16.909 86.120 1.00 43.87 271 PRO B N 1
ATOM 2283 C CA . PRO B 1 81 ? 21.861 17.325 85.622 1.00 43.68 271 PRO B CA 1
ATOM 2284 C C . PRO B 1 81 ? 22.996 16.831 86.521 1.00 43.41 271 PRO B C 1
ATOM 2285 O O . PRO B 1 81 ? 22.858 16.823 87.747 1.00 43.22 271 PRO B O 1
ATOM 2289 N N . GLU B 1 82 ? 24.096 16.408 85.905 1.00 43.13 272 GLU B N 1
ATOM 2290 C CA . GLU B 1 82 ? 25.260 15.897 86.632 1.00 42.88 272 GLU B CA 1
ATOM 2291 C C . GLU B 1 82 ? 26.556 16.438 86.044 1.00 42.39 272 GLU B C 1
ATOM 2292 O O . GLU B 1 82 ? 26.568 17.001 84.944 1.00 42.08 272 GLU B O 1
ATOM 2298 N N . LYS B 1 83 ? 27.646 16.239 86.780 1.00 41.77 273 LYS B N 1
ATOM 2299 C CA . LYS B 1 83 ? 28.985 16.503 86.277 1.00 41.47 273 LYS B CA 1
ATOM 2300 C C . LYS B 1 83 ? 29.384 15.345 85.358 1.00 41.07 273 LYS B C 1
ATOM 2301 O O . LYS B 1 83 ? 29.571 14.214 85.815 1.00 41.04 273 LYS B O 1
ATOM 2307 N N . LEU B 1 84 ? 29.493 15.635 84.063 1.00 40.41 274 LEU B N 1
ATOM 2308 C CA . LEU B 1 84 ? 29.754 14.615 83.045 1.00 39.96 274 LEU B CA 1
ATOM 2309 C C . LEU B 1 84 ? 31.198 14.620 82.554 1.00 39.82 274 LEU B C 1
ATOM 2310 O O . LEU B 1 84 ? 31.704 15.647 82.086 1.00 39.87 274 LEU B O 1
ATOM 2315 N N . ASN B 1 85 ? 31.851 13.466 82.669 1.00 39.50 275 ASN B N 1
ATOM 2316 C CA . ASN B 1 85 ? 33.185 13.252 82.122 1.00 39.26 275 ASN B CA 1
ATOM 2317 C C . ASN B 1 85 ? 33.075 12.996 80.621 1.00 39.29 275 ASN B C 1
ATOM 2318 O O . ASN B 1 85 ? 32.712 11.901 80.189 1.00 38.93 275 ASN B O 1
ATOM 2323 N N . VAL B 1 86 ? 33.406 14.018 79.834 1.00 39.11 276 VAL B N 1
ATOM 2324 C CA . VAL B 1 86 ? 33.214 13.996 78.381 1.00 39.23 276 VAL B CA 1
ATOM 2325 C C . VAL B 1 86 ? 33.953 12.845 77.679 1.00 39.29 276 VAL B C 1
ATOM 2326 O O . VAL B 1 86 ? 33.436 12.275 76.719 1.00 39.52 276 VAL B O 1
ATOM 2330 N N . LYS B 1 87 ? 35.146 12.504 78.160 1.00 39.47 277 LYS B N 1
ATOM 2331 C CA . LYS B 1 87 ? 35.913 11.385 77.607 1.00 39.80 277 LYS B CA 1
ATOM 2332 C C . LYS B 1 87 ? 35.160 10.056 77.757 1.00 40.03 277 LYS B C 1
ATOM 2333 O O . LYS B 1 87 ? 35.024 9.298 76.790 1.00 40.02 277 LYS B O 1
ATOM 2339 N N . LEU B 1 88 ? 34.670 9.787 78.966 1.00 40.14 278 LEU B N 1
ATOM 2340 C CA . LEU B 1 88 ? 33.906 8.568 79.238 1.00 40.23 278 LEU B CA 1
ATOM 2341 C C . LEU B 1 88 ? 32.633 8.485 78.396 1.00 40.20 278 LEU B C 1
ATOM 2342 O O . LEU B 1 88 ? 32.338 7.436 77.822 1.00 40.00 278 LEU B O 1
ATOM 2347 N N . GLU B 1 89 ? 31.899 9.595 78.312 1.00 40.15 279 GLU B N 1
ATOM 2348 C CA . GLU B 1 89 ? 30.647 9.642 77.552 1.00 40.26 279 GLU B CA 1
ATOM 2349 C C . GLU B 1 89 ? 30.872 9.419 76.060 1.00 40.14 279 GLU B C 1
ATOM 2350 O O . GLU B 1 89 ? 30.109 8.693 75.420 1.00 39.69 279 GLU B O 1
ATOM 2356 N N . ILE B 1 90 ? 31.914 10.051 75.519 1.00 40.18 280 ILE B N 1
ATOM 2357 C CA . ILE B 1 90 ? 32.303 9.879 74.117 1.00 40.25 280 ILE B CA 1
ATOM 2358 C C . ILE B 1 90 ? 32.712 8.439 73.816 1.00 40.21 280 ILE B C 1
ATOM 2359 O O . ILE B 1 90 ? 32.315 7.884 72.788 1.00 40.01 280 ILE B O 1
ATOM 2364 N N . GLU B 1 91 ? 33.496 7.841 74.713 1.00 40.17 281 GLU B N 1
ATOM 2365 C CA . GLU B 1 91 ? 33.923 6.449 74.561 1.00 40.37 281 GLU B CA 1
ATOM 2366 C C . GLU B 1 91 ? 32.743 5.479 74.485 1.00 40.44 281 GLU B C 1
ATOM 2367 O O . GLU B 1 91 ? 32.753 4.554 73.671 1.00 40.33 281 GLU B O 1
ATOM 2373 N N . ARG B 1 92 ? 31.730 5.710 75.318 1.00 40.78 282 ARG B N 1
ATOM 2374 C CA . ARG B 1 92 ? 30.489 4.930 75.291 1.00 41.43 282 ARG B CA 1
ATOM 2375 C C . ARG B 1 92 ? 29.804 5.023 73.923 1.00 41.13 282 ARG B C 1
ATOM 2376 O O . ARG B 1 92 ? 29.382 4.007 73.362 1.00 40.89 282 ARG B O 1
ATOM 2384 N N . VAL B 1 93 ? 29.717 6.241 73.388 1.00 40.61 283 VAL B N 1
ATOM 2385 C CA . VAL B 1 93 ? 29.063 6.473 72.102 1.00 40.30 283 VAL B CA 1
ATOM 2386 C C . VAL B 1 93 ? 29.845 5.829 70.948 1.00 40.20 283 VAL B C 1
ATOM 2387 O O . VAL B 1 93 ? 29.250 5.168 70.086 1.00 39.81 283 VAL B O 1
ATOM 2391 N N . ILE B 1 94 ? 31.167 6.016 70.945 1.00 39.95 284 ILE B N 1
ATOM 2392 C CA . ILE B 1 94 ? 32.042 5.376 69.955 1.00 40.09 284 ILE B CA 1
ATOM 2393 C C . ILE B 1 94 ? 31.886 3.848 69.982 1.00 40.01 284 ILE B C 1
ATOM 2394 O O . ILE B 1 94 ? 31.773 3.218 68.930 1.00 39.86 284 ILE B O 1
ATOM 2399 N N . ASP B 1 95 ? 31.858 3.266 71.182 1.00 40.18 285 ASP B N 1
ATOM 2400 C CA . ASP B 1 95 ? 31.662 1.820 71.339 1.00 40.22 285 ASP B CA 1
ATOM 2401 C C . ASP B 1 95 ? 30.391 1.351 70.628 1.00 40.00 285 ASP B C 1
ATOM 2402 O O . ASP B 1 95 ? 30.413 0.372 69.885 1.00 40.00 285 ASP B O 1
ATOM 2407 N N . ILE B 1 96 ? 29.296 2.076 70.840 1.00 39.78 286 ILE B N 1
ATOM 2408 C CA . ILE B 1 96 ? 28.010 1.768 70.211 1.00 39.73 286 ILE B CA 1
ATOM 2409 C C . ILE B 1 96 ? 28.072 1.823 68.675 1.00 39.49 286 ILE B C 1
ATOM 2410 O O . ILE B 1 96 ? 27.456 1.001 67.994 1.00 39.36 286 ILE B O 1
ATOM 2415 N N . LEU B 1 97 ? 28.844 2.770 68.143 1.00 38.95 287 LEU B N 1
ATOM 2416 C CA . LEU B 1 97 ? 28.900 3.007 66.699 1.00 38.66 287 LEU B CA 1
ATOM 2417 C C . LEU B 1 97 ? 30.027 2.276 65.954 1.00 38.50 287 LEU B C 1
ATOM 2418 O O . LEU B 1 97 ? 30.109 2.363 64.727 1.00 38.07 287 LEU B O 1
ATOM 2423 N N . ARG B 1 98 ? 30.881 1.559 66.682 1.00 38.87 288 ARG B N 1
ATOM 2424 C CA . ARG B 1 98 ? 31.996 0.828 66.058 1.00 39.40 288 ARG B CA 1
ATOM 2425 C C . ARG B 1 98 ? 31.576 -0.201 64.995 1.00 39.28 288 ARG B C 1
ATOM 2426 O O . ARG B 1 98 ? 32.186 -0.242 63.922 1.00 39.34 288 ARG B O 1
ATOM 2434 N N . PRO B 1 99 ? 30.557 -1.047 65.287 1.00 39.22 289 PRO B N 1
ATOM 2435 C CA . PRO B 1 99 ? 30.042 -1.907 64.216 1.00 39.09 289 PRO B CA 1
ATOM 2436 C C . PRO B 1 99 ? 29.620 -1.156 62.947 1.00 38.97 289 PRO B C 1
ATOM 2437 O O . PRO B 1 99 ? 29.937 -1.611 61.843 1.00 39.03 289 PRO B O 1
ATOM 2441 N N . LEU B 1 100 ? 28.926 -0.027 63.096 1.00 38.71 290 LEU B N 1
ATOM 2442 C CA . LEU B 1 100 ? 28.479 0.755 61.939 1.00 38.86 290 LEU B CA 1
ATOM 2443 C C . LEU B 1 100 ? 29.656 1.317 61.141 1.00 38.71 290 LEU B C 1
ATOM 2444 O O . LEU B 1 100 ? 29.638 1.296 59.907 1.00 38.46 290 LEU B O 1
ATOM 2449 N N . ALA B 1 101 ? 30.667 1.827 61.849 1.00 38.47 291 ALA B N 1
ATOM 2450 C CA . ALA B 1 101 ? 31.867 2.355 61.205 1.00 38.43 291 ALA B CA 1
ATOM 2451 C C . ALA B 1 101 ? 32.612 1.250 60.454 1.00 38.34 291 ALA B C 1
ATOM 2452 O O . ALA B 1 101 ? 33.014 1.440 59.302 1.00 38.20 291 ALA B O 1
ATOM 2454 N N . ASN B 1 102 ? 32.782 0.101 61.109 1.00 38.42 292 ASN B N 1
ATOM 2455 C CA . ASN B 1 102 ? 33.403 -1.077 60.498 1.00 38.69 292 ASN B CA 1
ATOM 2456 C C . ASN B 1 102 ? 32.718 -1.472 59.187 1.00 38.53 292 ASN B C 1
ATOM 2457 O O . ASN B 1 102 ? 33.391 -1.757 58.196 1.00 38.58 292 ASN B O 1
ATOM 2462 N N . MET B 1 103 ? 31.385 -1.462 59.190 1.00 38.52 293 MET B N 1
ATOM 2463 C CA . MET B 1 103 ? 30.584 -1.841 58.020 1.00 38.96 293 MET B CA 1
ATOM 2464 C C . MET B 1 103 ? 30.695 -0.876 56.830 1.00 38.96 293 MET B C 1
ATOM 2465 O O . MET B 1 103 ? 30.317 -1.226 55.709 1.00 38.54 293 MET B O 1
ATOM 2470 N N . SER B 1 104 ? 31.215 0.326 57.081 1.00 39.04 294 SER B N 1
ATOM 2471 C CA . SER B 1 104 ? 31.430 1.328 56.031 1.00 39.41 294 SER B CA 1
ATOM 2472 C C . SER B 1 104 ? 32.914 1.593 55.769 1.00 39.63 294 SER B C 1
ATOM 2473 O O . SER B 1 104 ? 33.259 2.536 55.048 1.00 39.74 294 SER B O 1
ATOM 2476 N N . CYS B 1 105 ? 33.778 0.761 56.354 1.00 39.89 295 CYS B N 1
ATOM 2477 C CA . CYS B 1 105 ? 35.245 0.897 56.273 1.00 40.36 295 CYS B CA 1
ATOM 2478 C C . CYS B 1 105 ? 35.746 2.252 56.783 1.00 39.99 295 CYS B C 1
ATOM 2479 O O . CYS B 1 105 ? 36.695 2.825 56.241 1.00 39.66 295 CYS B O 1
ATOM 2482 N N . VAL B 1 106 ? 35.098 2.743 57.833 1.00 39.97 296 VAL B N 1
ATOM 2483 C CA . VAL B 1 106 ? 35.472 3.991 58.482 1.00 40.21 296 VAL B CA 1
ATOM 2484 C C . VAL B 1 106 ? 36.362 3.661 59.678 1.00 40.66 296 VAL B C 1
ATOM 2485 O O . VAL B 1 106 ? 35.962 2.898 60.564 1.00 40.63 296 VAL B O 1
ATOM 2489 N N . ASP B 1 107 ? 37.571 4.213 59.700 1.00 41.13 297 ASP B N 1
ATOM 2490 C CA . ASP B 1 107 ? 38.407 4.076 60.886 1.00 41.79 297 ASP B CA 1
ATOM 2491 C C . ASP B 1 107 ? 38.171 5.250 61.828 1.00 41.76 297 ASP B C 1
ATOM 2492 O O . ASP B 1 107 ? 37.971 6.384 61.386 1.00 41.68 297 ASP B O 1
ATOM 2497 N N . ILE B 1 108 ? 38.166 4.956 63.124 1.00 41.86 298 ILE B N 1
ATOM 2498 C CA . ILE B 1 108 ? 37.862 5.948 64.149 1.00 41.89 298 ILE B CA 1
ATOM 2499 C C . ILE B 1 108 ? 39.137 6.345 64.873 1.00 41.96 298 ILE B C 1
ATOM 2500 O O . ILE B 1 108 ? 39.809 5.508 65.475 1.00 41.92 298 ILE B O 1
ATOM 2505 N N . GLN B 1 109 ? 39.468 7.630 64.793 1.00 42.02 299 GLN B N 1
ATOM 2506 C CA . GLN B 1 109 ? 40.613 8.178 65.502 1.00 42.29 299 GLN B CA 1
ATOM 2507 C C . GLN B 1 109 ? 40.102 9.130 66.571 1.00 41.93 299 GLN B C 1
ATOM 2508 O O . GLN B 1 109 ? 39.468 10.141 66.265 1.00 41.98 299 GLN B O 1
ATOM 2514 N N . ALA B 1 110 ? 40.368 8.792 67.828 1.00 41.77 300 ALA B N 1
ATOM 2515 C CA . ALA B 1 110 ? 39.889 9.582 68.951 1.00 41.44 300 ALA B CA 1
ATOM 2516 C C . ALA B 1 110 ? 41.044 10.074 69.808 1.00 41.32 300 ALA B C 1
ATOM 2517 O O . ALA B 1 110 ? 41.902 9.294 70.227 1.00 41.29 300 ALA B O 1
ATOM 2519 N N . THR B 1 111 ? 41.062 11.380 70.050 1.00 41.17 301 THR B N 1
ATOM 2520 C CA . THR B 1 111 ? 42.040 11.998 70.933 1.00 40.96 301 THR B CA 1
ATOM 2521 C C . THR B 1 111 ? 41.244 12.721 72.007 1.00 40.76 301 THR B C 1
ATOM 2522 O O . THR B 1 111 ? 40.692 13.798 71.771 1.00 40.68 301 THR B O 1
ATOM 2526 N N . LEU B 1 112 ? 41.163 12.102 73.180 1.00 40.67 302 LEU B N 1
ATOM 2527 C CA . LEU B 1 112 ? 40.232 12.543 74.212 1.00 40.65 302 LEU B CA 1
ATOM 2528 C C . LEU B 1 112 ? 40.918 12.923 75.518 1.00 40.72 302 LEU B C 1
ATOM 2529 O O . LEU B 1 112 ? 42.000 12.427 75.838 1.00 40.85 302 LEU B O 1
ATOM 2534 N N . ALA B 1 113 ? 40.271 13.820 76.257 1.00 40.78 303 ALA B N 1
ATOM 2535 C CA . ALA B 1 113 ? 40.730 14.245 77.574 1.00 40.70 303 ALA B CA 1
ATOM 2536 C C . ALA B 1 113 ? 39.537 14.321 78.526 1.00 40.61 303 ALA B C 1
ATOM 2537 O O . ALA B 1 113 ? 38.449 14.742 78.119 1.00 40.68 303 ALA B O 1
ATOM 2539 N N . PRO B 1 114 ? 39.732 13.916 79.796 1.00 40.58 304 PRO B N 1
ATOM 2540 C CA . PRO B 1 114 ? 38.630 13.845 80.763 1.00 40.42 304 PRO B CA 1
ATOM 2541 C C . PRO B 1 114 ? 38.162 15.203 81.308 1.00 40.26 304 PRO B C 1
ATOM 2542 O O . PRO B 1 114 ? 38.117 15.403 82.524 1.00 40.27 304 PRO B O 1
ATOM 2546 N N . PHE B 1 115 ? 37.809 16.120 80.409 1.00 40.03 305 PHE B N 1
ATOM 2547 C CA . PHE B 1 115 ? 37.205 17.395 80.795 1.00 39.79 305 PHE B CA 1
ATOM 2548 C C . PHE B 1 115 ? 35.744 17.212 81.200 1.00 39.49 305 PHE B C 1
ATOM 2549 O O . PHE B 1 115 ? 35.076 16.284 80.740 1.00 39.29 305 PHE B O 1
ATOM 2557 N N . SER B 1 116 ? 35.254 18.114 82.047 1.00 39.03 306 SER B N 1
ATOM 2558 C CA . SER B 1 116 ? 33.936 17.968 82.651 1.00 38.69 306 SER B CA 1
ATOM 2559 C C . SER B 1 116 ? 32.934 19.034 82.201 1.00 38.29 306 SER B C 1
ATOM 2560 O O . SER B 1 116 ? 33.280 20.213 82.087 1.00 38.19 306 SER B O 1
ATOM 2563 N N . VAL B 1 117 ? 31.699 18.604 81.942 1.00 37.68 307 VAL B N 1
ATOM 2564 C CA . VAL B 1 117 ? 30.583 19.511 81.638 1.00 37.23 307 VAL B CA 1
ATOM 2565 C C . VAL B 1 117 ? 29.347 19.183 82.479 1.00 37.13 307 VAL B C 1
ATOM 2566 O O . VAL B 1 117 ? 29.209 18.068 82.979 1.00 36.73 307 VAL B O 1
ATOM 2570 N N . ILE B 1 118 ? 28.451 20.158 82.625 1.00 37.09 308 ILE B N 1
ATOM 2571 C CA . ILE B 1 118 ? 27.190 19.943 83.332 1.00 37.17 308 ILE B CA 1
ATOM 2572 C C . ILE B 1 118 ? 26.074 19.653 82.332 1.00 37.22 308 ILE B C 1
ATOM 2573 O O . ILE B 1 118 ? 25.852 20.413 81.389 1.00 36.98 308 ILE B O 1
ATOM 2578 N N . GLY 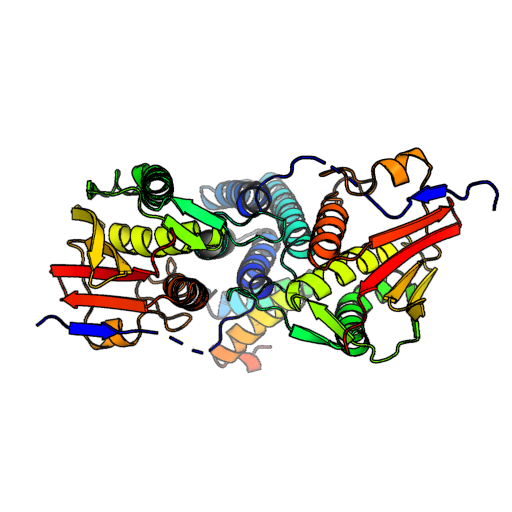B 1 119 ? 25.375 18.543 82.546 1.00 37.27 309 GLY B N 1
ATOM 2579 C CA . GLY B 1 119 ? 24.271 18.166 81.683 1.00 37.43 309 GLY B CA 1
ATOM 2580 C C . GLY B 1 119 ? 23.569 16.903 82.139 1.00 37.72 309 GLY B C 1
ATOM 2581 O O . GLY B 1 119 ? 23.896 16.328 83.189 1.00 37.34 309 GLY B O 1
ATOM 2582 N N . GLU B 1 120 ? 22.586 16.494 81.346 1.00 37.69 310 GLU B N 1
ATOM 2583 C CA . GLU B 1 120 ? 21.859 15.258 81.575 1.00 38.29 310 GLU B CA 1
ATOM 2584 C C . GLU B 1 120 ? 22.438 14.160 80.689 1.00 37.94 310 GLU B C 1
ATOM 2585 O O . GLU B 1 120 ? 22.442 14.272 79.466 1.00 37.77 310 GLU B O 1
ATOM 2591 N N . ARG B 1 121 ? 22.947 13.115 81.341 1.00 37.79 311 ARG B N 1
ATOM 2592 C CA . ARG B 1 121 ? 23.759 12.068 80.712 1.00 37.90 311 ARG B CA 1
ATOM 2593 C C . ARG B 1 121 ? 23.163 11.448 79.435 1.00 37.46 311 ARG B C 1
ATOM 2594 O O . ARG B 1 121 ? 23.831 11.393 78.399 1.00 36.97 311 ARG B O 1
ATOM 2602 N N . GLU B 1 122 ? 21.918 10.984 79.525 1.00 37.08 312 GLU B N 1
ATOM 2603 C CA . GLU B 1 122 ? 21.248 10.301 78.409 1.00 37.00 312 GLU B CA 1
ATOM 2604 C C . GLU B 1 122 ? 21.133 11.226 77.191 1.00 37.27 312 GLU B C 1
ATOM 2605 O O . GLU B 1 122 ? 21.447 10.826 76.062 1.00 37.27 312 GLU B O 1
ATOM 2611 N N . LYS B 1 123 ? 20.704 12.464 77.438 1.00 37.05 313 LYS B N 1
ATOM 2612 C CA . LYS B 1 123 ? 20.535 13.469 76.395 1.00 37.43 313 LYS B CA 1
ATOM 2613 C C . LYS B 1 123 ? 21.863 13.848 75.753 1.00 37.35 313 LYS B C 1
ATOM 2614 O O . LYS B 1 123 ? 21.943 13.998 74.534 1.00 37.24 313 LYS B O 1
ATOM 2620 N N . PHE B 1 124 ? 22.899 14.001 76.575 1.00 37.33 314 PHE B N 1
ATOM 2621 C CA . PHE B 1 124 ? 24.232 14.331 76.069 1.00 37.61 314 PHE B CA 1
ATOM 2622 C C . PHE B 1 124 ? 24.765 13.209 75.178 1.00 37.42 314 PHE B C 1
ATOM 2623 O O . PHE B 1 124 ? 25.291 13.467 74.097 1.00 37.41 314 PHE B O 1
ATOM 2631 N N . ARG B 1 125 ? 24.619 11.968 75.637 1.00 37.32 315 ARG B N 1
ATOM 2632 C CA . ARG B 1 125 ? 24.974 10.801 74.831 1.00 37.18 315 ARG B CA 1
ATOM 2633 C C . ARG B 1 125 ? 24.193 10.763 73.509 1.00 37.22 315 ARG B C 1
ATOM 2634 O O . ARG B 1 125 ? 24.773 10.485 72.458 1.00 36.89 315 ARG B O 1
ATOM 2642 N N . GLN B 1 126 ? 22.891 11.049 73.571 1.00 37.31 316 GLN B N 1
ATOM 2643 C CA . GLN B 1 126 ? 22.025 11.053 72.385 1.00 38.01 316 GLN B CA 1
ATOM 2644 C C . GLN B 1 126 ? 22.503 12.071 71.358 1.00 38.90 316 GLN B C 1
ATOM 2645 O O . GLN B 1 126 ? 22.520 11.802 70.151 1.00 38.92 316 GLN B O 1
ATOM 2651 N N . CYS B 1 127 ? 22.880 13.241 71.865 1.00 40.23 317 CYS B N 1
ATOM 2652 C CA . CYS B 1 127 ? 23.410 14.325 71.065 1.00 40.03 317 CYS B CA 1
ATOM 2653 C C . CYS B 1 127 ? 24.684 13.897 70.325 1.00 39.18 317 CYS B C 1
ATOM 2654 O O . CYS B 1 127 ? 24.771 14.030 69.099 1.00 39.07 317 CYS B O 1
ATOM 2657 N N . LEU B 1 128 ? 25.650 13.354 71.069 1.00 38.05 318 LEU B N 1
ATOM 2658 C CA . LEU B 1 128 ? 26.905 12.850 70.494 1.00 37.42 318 LEU B CA 1
ATOM 2659 C C . LEU B 1 128 ? 26.695 11.751 69.449 1.00 37.53 318 LEU B C 1
ATOM 2660 O O . LEU B 1 128 ? 27.358 11.744 68.402 1.00 37.51 318 LEU B O 1
ATOM 2665 N N . LEU B 1 129 ? 25.788 10.818 69.743 1.00 37.12 319 LEU B N 1
ATOM 2666 C CA . LEU B 1 129 ? 25.497 9.720 68.819 1.00 36.95 319 LEU B CA 1
ATOM 2667 C C . LEU B 1 129 ? 24.934 10.222 67.487 1.00 36.65 319 LEU B C 1
ATOM 2668 O O . LEU B 1 129 ? 25.354 9.767 66.420 1.00 36.47 319 LEU B O 1
ATOM 2673 N N . ASN B 1 130 ? 23.985 11.152 67.550 1.00 36.22 320 ASN B N 1
ATOM 2674 C CA . ASN B 1 130 ? 23.386 11.692 66.329 1.00 36.84 320 ASN B CA 1
ATOM 2675 C C . ASN B 1 130 ? 24.414 12.347 65.404 1.00 37.30 320 ASN B C 1
ATOM 2676 O O . ASN B 1 130 ? 24.355 12.164 64.190 1.00 37.88 320 ASN B O 1
ATOM 2681 N N . VAL B 1 131 ? 25.353 13.095 65.985 1.00 37.35 321 VAL B N 1
ATOM 2682 C CA . VAL B 1 131 ? 26.424 13.741 65.215 1.00 37.46 321 VAL B CA 1
ATOM 2683 C C . VAL B 1 131 ? 27.414 12.715 64.639 1.00 37.65 321 VAL B C 1
ATOM 2684 O O . VAL B 1 131 ? 27.780 12.799 63.465 1.00 37.31 321 VAL B O 1
ATOM 2688 N N . MET B 1 132 ? 27.854 11.760 65.461 1.00 37.75 322 MET B N 1
ATOM 2689 C CA . MET B 1 132 ? 28.805 10.742 64.996 1.00 38.55 322 MET B CA 1
ATOM 2690 C C . MET B 1 132 ? 28.199 9.775 63.983 1.00 37.47 322 MET B C 1
ATOM 2691 O O . MET B 1 132 ? 28.885 9.347 63.052 1.00 37.12 322 MET B O 1
ATOM 2696 N N . LYS B 1 133 ? 26.923 9.429 64.168 1.00 37.11 323 LYS B N 1
ATOM 2697 C CA . LYS B 1 133 ? 26.221 8.551 63.218 1.00 36.87 323 LYS B CA 1
ATOM 2698 C C . LYS B 1 133 ? 26.129 9.234 61.855 1.00 36.58 323 LYS B C 1
ATOM 2699 O O . LYS B 1 133 ? 26.376 8.601 60.838 1.00 36.46 323 LYS B O 1
ATOM 2705 N N . ASN B 1 134 ? 25.795 10.529 61.846 1.00 36.76 324 ASN B N 1
ATOM 2706 C CA . ASN B 1 134 ? 25.799 11.322 60.603 1.00 36.65 324 ASN B CA 1
ATOM 2707 C C . ASN B 1 134 ? 27.162 11.341 59.920 1.00 36.66 324 ASN B C 1
ATOM 2708 O O . ASN B 1 134 ? 27.247 11.266 58.692 1.00 36.92 324 ASN B O 1
ATOM 2713 N N . ALA B 1 135 ? 28.216 11.490 60.721 1.00 36.53 325 ALA B N 1
ATOM 2714 C CA . ALA B 1 135 ? 29.587 11.487 60.214 1.00 36.49 325 ALA B CA 1
ATOM 2715 C C . ALA B 1 135 ? 29.919 10.180 59.488 1.00 36.59 325 ALA B C 1
ATOM 2716 O O . ALA B 1 135 ? 30.456 10.203 58.383 1.00 36.62 325 ALA B O 1
ATOM 2718 N N . ILE B 1 136 ? 29.583 9.048 60.109 1.00 36.43 326 ILE B N 1
ATOM 2719 C CA . ILE B 1 136 ? 29.794 7.726 59.514 1.00 36.56 326 ILE B CA 1
ATOM 2720 C C . ILE B 1 136 ? 28.951 7.556 58.241 1.00 36.50 326 ILE B C 1
ATOM 2721 O O . ILE B 1 136 ? 29.427 7.015 57.237 1.00 36.18 326 ILE B O 1
ATOM 2726 N N . GLU B 1 137 ? 27.715 8.052 58.282 1.00 36.43 327 GLU B N 1
ATOM 2727 C CA . GLU B 1 137 ? 26.801 7.949 57.146 1.00 37.01 327 GLU B CA 1
ATOM 2728 C C . GLU B 1 137 ? 27.232 8.812 55.949 1.00 37.12 327 GLU B C 1
ATOM 2729 O O . GLU B 1 137 ? 26.853 8.536 54.806 1.00 37.41 327 GLU B O 1
ATOM 2735 N N . ALA B 1 138 ? 28.033 9.841 56.217 1.00 37.07 328 ALA B N 1
ATOM 2736 C CA . ALA B 1 138 ? 28.602 10.677 55.156 1.00 37.46 328 ALA B CA 1
ATOM 2737 C C . ALA B 1 138 ? 29.782 9.995 54.459 1.00 37.82 328 ALA B C 1
ATOM 2738 O O . ALA B 1 138 ? 30.266 10.477 53.423 1.00 37.65 328 ALA B O 1
ATOM 2740 N N . MET B 1 139 ? 30.226 8.871 55.022 1.00 37.99 329 MET B N 1
ATOM 2741 C CA . MET B 1 139 ? 31.362 8.106 54.501 1.00 38.42 329 MET B CA 1
ATOM 2742 C C . MET B 1 139 ? 30.984 6.644 54.177 1.00 38.91 329 MET B C 1
ATOM 2743 O O . MET B 1 139 ? 31.512 5.716 54.802 1.00 38.94 329 MET B O 1
ATOM 2748 N N . PRO B 1 140 ? 30.092 6.432 53.186 1.00 39.32 330 PRO B N 1
ATOM 2749 C CA . PRO B 1 140 ? 29.576 5.084 52.913 1.00 39.64 330 PRO B CA 1
ATOM 2750 C C . PRO B 1 140 ? 30.616 4.097 52.379 1.00 39.95 330 PRO B C 1
ATOM 2751 O O . PRO B 1 140 ? 30.477 2.887 52.591 1.00 39.99 330 PRO B O 1
ATOM 2755 N N . ASN B 1 141 ? 31.641 4.602 51.694 1.00 39.85 331 ASN B N 1
ATOM 2756 C CA . ASN B 1 141 ? 32.710 3.743 51.187 1.00 40.05 331 ASN B CA 1
ATOM 2757 C C . ASN B 1 141 ? 34.093 4.138 51.710 1.00 39.71 331 ASN B C 1
ATOM 2758 O O . ASN B 1 141 ? 35.057 4.252 50.949 1.00 39.61 331 ASN B O 1
ATOM 2763 N N . GLY B 1 142 ? 34.174 4.340 53.020 1.00 39.40 332 GLY B N 1
ATOM 2764 C CA . GLY B 1 142 ? 35.458 4.529 53.678 1.00 39.28 332 GLY B CA 1
ATOM 2765 C C . GLY B 1 142 ? 35.766 5.969 54.014 1.00 39.16 332 GLY B C 1
ATOM 2766 O O . GLY B 1 142 ? 35.197 6.893 53.434 1.00 38.84 332 GLY B O 1
ATOM 2767 N N . GLY B 1 143 ? 36.687 6.141 54.953 1.00 39.30 333 GLY B N 1
ATOM 2768 C CA . GLY B 1 143 ? 37.106 7.453 55.408 1.00 39.73 333 GLY B CA 1
ATOM 2769 C C . GLY B 1 143 ? 37.554 7.409 56.850 1.00 39.97 333 GLY B C 1
ATOM 2770 O O . GLY B 1 143 ? 37.687 6.331 57.434 1.00 39.83 333 GLY B O 1
ATOM 2771 N N . THR B 1 144 ? 37.793 8.587 57.420 1.00 40.08 334 THR B N 1
ATOM 2772 C CA . THR B 1 144 ? 38.224 8.696 58.805 1.00 40.37 334 THR B CA 1
ATOM 2773 C C . THR B 1 144 ? 37.239 9.526 59.618 1.00 40.25 334 THR B C 1
ATOM 2774 O O . THR B 1 144 ? 36.903 10.654 59.245 1.00 40.01 334 THR B O 1
ATOM 2778 N N . LEU B 1 145 ? 36.766 8.944 60.715 1.00 40.20 335 LEU B N 1
ATOM 2779 C CA . LEU B 1 145 ? 36.040 9.691 61.733 1.00 40.47 335 LEU B CA 1
ATOM 2780 C C . LEU B 1 145 ? 37.046 10.146 62.790 1.00 40.56 335 LEU B C 1
ATOM 2781 O O . LEU B 1 145 ? 37.665 9.319 63.460 1.00 40.40 335 LEU B O 1
ATOM 2786 N N . GLN B 1 146 ? 37.220 11.460 62.915 1.00 40.89 336 GLN B N 1
ATOM 2787 C CA . GLN B 1 146 ? 38.102 12.032 63.932 1.00 41.33 336 GLN B CA 1
ATOM 2788 C C . GLN B 1 146 ? 37.266 12.638 65.055 1.00 41.11 336 GLN B C 1
ATOM 2789 O O . GLN B 1 146 ? 36.366 13.439 64.805 1.00 41.21 336 GLN B O 1
ATOM 2795 N N . VAL B 1 147 ? 37.548 12.233 66.289 1.00 41.21 337 VAL B N 1
ATOM 2796 C CA . VAL B 1 147 ? 36.893 12.821 67.456 1.00 41.45 337 VAL B CA 1
ATOM 2797 C C . VAL B 1 147 ? 37.966 13.422 68.357 1.00 42.01 337 VAL B C 1
ATOM 2798 O O . VAL B 1 147 ? 38.882 12.729 68.804 1.00 42.12 337 VAL B O 1
ATOM 2802 N N . TYR B 1 148 ? 37.842 14.721 68.601 1.00 42.55 338 TYR B N 1
ATOM 2803 C CA . TYR B 1 148 ? 38.860 15.488 69.302 1.00 43.32 338 TYR B CA 1
ATOM 2804 C C . TYR B 1 148 ? 38.229 16.254 70.455 1.00 43.31 338 TYR B C 1
ATOM 2805 O O . TYR B 1 148 ? 37.186 16.893 70.294 1.00 43.39 338 TYR B O 1
ATOM 2814 N N . VAL B 1 149 ? 38.855 16.162 71.624 1.00 43.41 339 VAL B N 1
ATOM 2815 C CA . VAL B 1 149 ? 38.409 16.896 72.802 1.00 43.45 339 VAL B CA 1
ATOM 2816 C C . VAL B 1 149 ? 39.532 17.786 73.308 1.00 43.53 339 VAL B C 1
ATOM 2817 O O . VAL B 1 149 ? 40.665 17.332 73.498 1.00 43.63 339 VAL B O 1
ATOM 2821 N N . SER B 1 150 ? 39.208 19.060 73.507 1.00 43.25 340 SER B N 1
ATOM 2822 C CA . SER B 1 150 ? 40.154 20.024 74.047 1.00 43.34 340 SER B CA 1
ATOM 2823 C C . SER B 1 150 ? 39.434 21.107 74.841 1.00 42.91 340 SER B C 1
ATOM 2824 O O . SER B 1 150 ? 38.208 21.101 74.973 1.00 43.20 340 SER B O 1
ATOM 2827 N N . ILE B 1 151 ? 40.215 22.026 75.383 1.00 42.71 341 ILE B N 1
ATOM 2828 C CA . ILE B 1 151 ? 39.685 23.209 76.031 1.00 42.42 341 ILE B CA 1
ATOM 2829 C C . ILE B 1 151 ? 39.948 24.394 75.100 1.00 41.74 341 ILE B C 1
ATOM 2830 O O . ILE B 1 151 ? 41.039 24.515 74.541 1.00 41.90 341 ILE B O 1
ATOM 2835 N N . ASP B 1 152 ? 38.936 25.235 74.907 1.00 40.91 342 ASP B N 1
ATOM 2836 C CA . ASP B 1 152 ? 39.094 26.468 74.138 1.00 40.24 342 ASP B CA 1
ATOM 2837 C C . ASP B 1 152 ? 38.430 27.645 74.851 1.00 40.00 342 ASP B C 1
ATOM 2838 O O . ASP B 1 152 ? 37.200 27.747 74.883 1.00 39.88 342 ASP B O 1
ATOM 2843 N N . ASN B 1 153 ? 39.267 28.522 75.408 1.00 39.85 343 ASN B N 1
ATOM 2844 C CA . ASN B 1 153 ? 38.846 29.771 76.065 1.00 39.87 343 ASN B CA 1
ATOM 2845 C C . ASN B 1 153 ? 37.694 29.570 77.064 1.00 40.00 343 ASN B C 1
ATOM 2846 O O . ASN B 1 153 ? 36.615 30.157 76.929 1.00 40.25 343 ASN B O 1
ATOM 2851 N N . GLY B 1 154 ? 37.935 28.705 78.049 1.00 39.88 344 GLY B N 1
ATOM 2852 C CA . GLY B 1 154 ? 36.973 28.445 79.119 1.00 39.56 344 GLY B CA 1
ATOM 2853 C C . GLY B 1 154 ? 35.834 27.514 78.749 1.00 39.55 344 GLY B C 1
ATOM 2854 O O . GLY B 1 154 ? 34.935 27.277 79.559 1.00 39.52 344 GLY B O 1
ATOM 2855 N N . ARG B 1 155 ? 35.871 26.992 77.524 1.00 39.27 345 ARG B N 1
ATOM 2856 C CA . ARG B 1 155 ? 34.843 26.095 77.022 1.00 39.41 345 ARG B CA 1
ATOM 2857 C C . ARG B 1 155 ? 35.446 24.746 76.655 1.00 38.88 345 ARG B C 1
ATOM 2858 O O . ARG B 1 155 ? 36.572 24.674 76.167 1.00 38.83 345 ARG B O 1
ATOM 2866 N N . VAL B 1 156 ? 34.697 23.675 76.902 1.00 38.50 346 VAL B N 1
ATOM 2867 C CA . VAL B 1 156 ? 35.081 22.362 76.405 1.00 38.14 346 VAL B CA 1
ATOM 2868 C C . VAL B 1 156 ? 34.740 22.316 74.919 1.00 38.12 346 VAL B C 1
ATOM 2869 O O . VAL B 1 156 ? 33.624 22.665 74.528 1.00 38.22 346 VAL B O 1
ATOM 2873 N N . LEU B 1 157 ? 35.701 21.904 74.098 1.00 38.11 347 LEU B N 1
ATOM 2874 C CA . LEU B 1 157 ? 35.462 21.727 72.666 1.00 38.12 347 LEU B CA 1
ATOM 2875 C C . LEU B 1 157 ? 35.387 20.244 72.315 1.00 38.16 347 LEU B C 1
ATOM 2876 O O . LEU B 1 157 ? 36.322 19.489 72.578 1.00 38.16 347 LEU B O 1
ATOM 2881 N N . ILE B 1 158 ? 34.263 19.839 71.728 1.00 38.02 348 ILE B N 1
ATOM 2882 C CA . ILE B 1 158 ? 34.104 18.487 71.204 1.00 38.13 348 ILE B CA 1
ATOM 2883 C C . ILE B 1 158 ? 34.026 18.596 69.687 1.00 38.37 348 ILE B C 1
ATOM 2884 O O . ILE B 1 158 ? 33.052 19.124 69.148 1.00 38.62 348 ILE B O 1
ATOM 2889 N N . ARG B 1 159 ? 35.060 18.115 69.007 1.00 38.44 349 ARG B N 1
ATOM 2890 C CA . ARG B 1 159 ? 35.138 18.220 67.556 1.00 38.72 349 ARG B CA 1
ATOM 2891 C C . ARG B 1 159 ? 34.962 16.863 66.886 1.00 38.71 349 ARG B C 1
ATOM 2892 O O . ARG B 1 159 ? 35.688 15.914 67.187 1.00 39.11 349 ARG B O 1
ATOM 2900 N N . ILE B 1 160 ? 33.993 16.790 65.976 1.00 38.35 350 ILE B N 1
ATOM 2901 C CA . ILE B 1 160 ? 33.674 15.558 65.258 1.00 37.98 350 ILE B CA 1
ATOM 2902 C C . ILE B 1 160 ? 33.835 15.813 63.759 1.00 37.90 350 ILE B C 1
ATOM 2903 O O . ILE B 1 160 ? 33.048 16.544 63.149 1.00 37.86 350 ILE B O 1
ATOM 2908 N N . ALA B 1 161 ? 34.884 15.226 63.187 1.00 37.71 351 ALA B N 1
ATOM 2909 C CA . ALA B 1 161 ? 35.262 15.464 61.798 1.00 37.55 351 ALA B CA 1
ATOM 2910 C C . ALA B 1 161 ? 35.166 14.189 60.968 1.00 37.62 351 ALA B C 1
ATOM 2911 O O . ALA B 1 161 ? 35.524 13.105 61.433 1.00 37.66 351 ALA B O 1
ATOM 2913 N N . ASP B 1 162 ? 34.679 14.335 59.738 1.00 37.44 352 ASP B N 1
ATOM 2914 C CA . ASP B 1 162 ? 34.632 13.236 58.780 1.00 37.32 352 ASP B CA 1
ATOM 2915 C C . ASP B 1 162 ? 35.263 13.660 57.451 1.00 37.32 352 ASP B C 1
ATOM 2916 O O . ASP B 1 162 ? 35.436 14.856 57.190 1.00 36.84 352 ASP B O 1
ATOM 2921 N N . THR B 1 163 ? 35.608 12.679 56.622 1.00 37.54 353 THR B N 1
ATOM 2922 C CA . THR B 1 163 ? 36.185 12.947 55.304 1.00 37.92 353 THR B CA 1
ATOM 2923 C C . THR B 1 163 ? 35.170 12.615 54.213 1.00 37.93 353 THR B C 1
ATOM 2924 O O . THR B 1 163 ? 35.540 12.216 53.107 1.00 37.95 353 THR B O 1
ATOM 2928 N N . GLY B 1 164 ? 33.890 12.803 54.532 1.00 37.85 354 GLY B N 1
ATOM 2929 C CA . GLY B 1 164 ? 32.793 12.341 53.683 1.00 37.85 354 GLY B CA 1
ATOM 2930 C C . GLY B 1 164 ? 32.304 13.280 52.600 1.00 37.79 354 GLY B C 1
ATOM 2931 O O . GLY B 1 164 ? 33.057 14.127 52.103 1.00 37.62 354 GLY B O 1
ATOM 2932 N N . VAL B 1 165 ? 31.027 13.125 52.249 1.00 37.69 355 VAL B N 1
ATOM 2933 C CA . VAL B 1 165 ? 30.420 13.805 51.095 1.00 37.82 355 VAL B CA 1
ATOM 2934 C C . VAL B 1 165 ? 30.265 15.322 51.250 1.00 37.57 355 VAL B C 1
ATOM 2935 O O . VAL B 1 165 ? 30.149 16.036 50.256 1.00 37.85 355 VAL B O 1
ATOM 2939 N N . GLY B 1 166 ? 30.248 15.812 52.489 1.00 37.89 356 GLY B N 1
ATOM 2940 C CA . GLY B 1 166 ? 30.100 17.248 52.738 1.00 37.68 356 GLY B CA 1
ATOM 2941 C C . GLY B 1 166 ? 28.713 17.754 52.374 1.00 37.97 356 GLY B C 1
ATOM 2942 O O . GLY B 1 166 ? 27.810 16.962 52.069 1.00 38.06 356 GLY B O 1
ATOM 2943 N N . MET B 1 167 ? 28.552 19.074 52.407 1.00 37.64 357 MET B N 1
ATOM 2944 C CA . MET B 1 167 ? 27.278 19.729 52.141 1.00 37.79 357 MET B CA 1
ATOM 2945 C C . MET B 1 167 ? 27.500 20.982 51.311 1.00 37.64 357 MET B C 1
ATOM 2946 O O . MET B 1 167 ? 28.534 21.645 51.438 1.00 37.58 357 MET B O 1
ATOM 2951 N N . THR B 1 168 ? 26.523 21.301 50.467 1.00 37.29 358 THR B N 1
ATOM 2952 C CA . THR B 1 168 ? 26.465 22.595 49.802 1.00 37.20 358 THR B CA 1
ATOM 2953 C C . THR B 1 168 ? 26.004 23.652 50.807 1.00 37.32 358 THR B C 1
ATOM 2954 O O . THR B 1 168 ? 25.580 23.325 51.927 1.00 36.86 358 THR B O 1
ATOM 2958 N N . LYS B 1 169 ? 26.087 24.913 50.393 1.00 37.44 359 LYS B N 1
ATOM 2959 C CA . LYS B 1 169 ? 25.535 26.041 51.137 1.00 38.19 359 LYS B CA 1
ATOM 2960 C C . LYS B 1 169 ? 24.074 25.786 51.526 1.00 38.08 359 LYS B C 1
ATOM 2961 O O . LYS B 1 169 ? 23.693 25.960 52.689 1.00 37.89 359 LYS B O 1
ATOM 2967 N N . GLU B 1 170 ? 23.275 25.340 50.556 1.00 37.86 360 GLU B N 1
ATOM 2968 C CA . GLU B 1 170 ? 21.833 25.185 50.739 1.00 38.12 360 GLU B CA 1
ATOM 2969 C C . GLU B 1 170 ? 21.488 24.056 51.704 1.00 37.98 360 GLU B C 1
ATOM 2970 O O . GLU B 1 170 ? 20.552 24.178 52.502 1.00 37.73 360 GLU B O 1
ATOM 2976 N N . GLN B 1 171 ? 22.262 22.975 51.651 1.00 37.65 361 GLN B N 1
ATOM 2977 C CA . GLN B 1 171 ? 22.041 21.844 52.551 1.00 37.85 361 GLN B CA 1
ATOM 2978 C C . GLN B 1 171 ? 22.455 22.155 53.993 1.00 38.20 361 GLN B C 1
ATOM 2979 O O . GLN B 1 171 ? 21.745 21.789 54.928 1.00 38.12 361 GLN B O 1
ATOM 2985 N N . LEU B 1 172 ? 23.586 22.843 54.165 1.00 38.65 362 LEU B N 1
ATOM 2986 C CA . LEU B 1 172 ? 24.052 23.226 55.500 1.00 38.91 362 LEU B CA 1
ATOM 2987 C C . LEU B 1 172 ? 23.084 24.216 56.175 1.00 39.04 362 LEU B C 1
ATOM 2988 O O . LEU B 1 172 ? 22.841 24.121 57.380 1.00 38.59 362 LEU B O 1
ATOM 2993 N N . GLU B 1 173 ? 22.529 25.139 55.385 1.00 38.81 363 GLU B N 1
ATOM 2994 C CA . GLU B 1 173 ? 21.471 26.045 55.844 1.00 39.34 363 GLU B CA 1
ATOM 2995 C C . GLU B 1 1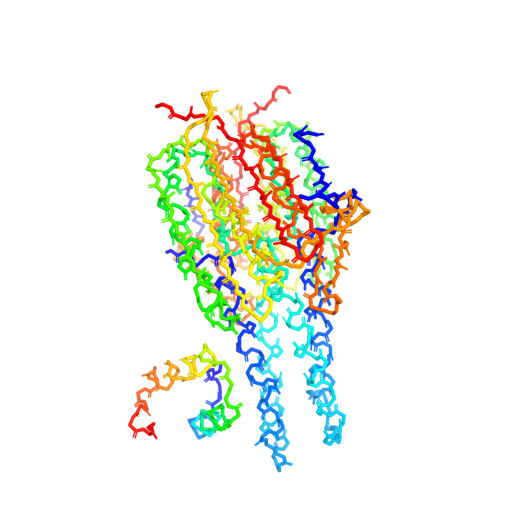73 ? 20.234 25.309 56.368 1.00 39.27 363 GLU B C 1
ATOM 2996 O O . GLU B 1 173 ? 19.607 25.747 57.330 1.00 39.45 363 GLU B O 1
ATOM 3002 N N . ARG B 1 174 ? 19.900 24.188 55.738 1.00 39.32 364 ARG B N 1
ATOM 3003 C CA . ARG B 1 174 ? 18.704 23.418 56.084 1.00 39.37 364 ARG B CA 1
ATOM 3004 C C . ARG B 1 174 ? 18.934 22.322 57.125 1.00 39.09 364 ARG B C 1
ATOM 3005 O O . ARG B 1 174 ? 17.968 21.760 57.638 1.00 39.50 364 ARG B O 1
ATOM 3013 N N . LEU B 1 175 ? 20.195 22.000 57.413 1.00 38.96 365 LEU B N 1
ATOM 3014 C CA . LEU B 1 175 ? 20.528 20.977 58.412 1.00 39.03 365 LEU B CA 1
ATOM 3015 C C . LEU B 1 175 ? 19.805 21.311 59.721 1.00 38.85 365 LEU B C 1
ATOM 3016 O O . LEU B 1 175 ? 19.903 22.432 60.211 1.00 38.07 365 LEU B O 1
ATOM 3021 N N . GLY B 1 176 ? 19.068 20.341 60.261 1.00 38.98 366 GLY B N 1
ATOM 3022 C CA . GLY B 1 176 ? 18.321 20.538 61.507 1.00 39.11 366 GLY B CA 1
ATOM 3023 C C . GLY B 1 176 ? 16.865 20.936 61.316 1.00 38.99 366 GLY B C 1
ATOM 3024 O O . GLY B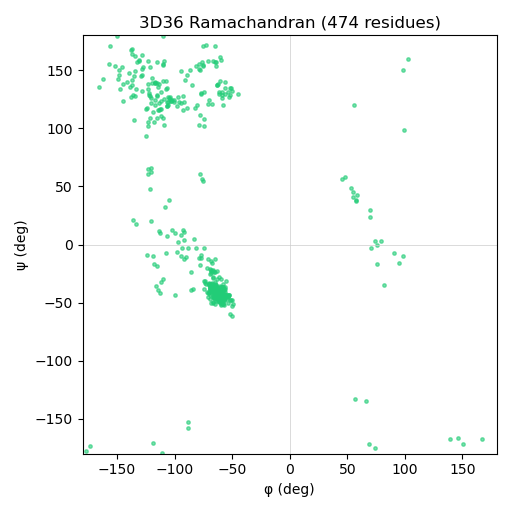 1 176 ? 16.079 20.862 62.260 1.00 38.83 366 GLY B O 1
ATOM 3025 N N . GLU B 1 177 ? 16.511 21.374 60.105 1.00 38.48 367 GLU B N 1
ATOM 3026 C CA . GLU B 1 177 ? 15.111 21.537 59.720 1.00 38.38 367 GLU B CA 1
ATOM 3027 C C . GLU B 1 177 ? 14.422 20.180 59.850 1.00 37.70 367 GLU B C 1
ATOM 3028 O O . GLU B 1 177 ? 14.907 19.183 59.285 1.00 37.93 367 GLU B O 1
ATOM 3034 N N . PRO B 1 178 ? 13.307 20.126 60.611 1.00 36.95 368 PRO B N 1
ATOM 3035 C CA . PRO B 1 178 ? 12.612 18.851 60.799 1.00 36.51 368 PRO B CA 1
ATOM 3036 C C . PRO B 1 178 ? 12.219 18.208 59.470 1.00 36.16 368 PRO B C 1
ATOM 3037 O O . PRO B 1 178 ? 11.639 18.870 58.596 1.00 35.35 368 PRO B O 1
ATOM 3041 N N . TYR B 1 179 ? 12.571 16.926 59.334 1.00 35.58 369 TYR B N 1
ATOM 3042 C CA . TYR B 1 179 ? 12.260 16.116 58.153 1.00 35.45 369 TYR B CA 1
ATOM 3043 C C . TYR B 1 179 ? 13.118 16.379 56.907 1.00 35.61 369 TYR B C 1
ATOM 3044 O O . TYR B 1 179 ? 12.917 15.733 55.872 1.00 35.28 369 TYR B O 1
ATOM 3053 N N . PHE B 1 180 ? 14.067 17.315 56.997 1.00 35.37 370 PHE B N 1
ATOM 3054 C CA . PHE B 1 180 ? 15.001 17.519 55.887 1.00 35.72 370 PHE B CA 1
ATOM 3055 C C . PHE B 1 180 ? 16.109 16.477 55.932 1.00 35.90 370 PHE B C 1
ATOM 3056 O O . PHE B 1 180 ? 16.865 16.400 56.901 1.00 35.89 370 PHE B O 1
ATOM 3064 N N . THR B 1 181 ? 16.200 15.692 54.863 1.00 36.51 371 THR B N 1
ATOM 3065 C CA . THR B 1 181 ? 17.193 14.631 54.750 1.00 37.04 371 THR B CA 1
ATOM 3066 C C . THR B 1 181 ? 17.617 14.400 53.293 1.00 37.37 371 THR B C 1
ATOM 3067 O O . THR B 1 181 ? 16.804 14.485 52.376 1.00 36.75 371 THR B O 1
ATOM 3071 N N . THR B 1 182 ? 18.906 14.126 53.102 1.00 38.15 372 THR B N 1
ATOM 3072 C CA . THR B 1 182 ? 19.434 13.708 51.805 1.00 38.66 372 THR B CA 1
ATOM 3073 C C . THR B 1 182 ? 19.506 12.180 51.704 1.00 39.25 372 THR B C 1
ATOM 3074 O O . THR B 1 182 ? 20.063 11.647 50.746 1.00 39.09 372 THR B O 1
ATOM 3078 N N . LYS B 1 183 ? 18.950 11.477 52.689 1.00 39.34 373 LYS B N 1
ATOM 3079 C CA . LYS B 1 183 ? 19.137 10.030 52.790 1.00 40.23 373 LYS B CA 1
ATOM 3080 C C . LYS B 1 183 ? 17.928 9.219 52.309 1.00 40.82 373 LYS B C 1
ATOM 3081 O O . LYS B 1 183 ? 17.849 8.005 52.528 1.00 40.35 373 LYS B O 1
ATOM 3087 N N . GLY B 1 184 ? 17.001 9.901 51.638 1.00 41.81 374 GLY B N 1
ATOM 3088 C CA . GLY B 1 184 ? 15.824 9.258 51.047 1.00 42.54 374 GLY B CA 1
ATOM 3089 C C . GLY B 1 184 ? 14.993 8.490 52.055 1.00 43.48 374 GLY B C 1
ATOM 3090 O O . GLY B 1 184 ? 14.720 8.983 53.158 1.00 43.96 374 GLY B O 1
ATOM 3091 N N . VAL B 1 185 ? 14.629 7.269 51.674 1.00 43.60 375 VAL B N 1
ATOM 3092 C CA . VAL B 1 185 ? 13.760 6.373 52.452 1.00 44.11 375 VAL B CA 1
ATOM 3093 C C . VAL B 1 185 ? 14.259 5.991 53.855 1.00 43.76 375 VAL B C 1
ATOM 3094 O O . VAL B 1 185 ? 13.450 5.736 54.755 1.00 44.36 375 VAL B O 1
ATOM 3098 N N . LYS B 1 186 ? 15.575 5.956 54.040 1.00 42.90 376 LYS B N 1
ATOM 3099 C CA . LYS B 1 186 ? 16.149 5.644 55.342 1.00 42.78 376 LYS B CA 1
ATOM 3100 C C . LYS B 1 186 ? 16.391 6.881 56.216 1.00 41.49 376 LYS B C 1
ATOM 3101 O O . LYS B 1 186 ? 16.672 6.745 57.401 1.00 41.77 376 LYS B O 1
ATOM 3107 N N . GLY B 1 187 ? 16.265 8.076 55.633 1.00 40.05 377 GLY B N 1
ATOM 3108 C CA . GLY B 1 187 ? 16.499 9.330 56.360 1.00 38.77 377 GLY B CA 1
ATOM 3109 C C . GLY B 1 187 ? 15.313 9.726 57.229 1.00 37.61 377 GLY B C 1
ATOM 3110 O O . GLY B 1 187 ? 14.169 9.377 56.927 1.00 37.50 377 GLY B O 1
ATOM 3111 N N . THR B 1 188 ? 15.586 10.438 58.316 1.00 36.62 378 THR B N 1
ATOM 3112 C CA . THR B 1 188 ? 14.518 10.987 59.150 1.00 35.77 378 THR B CA 1
ATOM 3113 C C . THR B 1 188 ? 14.523 12.504 59.099 1.00 35.69 378 THR B C 1
ATOM 3114 O O . THR B 1 188 ? 13.466 13.125 59.060 1.00 35.87 378 THR B O 1
ATOM 3118 N N . GLY B 1 189 ? 15.717 13.093 59.098 1.00 35.36 379 GLY B N 1
ATOM 3119 C CA . GLY B 1 189 ? 15.857 14.540 59.180 1.00 35.41 379 GLY B CA 1
ATOM 3120 C C . GLY B 1 189 ? 15.462 15.058 60.553 1.00 35.68 379 GLY B C 1
ATOM 3121 O O . GLY B 1 189 ? 14.983 16.186 60.682 1.00 35.30 379 GLY B O 1
ATOM 3122 N N . LEU B 1 190 ? 15.651 14.221 61.572 1.00 35.83 380 LEU B N 1
ATOM 3123 C CA . LEU B 1 190 ? 15.253 14.563 62.939 1.00 36.28 380 LEU B CA 1
ATOM 3124 C C . LEU B 1 190 ? 16.425 14.476 63.924 1.00 36.78 380 LEU B C 1
ATOM 3125 O O . LEU B 1 190 ? 16.305 14.897 65.072 1.00 36.98 380 LEU B O 1
ATOM 3130 N N . GLY B 1 191 ? 17.554 13.941 63.467 1.00 37.09 381 GLY B N 1
ATOM 3131 C CA . GLY B 1 191 ? 18.736 13.777 64.314 1.00 37.61 381 GLY B CA 1
ATOM 3132 C C . GLY B 1 191 ? 19.364 15.073 64.793 1.00 38.16 381 GLY B C 1
ATOM 3133 O O . GLY B 1 191 ? 19.609 15.253 65.995 1.00 37.80 381 GLY B O 1
ATOM 3134 N N . MET B 1 192 ? 19.631 15.982 63.856 1.00 38.59 382 MET B N 1
ATOM 3135 C CA . MET B 1 192 ? 20.288 17.244 64.190 1.00 39.15 382 MET B CA 1
ATOM 3136 C C . MET B 1 192 ? 19.364 18.215 64.904 1.00 38.75 382 MET B C 1
ATOM 3137 O O . MET B 1 192 ? 19.823 19.019 65.714 1.00 38.93 382 MET B O 1
ATOM 3142 N N . MET B 1 193 ? 18.071 18.149 64.589 1.00 38.42 383 MET B N 1
ATOM 3143 C CA . MET B 1 193 ? 17.068 18.946 65.291 1.00 38.90 383 MET B CA 1
ATOM 3144 C C . MET B 1 193 ? 17.244 18.748 66.798 1.00 38.91 383 MET B C 1
ATOM 3145 O O . MET B 1 193 ? 17.292 19.705 67.570 1.00 38.61 383 MET B O 1
ATOM 3150 N N . VAL B 1 194 ? 17.364 17.483 67.184 1.00 39.08 384 VAL B N 1
ATOM 3151 C CA . VAL B 1 194 ? 17.550 17.064 68.565 1.00 39.74 384 VAL B CA 1
ATOM 3152 C C . VAL B 1 194 ? 18.888 17.549 69.135 1.00 39.55 384 VAL B C 1
ATOM 3153 O O . VAL B 1 194 ? 18.944 18.049 70.262 1.00 39.43 384 VAL B O 1
ATOM 3157 N N . VAL B 1 195 ? 19.947 17.446 68.334 1.00 39.64 385 VAL B N 1
ATOM 3158 C CA . VAL B 1 195 ? 21.293 17.874 68.740 1.00 39.22 385 VAL B CA 1
ATOM 3159 C C . VAL B 1 195 ? 21.326 19.356 69.155 1.00 39.77 385 VAL B C 1
ATOM 3160 O O . VAL B 1 195 ? 21.851 19.706 70.218 1.00 39.04 385 VAL B O 1
ATOM 3164 N N . TYR B 1 196 ? 20.749 20.211 68.314 1.00 40.26 386 TYR B N 1
ATOM 3165 C CA . TYR B 1 196 ? 20.681 21.645 68.578 1.00 40.65 386 TYR B CA 1
ATOM 3166 C C . TYR B 1 196 ? 19.906 21.990 69.843 1.00 40.67 386 TYR B C 1
ATOM 3167 O O . TYR B 1 196 ? 20.338 22.843 70.620 1.00 39.74 386 TYR B O 1
ATOM 3176 N N . ARG B 1 197 ? 18.772 21.326 70.043 1.00 40.54 387 ARG B N 1
ATOM 3177 C CA . ARG B 1 197 ? 17.926 21.586 71.209 1.00 41.18 387 ARG B CA 1
ATOM 3178 C C . ARG B 1 197 ? 18.587 21.114 72.498 1.00 40.85 387 ARG B C 1
ATOM 3179 O O . ARG B 1 197 ? 18.478 21.778 73.525 1.00 40.80 387 ARG B O 1
ATOM 3187 N N . ILE B 1 198 ? 19.293 19.986 72.435 1.00 40.34 388 ILE B N 1
ATOM 3188 C CA . ILE B 1 198 ? 20.042 19.499 73.598 1.00 40.01 388 ILE B CA 1
ATOM 3189 C C . ILE B 1 198 ? 21.234 20.406 73.934 1.00 40.02 388 ILE B C 1
ATOM 3190 O O . ILE B 1 198 ? 21.391 20.823 75.087 1.00 39.82 388 ILE B O 1
ATOM 3195 N N . ILE B 1 199 ? 22.055 20.725 72.935 1.00 39.91 389 ILE B N 1
ATOM 3196 C CA . ILE B 1 199 ? 23.208 21.613 73.148 1.00 39.97 389 ILE B CA 1
ATOM 3197 C C . ILE B 1 199 ? 22.784 22.986 73.686 1.00 40.44 389 ILE B C 1
ATOM 3198 O O . ILE B 1 199 ? 23.416 23.522 74.603 1.00 40.41 389 ILE B O 1
ATOM 3203 N N . GLU B 1 200 ? 21.696 23.521 73.136 1.00 41.06 390 GLU B N 1
ATOM 3204 C CA . GLU B 1 200 ? 21.081 24.759 73.622 1.00 42.53 390 GLU B CA 1
ATOM 3205 C C . GLU B 1 200 ? 20.708 24.686 75.107 1.00 41.82 390 GLU B C 1
ATOM 3206 O O . GLU B 1 200 ? 20.980 25.618 75.870 1.00 41.73 390 GLU B O 1
ATOM 3212 N N . SER B 1 201 ? 20.092 23.575 75.509 1.00 41.41 391 SER B N 1
ATOM 3213 C CA . SER B 1 201 ? 19.667 23.377 76.894 1.00 40.90 391 SER B CA 1
ATOM 3214 C C . SER B 1 201 ? 20.863 23.265 77.837 1.00 40.55 391 SER B C 1
ATOM 3215 O O . SER B 1 201 ? 20.740 23.515 79.034 1.00 41.04 391 SER B O 1
ATOM 3218 N N . MET B 1 202 ? 22.014 22.8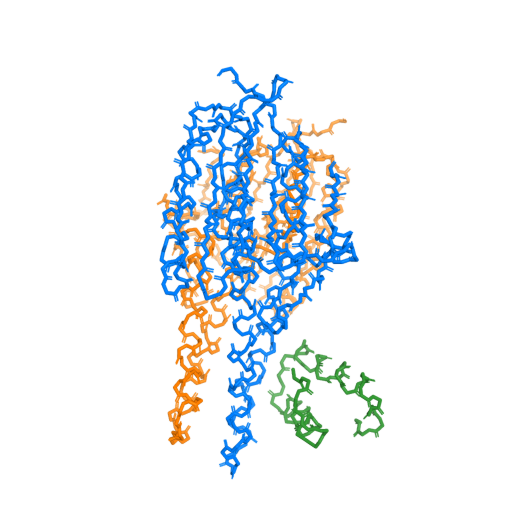94 77.282 1.00 40.12 392 MET B N 1
ATOM 3219 C CA . MET B 1 202 ? 23.262 22.785 78.034 1.00 39.64 392 MET B CA 1
ATOM 3220 C C . MET B 1 202 ? 24.078 24.081 77.992 1.00 39.66 392 MET B C 1
ATOM 3221 O O . MET B 1 202 ? 25.240 24.106 78.412 1.00 39.28 392 MET B O 1
ATOM 3226 N N . ASN B 1 203 ? 23.459 25.149 77.487 1.00 39.66 393 ASN B N 1
ATOM 3227 C CA . ASN B 1 203 ? 24.104 26.456 77.331 1.00 40.09 393 ASN B CA 1
ATOM 3228 C C . ASN B 1 203 ? 25.360 26.386 76.463 1.00 39.64 393 ASN B C 1
ATOM 3229 O O . ASN B 1 203 ? 26.363 27.049 76.733 1.00 39.80 393 ASN B O 1
ATOM 3234 N N . GLY B 1 204 ? 25.291 25.566 75.418 1.00 39.28 394 GLY B N 1
ATOM 3235 C CA . GLY B 1 204 ? 26.398 25.409 74.492 1.00 38.85 394 GLY B CA 1
ATOM 3236 C C . GLY B 1 204 ? 26.092 26.012 73.136 1.00 38.57 394 GLY B C 1
ATOM 3237 O O . GLY B 1 204 ? 25.005 26.547 72.910 1.00 38.58 394 GLY B O 1
ATOM 3238 N N . THR B 1 205 ? 27.056 25.922 72.230 1.00 38.22 395 THR B N 1
ATOM 3239 C CA . THR B 1 205 ? 26.871 26.388 70.859 1.00 37.91 395 THR B CA 1
ATOM 3240 C C . THR B 1 205 ? 27.486 25.384 69.899 1.00 37.83 395 THR B C 1
ATOM 3241 O O . THR B 1 205 ? 28.240 24.503 70.313 1.00 38.25 395 THR B O 1
ATOM 3245 N N . ILE B 1 206 ? 27.168 25.531 68.617 1.00 37.66 396 ILE B N 1
ATOM 3246 C CA . ILE B 1 206 ? 27.648 24.617 67.586 1.00 37.97 396 ILE B CA 1
ATOM 3247 C C . ILE B 1 206 ? 28.162 25.421 66.397 1.00 37.71 396 ILE B C 1
ATOM 3248 O O . ILE B 1 206 ? 27.511 26.375 65.960 1.00 37.36 396 ILE B O 1
ATOM 3253 N N . ARG B 1 207 ? 29.335 25.042 65.895 1.00 37.68 397 ARG B N 1
ATOM 3254 C CA . ARG B 1 207 ? 29.840 25.576 64.637 1.00 38.21 397 ARG B CA 1
ATOM 3255 C C . ARG B 1 207 ? 30.119 24.421 63.689 1.00 38.30 397 ARG B C 1
ATOM 3256 O O . ARG B 1 207 ? 30.702 23.407 64.078 1.00 38.67 397 ARG B O 1
ATOM 3264 N N . ILE B 1 208 ? 29.678 24.567 62.448 1.00 38.29 398 ILE B N 1
ATOM 3265 C CA . ILE B 1 208 ? 29.886 23.528 61.445 1.00 38.59 398 ILE B CA 1
ATOM 3266 C C . ILE B 1 208 ? 30.644 24.094 60.248 1.00 38.64 398 ILE B C 1
ATOM 3267 O O . ILE B 1 208 ? 30.300 25.158 59.735 1.00 38.35 398 ILE B O 1
ATOM 3272 N N . GLU B 1 209 ? 31.700 23.393 59.845 1.00 38.66 399 GLU B N 1
ATOM 3273 C CA . GLU B 1 209 ? 32.388 23.670 58.588 1.00 39.18 399 GLU B CA 1
ATOM 3274 C C . GLU B 1 209 ? 32.188 22.459 57.680 1.00 38.77 399 GLU B C 1
ATOM 3275 O O . GLU B 1 209 ? 32.310 21.319 58.129 1.00 38.12 399 GLU B O 1
ATOM 3281 N N . SER B 1 210 ? 31.876 22.701 56.410 1.00 38.50 400 SER B N 1
ATOM 3282 C CA . SER B 1 210 ? 31.633 21.600 55.474 1.00 38.48 400 SER B CA 1
ATOM 3283 C C . SER B 1 210 ? 32.056 21.977 54.065 1.00 38.44 400 SER B C 1
ATOM 3284 O O . SER B 1 210 ? 31.944 23.133 53.660 1.00 38.24 400 SER B O 1
ATOM 3287 N N . GLU B 1 211 ? 32.549 20.992 53.322 1.00 38.59 401 GLU B N 1
ATOM 3288 C CA . GLU B 1 211 ? 32.912 21.195 51.925 1.00 38.45 401 GLU B CA 1
ATOM 3289 C C . GLU B 1 211 ? 32.603 19.946 51.107 1.00 38.62 401 GLU B C 1
ATOM 3290 O O . GLU B 1 211 ? 33.078 18.855 51.422 1.00 38.41 401 GLU B O 1
ATOM 3296 N N . ILE B 1 212 ? 31.801 20.129 50.064 1.00 38.95 402 ILE B N 1
ATOM 3297 C CA . ILE B 1 212 ? 31.433 19.054 49.142 1.00 39.59 402 ILE B CA 1
ATOM 3298 C C . ILE B 1 212 ? 32.648 18.200 48.741 1.00 39.54 402 ILE B C 1
ATOM 3299 O O . ILE B 1 212 ? 33.696 18.732 48.367 1.00 39.53 402 ILE B O 1
ATOM 3304 N N . HIS B 1 213 ? 32.498 16.878 48.873 1.00 40.00 403 HIS B N 1
ATOM 3305 C CA . HIS B 1 213 ? 33.523 15.879 48.510 1.00 40.32 403 HIS B CA 1
ATOM 3306 C C . HIS B 1 213 ? 34.753 15.831 49.419 1.00 40.39 403 HIS B C 1
ATOM 3307 O O . HIS B 1 213 ? 35.641 14.997 49.218 1.00 40.50 403 HIS B O 1
ATOM 3314 N N . LYS B 1 214 ? 34.813 16.716 50.406 1.00 40.19 404 LYS B N 1
ATOM 3315 C CA . LYS B 1 214 ? 35.966 16.770 51.300 1.00 40.36 404 LYS B CA 1
ATOM 3316 C C . LYS B 1 214 ? 35.595 16.356 52.716 1.00 40.05 404 LYS B C 1
ATOM 3317 O O . LYS B 1 214 ? 36.345 15.628 53.364 1.00 40.08 404 LYS B O 1
ATOM 3323 N N . GLY B 1 215 ? 34.442 16.813 53.193 1.00 39.79 405 GLY B N 1
ATOM 3324 C CA . GLY B 1 215 ? 33.951 16.382 54.494 1.00 39.73 405 GLY B CA 1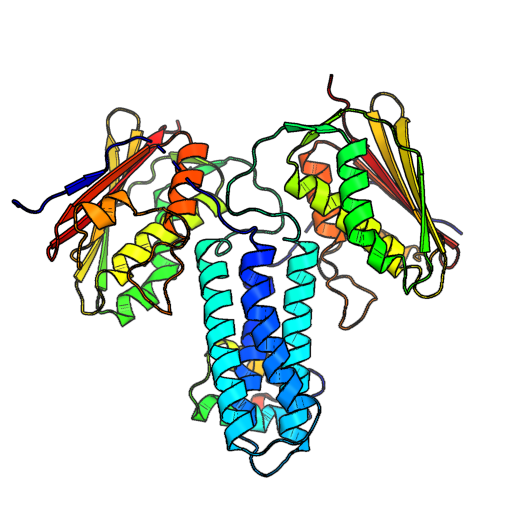
ATOM 3325 C C . GLY B 1 215 ? 33.321 17.475 55.328 1.00 39.71 405 GLY B C 1
ATOM 3326 O O . GLY B 1 215 ? 33.036 18.567 54.835 1.00 40.00 405 GLY B O 1
ATOM 3327 N N . THR B 1 216 ? 33.111 17.163 56.603 1.00 39.46 406 THR B N 1
ATOM 3328 C CA . THR B 1 216 ? 32.386 18.031 57.516 1.00 39.20 406 THR B CA 1
ATOM 3329 C C . THR B 1 216 ? 33.058 17.989 58.881 1.00 39.13 406 THR B C 1
ATOM 3330 O O . THR B 1 216 ? 33.500 16.929 59.336 1.00 39.05 406 THR B O 1
ATOM 3334 N N . THR B 1 217 ? 33.142 19.149 59.524 1.00 38.91 407 THR B N 1
ATOM 3335 C CA . THR B 1 217 ? 33.611 19.230 60.896 1.00 38.91 407 THR B CA 1
ATOM 3336 C C . THR B 1 217 ? 32.563 19.925 61.769 1.00 38.99 407 THR B C 1
ATOM 3337 O O . THR B 1 217 ? 32.228 21.093 61.550 1.00 39.03 407 THR B O 1
ATOM 3341 N N . VAL B 1 218 ? 32.043 19.188 62.746 1.00 38.80 408 VAL B N 1
ATOM 3342 C CA . VAL B 1 218 ? 31.085 19.728 63.705 1.00 38.57 408 VAL B CA 1
ATOM 3343 C C . VAL B 1 218 ? 31.818 20.045 65.005 1.00 38.61 408 VAL B C 1
ATOM 3344 O O . VAL B 1 218 ? 32.455 19.169 65.598 1.00 38.45 408 VAL B O 1
ATOM 3348 N N . SER B 1 219 ? 31.738 21.305 65.429 1.00 38.53 409 SER B N 1
ATOM 3349 C CA . SER B 1 219 ? 32.361 21.757 66.671 1.00 38.72 409 SER B CA 1
ATOM 3350 C C . SER B 1 219 ? 31.303 22.117 67.705 1.00 38.78 409 SER B C 1
ATOM 3351 O O . SER B 1 219 ? 30.518 23.044 67.507 1.00 39.04 409 SER B O 1
ATOM 3354 N N . ILE B 1 220 ? 31.292 21.379 68.808 1.00 38.63 410 ILE B N 1
ATOM 3355 C CA . ILE B 1 220 ? 30.389 21.658 69.918 1.00 38.52 410 ILE B CA 1
ATOM 3356 C C . ILE B 1 220 ? 31.175 22.306 71.052 1.00 38.55 410 ILE B C 1
ATOM 3357 O O . ILE B 1 220 ? 32.194 21.768 71.491 1.00 38.37 410 ILE B O 1
ATOM 3362 N N . TYR B 1 221 ? 30.700 23.464 71.507 1.00 38.47 411 TYR B N 1
ATOM 3363 C CA . TYR B 1 221 ? 31.309 24.183 72.622 1.00 38.86 411 TYR B CA 1
ATOM 3364 C C . TYR B 1 221 ? 30.375 24.160 73.820 1.00 39.02 411 TYR B C 1
ATOM 3365 O O . TYR B 1 221 ? 29.188 24.450 73.690 1.00 39.37 411 TYR B O 1
ATOM 3374 N N . LEU B 1 222 ? 30.917 23.814 74.984 1.00 38.99 412 LEU B N 1
ATOM 3375 C CA . LEU B 1 222 ? 30.133 23.725 76.204 1.00 38.94 412 LEU B CA 1
ATOM 3376 C C . LEU B 1 222 ? 30.860 24.397 77.364 1.00 39.05 412 LEU B C 1
ATOM 3377 O O . LEU B 1 222 ? 32.091 24.418 77.387 1.00 38.96 412 LEU B O 1
ATOM 3382 N N . PRO B 1 223 ? 30.104 24.957 78.328 1.00 39.38 413 PRO B N 1
ATOM 3383 C CA . PRO B 1 223 ? 30.762 25.561 79.487 1.00 39.68 413 PRO B CA 1
ATOM 3384 C C . PRO B 1 223 ? 31.560 24.513 80.262 1.00 40.15 413 PRO B C 1
ATOM 3385 O O . PRO B 1 223 ? 31.049 23.423 80.540 1.00 39.93 413 PRO B O 1
ATOM 3389 N N . LEU B 1 224 ? 32.810 24.842 80.579 1.00 40.74 414 LEU B N 1
ATOM 3390 C CA . LEU B 1 224 ? 33.666 23.964 81.369 1.00 41.50 414 LEU B CA 1
ATOM 3391 C C . LEU B 1 224 ? 33.174 23.895 82.815 1.00 42.01 414 LEU B C 1
ATOM 3392 O O . LEU B 1 224 ? 33.022 24.923 83.480 1.00 41.97 414 LEU B O 1
ATOM 3397 N N . ALA B 1 225 ? 32.912 22.679 83.286 1.00 42.69 415 ALA B N 1
ATOM 3398 C CA . ALA B 1 225 ? 32.588 22.457 84.688 1.00 43.59 415 ALA B CA 1
ATOM 3399 C C . ALA B 1 225 ? 33.871 22.315 85.499 1.00 44.26 415 ALA B C 1
ATOM 3400 O O . ALA B 1 225 ? 34.820 21.648 85.071 1.00 44.58 415 ALA B O 1
ATOM 3402 N N . SER B 1 226 ? 33.891 22.948 86.667 1.00 44.83 416 SER B N 1
ATOM 3403 C CA . SER B 1 226 ? 35.038 22.886 87.566 1.00 45.60 416 SER B CA 1
ATOM 3404 C C . SER B 1 226 ? 34.756 21.975 88.758 1.00 45.80 416 SER B C 1
ATOM 3405 O O . SER B 1 226 ? 33.716 22.090 89.409 1.00 46.22 416 SER B O 1
ATOM 3408 N N . MET C 2 1 ? 6.661 -15.571 72.735 1.00 47.38 1 MET C N 1
ATOM 3409 C CA . MET C 2 1 ? 6.767 -16.873 72.015 1.00 47.78 1 MET C CA 1
ATOM 3410 C C . MET C 2 1 ? 6.569 -18.078 72.953 1.00 46.96 1 MET C C 1
ATOM 3411 O O . MET C 2 1 ? 6.919 -19.214 72.610 1.00 46.92 1 MET C O 1
ATOM 3416 N N . LYS C 2 2 ? 5.989 -17.817 74.124 1.00 46.18 2 LYS C N 1
ATOM 3417 C CA . LYS C 2 2 ? 5.772 -18.840 75.151 1.00 45.53 2 LYS C CA 1
ATOM 3418 C C . LYS C 2 2 ? 4.770 -19.918 74.734 1.00 44.82 2 LYS C C 1
ATOM 3419 O O . LYS C 2 2 ? 4.771 -21.021 75.289 1.00 44.85 2 LYS C O 1
ATOM 3425 N N . HIS C 2 3 ? 3.919 -19.594 73.762 1.00 43.84 3 HIS C N 1
ATOM 3426 C CA . HIS C 2 3 ? 2.865 -20.507 73.325 1.00 43.03 3 HIS C CA 1
ATOM 3427 C C . HIS C 2 3 ? 3.254 -21.376 72.124 1.00 42.26 3 HIS C C 1
ATOM 3428 O O . HIS C 2 3 ? 2.533 -22.313 71.781 1.00 42.04 3 HIS C O 1
ATOM 3435 N N . LEU C 2 4 ? 4.390 -21.070 71.495 1.00 41.33 4 LEU C N 1
ATOM 3436 C CA . LEU C 2 4 ? 4.933 -21.923 70.438 1.00 40.51 4 LEU C CA 1
ATOM 3437 C C . LEU C 2 4 ? 5.258 -23.297 71.006 1.00 39.83 4 LEU C C 1
ATOM 3438 O O . LEU C 2 4 ? 5.809 -23.401 72.105 1.00 39.64 4 LEU C O 1
ATOM 3443 N N . SER C 2 5 ? 4.928 -24.344 70.258 1.00 39.06 5 SER C N 1
ATOM 3444 C CA . SER C 2 5 ? 5.312 -25.698 70.645 1.00 38.78 5 SER C CA 1
ATOM 3445 C C . SER C 2 5 ? 6.834 -25.797 70.619 1.00 38.48 5 SER C C 1
ATOM 3446 O O . SER C 2 5 ? 7.499 -24.999 69.950 1.00 38.13 5 SER C O 1
ATOM 3449 N N . ASP C 2 6 ? 7.379 -26.758 71.363 1.00 38.02 6 ASP C N 1
ATOM 3450 C CA . ASP C 2 6 ? 8.810 -27.050 71.329 1.00 37.77 6 ASP C CA 1
ATOM 3451 C C . ASP C 2 6 ? 9.243 -27.282 69.882 1.00 37.72 6 ASP C C 1
ATOM 3452 O O . ASP C 2 6 ? 10.275 -26.771 69.440 1.00 37.31 6 ASP C O 1
ATOM 3457 N N . GLU C 2 7 ? 8.417 -28.032 69.154 1.00 37.68 7 GLU C N 1
ATOM 3458 C CA . GLU C 2 7 ? 8.649 -28.375 67.756 1.00 38.07 7 GLU C CA 1
ATOM 3459 C C . GLU C 2 7 ? 8.754 -27.142 66.860 1.00 37.86 7 GLU C C 1
ATOM 3460 O O . GLU C 2 7 ? 9.700 -27.019 66.080 1.00 37.85 7 GLU C O 1
ATOM 3466 N N . LEU C 2 8 ? 7.780 -26.240 66.968 1.00 37.82 8 LEU C N 1
ATOM 3467 C CA . LEU C 2 8 ? 7.766 -25.031 66.145 1.00 37.93 8 LEU C CA 1
ATOM 3468 C C . LEU C 2 8 ? 8.866 -24.054 66.554 1.00 38.19 8 LEU C C 1
ATOM 3469 O O . LEU C 2 8 ? 9.434 -23.365 65.704 1.00 38.53 8 LEU C O 1
ATOM 3474 N N . LEU C 2 9 ? 9.168 -23.998 67.852 1.00 38.26 9 LEU C N 1
ATOM 3475 C CA . LEU C 2 9 ? 10.242 -23.138 68.359 1.00 38.27 9 LEU C CA 1
ATOM 3476 C C . LEU C 2 9 ? 11.606 -23.504 67.757 1.00 38.61 9 LEU C C 1
ATOM 3477 O O . LEU C 2 9 ? 12.337 -22.629 67.296 1.00 38.61 9 LEU C O 1
ATOM 3482 N N . ILE C 2 10 ? 11.937 -24.793 67.774 1.00 38.91 10 ILE C N 1
ATOM 3483 C CA . ILE C 2 10 ? 13.195 -25.294 67.221 1.00 39.39 10 ILE C CA 1
ATOM 3484 C C . ILE C 2 10 ? 13.234 -25.099 65.698 1.00 39.77 10 ILE C C 1
ATOM 3485 O O . ILE C 2 10 ? 14.254 -24.700 65.135 1.00 39.57 10 ILE C O 1
ATOM 3490 N N . GLU C 2 11 ? 12.109 -25.389 65.051 1.00 40.27 11 GLU C N 1
ATOM 3491 C CA . GLU C 2 11 ? 11.932 -25.186 63.617 1.00 40.93 11 GLU C CA 1
ATOM 3492 C C . GLU C 2 11 ? 12.178 -23.728 63.231 1.00 40.82 11 GLU C C 1
ATOM 3493 O O . GLU C 2 11 ? 12.851 -23.452 62.237 1.00 40.76 11 GLU C O 1
ATOM 3499 N N . SER C 2 12 ? 11.639 -22.809 64.036 1.00 40.72 12 SER C N 1
ATOM 3500 C CA . SER C 2 12 ? 11.802 -21.368 63.831 1.00 40.60 12 SER C CA 1
ATOM 3501 C C . SER C 2 12 ? 13.257 -20.951 63.973 1.00 40.50 12 SER C C 1
ATOM 3502 O O . SER C 2 12 ? 13.739 -20.113 63.208 1.00 40.60 12 SER C O 1
ATOM 3505 N N . TYR C 2 13 ? 13.941 -21.539 64.957 1.00 39.87 13 TYR C N 1
ATOM 3506 C CA . TYR C 2 13 ? 15.355 -21.276 65.219 1.00 39.55 13 TYR C CA 1
ATOM 3507 C C . TYR C 2 13 ? 16.246 -21.571 64.007 1.00 39.19 13 TYR C C 1
ATOM 3508 O O . TYR C 2 13 ? 17.061 -20.740 63.612 1.00 38.81 13 TYR C O 1
ATOM 3517 N N . PHE C 2 14 ? 16.104 -22.763 63.437 1.00 38.61 14 PHE C N 1
ATOM 3518 C CA . PHE C 2 14 ? 16.923 -23.139 62.290 1.00 38.50 14 PHE C CA 1
ATOM 3519 C C . PHE C 2 14 ? 16.549 -22.342 61.041 1.00 38.12 14 PHE C C 1
ATOM 3520 O O . PHE C 2 14 ? 17.416 -22.012 60.240 1.00 38.18 14 PHE C O 1
ATOM 3528 N N . LYS C 2 15 ? 15.264 -22.030 60.893 1.00 37.88 15 LYS C N 1
ATOM 3529 C CA . LYS C 2 15 ? 14.803 -21.207 59.770 1.00 37.93 15 LYS C CA 1
ATOM 3530 C C . LYS C 2 15 ? 15.323 -19.766 59.882 1.00 37.90 15 LYS C C 1
ATOM 3531 O O . LYS C 2 15 ? 15.663 -19.153 58.873 1.00 38.37 15 LYS C O 1
ATOM 3537 N N . ALA C 2 16 ? 15.404 -19.241 61.107 1.00 37.97 16 ALA C N 1
ATOM 3538 C CA . ALA C 2 16 ? 15.989 -17.914 61.357 1.00 37.97 16 ALA C CA 1
ATOM 3539 C C . ALA 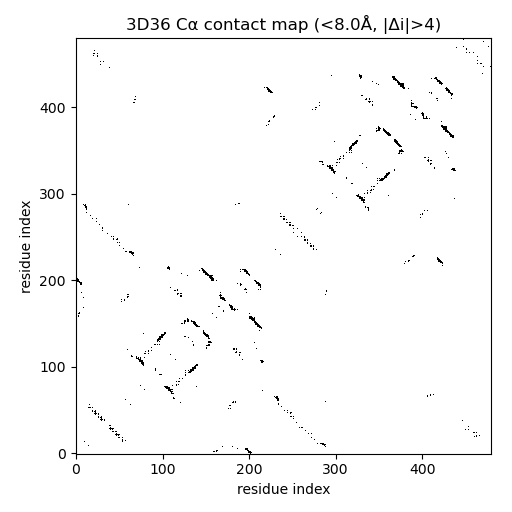C 2 16 ? 17.475 -17.833 61.002 1.00 38.03 16 ALA C C 1
ATOM 3540 O O . ALA C 2 16 ? 17.934 -16.829 60.454 1.00 37.75 16 ALA C O 1
ATOM 3542 N N . LYS C 2 17 ? 18.223 -18.885 61.323 1.00 37.82 17 LYS C N 1
ATOM 3543 C CA . LYS C 2 17 ? 19.641 -18.965 60.968 1.00 38.45 17 LYS C CA 1
ATOM 3544 C C . LYS C 2 17 ? 19.875 -19.033 59.445 1.00 37.85 17 LYS C C 1
ATOM 3545 O O . LYS C 2 17 ? 20.788 -18.384 58.924 1.00 37.51 17 LYS C O 1
ATOM 3551 N N . GLU C 2 18 ? 19.048 -19.811 58.746 1.00 37.58 18 GLU C N 1
ATOM 3552 C CA . GLU C 2 18 ? 19.139 -19.934 57.280 1.00 37.73 18 GLU C CA 1
ATOM 3553 C C . GLU C 2 18 ? 18.919 -18.591 56.563 1.00 37.54 18 GLU C C 1
ATOM 3554 O O . GLU C 2 18 ? 19.618 -18.275 55.598 1.00 37.25 18 GLU C O 1
ATOM 3560 N N . LEU C 2 19 ? 17.960 -17.810 57.055 1.00 37.47 19 LEU C N 1
ATOM 3561 C CA . LEU C 2 19 ? 17.661 -16.479 56.508 1.00 38.08 19 LEU C CA 1
ATOM 3562 C C . LEU C 2 19 ? 18.603 -15.385 57.014 1.00 37.99 19 LEU C C 1
ATOM 3563 O O . LEU C 2 19 ? 18.502 -14.233 56.586 1.00 37.91 19 LEU C O 1
ATOM 3568 N N . ASN C 2 20 ? 19.516 -15.738 57.918 1.00 38.01 20 ASN C N 1
ATOM 3569 C CA . ASN C 2 20 ? 20.381 -14.752 58.578 1.00 38.24 20 ASN C CA 1
ATOM 3570 C C . ASN C 2 20 ? 19.568 -13.632 59.222 1.00 38.15 20 ASN C C 1
ATOM 3571 O O . ASN C 2 20 ? 19.856 -12.443 59.034 1.00 37.39 20 ASN C O 1
ATOM 3576 N N . LEU C 2 21 ? 18.538 -14.007 59.980 1.00 37.75 21 LEU C N 1
ATOM 3577 C CA . LEU C 2 21 ? 17.775 -13.010 60.721 1.00 37.51 21 LEU C CA 1
ATOM 3578 C C . LEU C 2 21 ? 18.656 -12.364 61.789 1.00 37.30 21 LEU C C 1
ATOM 3579 O O . LEU C 2 21 ? 19.784 -12.799 62.019 1.00 37.20 21 LEU C O 1
ATOM 3584 N N . SER C 2 22 ? 18.147 -11.307 62.405 1.00 36.95 22 SER C N 1
ATOM 3585 C CA . SER C 2 22 ? 18.904 -10.525 63.371 1.00 37.89 22 SER C CA 1
ATOM 3586 C C . SER C 2 22 ? 19.523 -11.421 64.448 1.00 37.69 22 SER C C 1
ATOM 3587 O O . SER C 2 22 ? 18.850 -12.306 64.968 1.00 37.74 22 SER C O 1
ATOM 3590 N N . PRO C 2 23 ? 20.813 -11.199 64.772 1.00 37.79 23 PRO C N 1
ATOM 3591 C CA . PRO C 2 23 ? 21.430 -11.908 65.896 1.00 37.63 23 PRO C CA 1
ATOM 3592 C C . PRO C 2 23 ? 20.636 -11.711 67.189 1.00 37.45 23 PRO C C 1
ATOM 3593 O O . PRO C 2 23 ? 20.601 -12.609 68.024 1.00 37.25 23 PRO C O 1
ATOM 3597 N N . GLU C 2 24 ? 19.985 -10.556 67.331 1.00 36.91 24 GLU C N 1
ATOM 3598 C CA . GLU C 2 24 ? 19.151 -10.280 68.502 1.00 36.79 24 GLU C CA 1
ATOM 3599 C C . GLU C 2 24 ? 17.891 -11.150 68.520 1.00 36.21 24 GLU C C 1
ATOM 3600 O O . GLU C 2 24 ? 17.458 -11.589 69.581 1.00 35.79 24 GLU C O 1
ATOM 3606 N N . PHE C 2 25 ? 17.310 -11.398 67.346 1.00 36.12 25 PHE C N 1
ATOM 3607 C CA . PHE C 2 25 ? 16.168 -12.304 67.237 1.00 36.11 25 PHE C CA 1
ATOM 3608 C C . PHE C 2 25 ? 16.559 -13.765 67.493 1.00 36.58 25 PHE C C 1
ATOM 3609 O O . PHE C 2 25 ? 15.846 -14.490 68.199 1.00 36.44 25 PHE C O 1
ATOM 3617 N N . ILE C 2 26 ? 17.691 -14.183 66.925 1.00 36.81 26 ILE C N 1
ATOM 3618 C CA . ILE C 2 26 ? 18.224 -15.526 67.152 1.00 37.24 26 ILE C CA 1
ATOM 3619 C C . ILE C 2 26 ? 18.534 -15.759 68.641 1.00 37.29 26 ILE C C 1
ATOM 3620 O O . ILE C 2 26 ? 18.259 -16.836 69.170 1.00 37.16 26 ILE C O 1
ATOM 3625 N N . GLU C 2 27 ? 19.085 -14.743 69.305 1.00 37.06 27 GLU C N 1
ATOM 3626 C CA . GLU C 2 27 ? 19.339 -14.806 70.746 1.00 37.49 27 GLU C CA 1
ATOM 3627 C C . GLU C 2 27 ? 18.051 -14.946 71.575 1.00 37.02 27 GLU C C 1
ATOM 3628 O O . GLU C 2 27 ? 18.025 -15.698 72.551 1.00 36.53 27 GLU C O 1
ATOM 3634 N N . LEU C 2 28 ? 16.991 -14.236 71.184 1.00 36.99 28 LEU C N 1
ATOM 3635 C CA . LEU C 2 28 ? 15.681 -14.374 71.844 1.00 36.93 28 LEU C CA 1
ATOM 3636 C C . LEU C 2 28 ? 15.155 -15.808 71.767 1.00 37.03 28 LEU C C 1
ATOM 3637 O O . LEU C 2 28 ? 14.653 -16.345 72.761 1.00 36.47 28 LEU C O 1
ATOM 3642 N N . ILE C 2 29 ? 15.278 -16.421 70.593 1.00 36.81 29 ILE C N 1
ATOM 3643 C CA . ILE C 2 29 ? 14.876 -17.815 70.410 1.00 37.65 29 ILE C CA 1
ATOM 3644 C C . ILE C 2 29 ? 15.731 -18.741 71.281 1.00 37.74 29 ILE C C 1
ATOM 3645 O O . ILE C 2 29 ? 15.194 -19.594 71.990 1.00 37.84 29 ILE C O 1
ATOM 3650 N N . GLU C 2 30 ? 17.051 -18.553 71.232 1.00 38.25 30 GLU C N 1
ATOM 3651 C CA . GLU C 2 30 ? 17.994 -19.345 72.038 1.00 39.06 30 GLU C CA 1
ATOM 3652 C C . GLU C 2 30 ? 17.702 -19.270 73.531 1.00 38.83 30 GLU C C 1
ATOM 3653 O O . GLU C 2 30 ? 17.750 -20.285 74.225 1.00 38.67 30 GLU C O 1
ATOM 3659 N N . LYS C 2 31 ? 17.394 -18.067 74.013 1.00 38.78 31 LYS C N 1
ATOM 3660 C CA . LYS C 2 31 ? 17.030 -17.863 75.413 1.00 38.97 31 LYS C CA 1
ATOM 3661 C C . LYS C 2 31 ? 15.737 -18.586 75.794 1.00 38.61 31 LYS C C 1
ATOM 3662 O O . LYS C 2 31 ? 15.624 -19.108 76.902 1.00 38.16 31 LYS C O 1
ATOM 3668 N N . GLU C 2 32 ? 14.776 -18.621 74.872 1.00 38.26 32 GLU C N 1
ATOM 3669 C CA . GLU C 2 32 ? 13.528 -19.353 75.091 1.00 38.34 32 GLU C CA 1
ATOM 3670 C C . GLU C 2 32 ? 13.792 -20.862 75.120 1.00 38.37 32 GLU C C 1
ATOM 3671 O O . GLU C 2 32 ? 13.219 -21.590 75.940 1.00 38.45 32 GLU C O 1
ATOM 3677 N N . ILE C 2 33 ? 14.682 -21.308 74.235 1.00 38.26 33 ILE C N 1
ATOM 3678 C CA . ILE C 2 33 ? 15.121 -22.700 74.174 1.00 38.43 33 ILE C CA 1
ATOM 3679 C C . ILE C 2 33 ? 15.822 -23.100 75.477 1.00 38.64 33 ILE C C 1
ATOM 3680 O O . ILE C 2 33 ? 15.567 -24.180 76.021 1.00 38.50 33 ILE C O 1
ATOM 3685 N N . GLN C 2 34 ? 16.683 -22.212 75.974 1.00 38.96 34 GLN C N 1
ATOM 3686 C CA . GLN C 2 34 ? 17.402 -22.414 77.230 1.00 39.51 34 GLN C CA 1
ATOM 3687 C C . GLN C 2 34 ? 16.445 -22.446 78.422 1.00 39.44 34 GLN C C 1
ATOM 3688 O O . GLN C 2 34 ? 16.623 -23.249 79.342 1.00 39.46 34 GLN C O 1
ATOM 3694 N N . ARG C 2 35 ? 15.436 -21.573 78.396 1.00 39.57 35 ARG C N 1
ATOM 3695 C CA . ARG C 2 35 ? 14.417 -21.508 79.447 1.00 39.79 35 ARG C CA 1
ATOM 3696 C C . ARG C 2 35 ? 13.644 -22.822 79.553 1.00 39.89 35 ARG C C 1
ATOM 3697 O O . ARG C 2 35 ? 13.320 -23.276 80.653 1.00 39.35 35 ARG C O 1
ATOM 3705 N N . ARG C 2 36 ? 13.363 -23.422 78.400 1.00 39.96 36 ARG C N 1
ATOM 3706 C CA . ARG C 2 36 ? 12.638 -24.689 78.322 1.00 40.38 36 ARG C CA 1
ATOM 3707 C C . ARG C 2 36 ? 13.552 -25.902 78.518 1.00 40.84 36 ARG C C 1
ATOM 3708 O O . ARG C 2 36 ? 13.102 -27.042 78.399 1.00 40.93 36 ARG C O 1
ATOM 3716 N N . SER C 2 37 ? 14.827 -25.643 78.819 1.00 41.62 37 SER C N 1
ATOM 3717 C CA . SER C 2 37 ? 15.848 -26.684 79.025 1.00 42.36 37 SER C CA 1
ATOM 3718 C C . SER C 2 37 ? 16.016 -27.594 77.798 1.00 43.12 37 SER C C 1
ATOM 3719 O O . SER C 2 37 ? 16.138 -28.815 77.929 1.00 42.96 37 SER C O 1
ATOM 3722 N N . LEU C 2 38 ? 16.033 -26.986 76.611 1.00 44.04 38 LEU C N 1
ATOM 3723 C CA . LEU C 2 38 ? 16.081 -27.732 75.349 1.00 45.24 38 LEU C CA 1
ATOM 3724 C C . LEU C 2 38 ? 17.305 -27.417 74.481 1.00 46.09 38 LEU C C 1
ATOM 3725 O O . LEU C 2 38 ? 17.289 -27.668 73.271 1.00 46.16 38 LEU C O 1
ATOM 3730 N N . THR C 2 39 ? 18.357 -26.872 75.092 1.00 47.20 39 THR C N 1
ATOM 3731 C CA . THR C 2 39 ? 19.559 -26.447 74.353 1.00 48.32 39 THR C CA 1
ATOM 3732 C C . THR C 2 39 ? 20.273 -27.626 73.670 1.00 49.04 39 THR C C 1
ATOM 3733 O O . THR C 2 39 ? 20.990 -27.438 72.681 1.00 49.11 39 THR C O 1
ATOM 3737 N N . HIS C 2 40 ? 20.039 -28.835 74.182 1.00 49.91 40 HIS C N 1
ATOM 3738 C CA . HIS C 2 40 ? 20.581 -30.066 73.596 1.00 50.87 40 HIS C CA 1
ATOM 3739 C C . HIS C 2 40 ? 20.029 -30.373 72.193 1.00 51.44 40 HIS C C 1
ATOM 3740 O O . HIS C 2 40 ? 20.555 -31.243 71.492 1.00 51.64 40 HIS C O 1
ATOM 3747 N N . LYS C 2 41 ? 18.973 -29.662 71.797 1.00 52.11 41 LYS C N 1
ATOM 3748 C CA . LYS C 2 41 ? 18.408 -29.778 70.450 1.00 52.77 41 LYS C CA 1
ATOM 3749 C C . LYS C 2 41 ? 19.131 -28.864 69.457 1.00 53.16 41 LYS C C 1
ATOM 3750 O O . LYS C 2 41 ? 19.112 -29.116 68.251 1.00 53.18 41 LYS C O 1
ATOM 3756 N N . ILE C 2 42 ? 19.760 -27.807 69.976 1.00 53.65 42 ILE C N 1
ATOM 3757 C CA . ILE C 2 42 ? 20.540 -26.856 69.169 1.00 54.23 42 ILE C CA 1
ATOM 3758 C C . ILE C 2 42 ? 21.909 -27.430 68.790 1.00 54.31 42 ILE C C 1
ATOM 3759 O O . ILE C 2 42 ? 22.377 -27.248 67.662 1.00 54.44 42 ILE C O 1
#

Radius of gyration: 24.98 Å; Cα contacts (8 Å, |Δi|>4): 931; chains: 3; bounding box: 61×61×58 Å

Secondary structure (DSSP, 8-state):
--EEEE--PPPHHHHHHHHHHHHHHHHHHGGG-TT-HHHHHHHHHHHHHHHHHHHHHHHHHHSS--SS----EEEEHHHHHHHHHHHHHHHHTTTTEEEEEE----EEEE-HHHHHHHHHHHHHHHHHT-TT-EEEEEEEEEETTEEEEEEEE-SS---HHHHHHTTSTT--SSGGG--S-HHHHHHHHHHHTT-EEEEEEETTTEEEEEEEEEPP-/-TT-EEE--------HHHHHHHHHHHHHHHHHHHHHS---HHHHHHHHHHHHHHHHHHHHHHHHHHSS--SSPP--EEEEHHHHHHHHHHHHHHHHHHTTEEEEEE----EEEE-HHHHHHHHHHHHHHHHHT-TT-EEEEEEEEEETTEEEEEEEE-S----HHHHHHTTSTT--SSGGG--S-HHHHHHHHHHHTT-EEEEEEETTTEEEEEEEEEPP-/-TTS-HHHHHHHHHHHHHTT--HHHHHHHHHHHHHTT-GGG-

B-factor: mean 40.5, std 5.21, range [18.69, 87.57]